Protein AF-A0A2D9TG85-F1 (afdb_monomer_lite)

Secondary structure (DSSP, 8-state):
---------PPPPPPP-------------------PPPP----------GGGSTTS--HHHHHHHHHHHH-TTHHHHHHHHHHHHHHHHHHHHTSS-----------PPPP--------------PPP------PPPP-PPPP--PPPPPP---------------PPPPP--------TT---EEEEEE---SS-BTTB-SSEEEEEETTEEEEE---TTHHHHHHHTT--GGG--EEE-S---HHHHTTHHHHHHHHHHH---SPEEEEESTTHHHHHHHHHHHTHHHHHHHHHSTT-PPP--EEEEE--TTSPPEEETTEEEEEEE-B-TT-S--EEEEEEETTEEEEE--S-BS-HHHHHHHSS-SEEEEEEE-HHHHTTS-HHHHHHHHHHS-BHHHHHHHHHHTT-S-EEEEEEE-TT--HHHHHHHHHTT--S-EEE--TT-EEESSSPPP---------PPP--

Sequence (472 aa):
MLEEGAAPPAPPEPTDRQRHEGHQDQEQPVADGLVEPTEQREPHVGVLRVAELDDLAGDGDRGLLLQAIHGERLGALIAADQRDGEEKRERDAVREGPHARPNRAGRGPIPCETRPVRALCLLVVLAGCSEPASDPVEVAPRAGEAPSDPDPGGPELEPRTAARTRGAPPATGPEAGPSAARSPRVVLLGTGTPIPDPDRSGPALALTHGDTVVLVDAGPGVVRRAIGAGLAPEALRHVFLTHLHSDHTVGLPDLMFTPWVVGRVEPLHVYGPPGTAAMVEHLRAAWVHDQRVRTAGLEGSAPLTVVAHEVRPGEAATVVGPFRIEPFAAAHGSWEHAYGYRIDTDAGIVVVSGDTGPTDAVASACDGCALLIHEAYATARFETLPAAMRRYHGAFHTSAREVGRVATRGRAQQVVLTHHLLWGATPADVVAEVRESFGGPVAFGEDLAVYPVGPAASPQAQGERGSQPSTR

Foldseek 3Di:
DDDDDDDDDDDDDDDDDDDDDDDDDDDDDDDDDDDDDDDDDDDDDDDDDPVVPPPPDDPVVVVVVV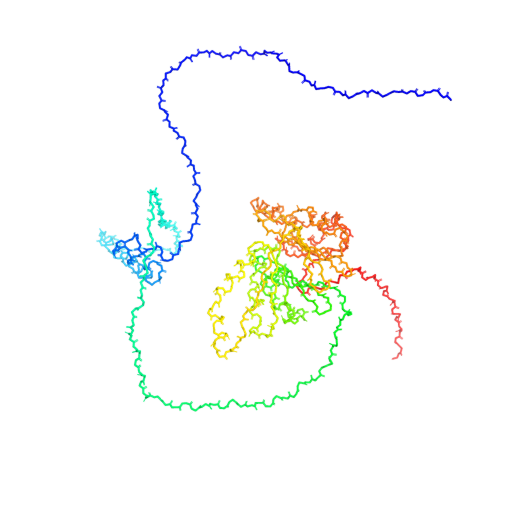CVVPVPCPVVVVVVVVVVVVVVVVVVVVPDDDDDDDDDDDDDDDDDPDDDDPDDDDDDDDDDDDDDDDDDDDDDDDDDDDDDDDDDDDDDDDPDDDPPDPDDPPDDDDPPPQCQPFFKKKWFQFFAAVDDDPFTFFGKMWIDGGLAIEMEFFFHCSLVSCVVLVHDLLNQAHYEYQADDHRRPVRVLVNQCCCLVPNNPHEREYEYAPCQVVVVVVSCVVCVVVQCCCCVNPVVGDHGHYHYHHDDAPDAFDDTPQKTKGWDAAQQAPGPGGTKIWIQGPQFIETARTWHAQDLRLLVSLQQTAEYEFEEEAPVLLVVDPPVVVVNCNRGHYHLLSLLVSCVSSNYQEYEYGHYNYNPNDLVNSQVSSVVRHPHHYHDDGNRDMGGGHDDDDPDPPPPPDDDDDDD

Radius of gyration: 35.35 Å; chains: 1; bounding box: 126×124×82 Å

Structure (mmCIF, N/CA/C/O backbone):
data_AF-A0A2D9TG85-F1
#
_entry.id   AF-A0A2D9TG85-F1
#
loop_
_atom_site.group_PDB
_atom_site.id
_atom_site.type_symbol
_atom_site.label_atom_id
_atom_site.label_alt_id
_atom_site.label_comp_id
_atom_site.label_asym_id
_atom_site.label_entity_id
_atom_site.label_seq_id
_atom_site.pdbx_PDB_ins_code
_atom_site.Cartn_x
_atom_site.Cartn_y
_atom_site.Cartn_z
_atom_site.occupancy
_atom_site.B_iso_or_equiv
_atom_site.auth_seq_id
_atom_site.auth_comp_id
_atom_site.auth_asym_id
_atom_site.auth_atom_id
_atom_site.pdbx_PDB_model_num
ATOM 1 N N . MET A 1 1 ? -68.364 15.734 3.421 1.00 35.06 1 MET A N 1
ATOM 2 C CA . MET A 1 1 ? -68.488 16.247 2.045 1.00 35.06 1 MET A CA 1
ATOM 3 C C . MET A 1 1 ? -68.196 17.730 2.096 1.00 35.06 1 MET A C 1
ATOM 5 O O . MET A 1 1 ? -68.952 18.395 2.786 1.00 35.06 1 MET A O 1
ATOM 9 N N . LEU A 1 2 ? -67.139 18.148 1.384 1.00 38.50 2 LEU A N 1
ATOM 10 C CA . LEU A 1 2 ? -66.907 19.477 0.786 1.00 38.50 2 LEU A CA 1
ATOM 11 C C . LEU A 1 2 ? -66.786 20.678 1.766 1.00 38.50 2 LEU A C 1
ATOM 13 O O . LEU A 1 2 ? -67.566 20.795 2.701 1.00 38.50 2 LEU A O 1
ATOM 17 N N . GLU A 1 3 ? -65.818 21.592 1.639 1.00 36.97 3 GLU A N 1
ATOM 18 C CA . GLU A 1 3 ? -64.895 21.864 0.518 1.00 36.97 3 GLU A CA 1
ATOM 19 C C . GLU A 1 3 ? -63.541 22.452 0.994 1.00 36.97 3 GLU A C 1
ATOM 21 O O . GLU A 1 3 ? -63.395 22.855 2.149 1.00 36.97 3 GLU A O 1
ATOM 26 N N . GLU A 1 4 ? -62.543 22.449 0.105 1.00 44.22 4 GLU A N 1
ATOM 27 C CA . GLU A 1 4 ? -61.193 23.036 0.260 1.00 44.22 4 GLU A CA 1
ATOM 28 C C . GLU A 1 4 ? -61.246 24.572 0.027 1.00 44.22 4 GLU A C 1
ATOM 30 O O . GLU A 1 4 ? -62.259 25.079 -0.440 1.00 44.22 4 GLU A O 1
ATOM 35 N N . GLY A 1 5 ? -60.246 25.428 0.274 1.00 39.28 5 GLY A N 1
ATOM 36 C CA . GLY A 1 5 ? -58.874 25.320 0.792 1.00 39.28 5 GLY A CA 1
ATOM 37 C C . GLY A 1 5 ? -58.103 26.624 0.459 1.00 39.28 5 GLY A C 1
ATOM 38 O O . GLY A 1 5 ? -58.515 27.348 -0.443 1.00 39.28 5 GLY A O 1
ATOM 39 N N . ALA A 1 6 ? -57.009 26.956 1.164 1.00 38.41 6 ALA A N 1
ATOM 40 C CA . ALA A 1 6 ? -56.042 28.004 0.767 1.00 38.41 6 ALA A CA 1
ATOM 41 C C . ALA A 1 6 ? -54.759 27.950 1.626 1.00 38.41 6 ALA A C 1
ATOM 43 O O . ALA A 1 6 ? -54.838 27.724 2.833 1.00 38.41 6 ALA A O 1
ATOM 44 N N . ALA A 1 7 ? -53.588 28.197 1.027 1.00 42.75 7 ALA A N 1
ATOM 45 C CA . ALA A 1 7 ? -52.291 28.233 1.717 1.00 42.75 7 ALA A CA 1
ATOM 46 C C . ALA A 1 7 ? -51.801 29.681 1.980 1.00 42.75 7 ALA A C 1
ATOM 48 O O . ALA A 1 7 ? -52.037 30.548 1.136 1.00 42.75 7 ALA A O 1
ATOM 49 N N . PRO A 1 8 ? -51.099 29.960 3.100 1.00 51.78 8 PRO A N 1
ATOM 50 C CA . PRO A 1 8 ? -50.475 31.261 3.370 1.00 51.78 8 PRO A CA 1
ATOM 51 C C . PRO A 1 8 ? -49.002 31.360 2.882 1.00 51.78 8 PRO A C 1
ATOM 53 O O . PRO A 1 8 ? -48.344 30.331 2.718 1.00 51.78 8 PRO A O 1
ATOM 56 N N . PRO A 1 9 ? -48.471 32.583 2.651 1.00 47.16 9 PRO A N 1
ATOM 57 C CA . PRO A 1 9 ? -47.167 32.825 2.012 1.00 47.16 9 PRO A CA 1
ATOM 58 C C . PRO A 1 9 ? -45.961 32.951 2.974 1.00 47.16 9 PRO A C 1
ATOM 60 O O . PRO A 1 9 ? -46.101 32.941 4.196 1.00 47.16 9 PRO A O 1
ATOM 63 N N . ALA A 1 10 ? -44.766 33.086 2.384 1.00 39.50 10 ALA A N 1
ATOM 64 C CA . ALA A 1 10 ? -43.451 33.153 3.039 1.00 39.50 10 ALA A CA 1
ATOM 65 C C . ALA A 1 10 ? -43.162 34.471 3.817 1.00 39.50 10 ALA A C 1
ATOM 67 O O . ALA A 1 10 ? -43.779 35.498 3.524 1.00 39.50 10 ALA A O 1
ATOM 68 N N . PRO A 1 11 ? -42.217 34.465 4.788 1.00 50.00 11 PRO A N 1
ATOM 69 C CA . PRO A 1 11 ? -41.903 35.621 5.640 1.00 50.00 11 PRO A CA 1
ATOM 70 C C . PRO A 1 11 ? -40.897 36.627 5.019 1.00 50.00 11 PRO A C 1
ATOM 72 O O . PRO A 1 11 ? -40.112 36.241 4.153 1.00 50.00 11 PRO A O 1
ATOM 75 N N . PRO A 1 12 ? -40.887 37.902 5.474 1.00 44.09 12 PRO A N 1
ATOM 76 C CA . PRO A 1 12 ? -40.042 38.977 4.934 1.00 44.09 12 PRO A CA 1
ATOM 77 C C . PRO A 1 12 ? -38.696 39.186 5.665 1.00 44.09 12 PRO A C 1
ATOM 79 O O . PRO A 1 12 ? -38.514 38.766 6.807 1.00 44.09 12 PRO A O 1
ATOM 82 N N . GLU A 1 13 ? -37.781 39.911 5.012 1.00 37.66 13 GLU A N 1
ATOM 83 C CA . GLU A 1 13 ? -36.479 40.349 5.549 1.00 37.66 13 GLU A CA 1
ATOM 84 C C . GLU A 1 13 ? -36.587 41.500 6.582 1.00 37.66 13 GLU A C 1
ATOM 86 O O . GLU A 1 13 ? -37.517 42.310 6.506 1.00 37.66 13 GLU A O 1
ATOM 91 N N . PRO A 1 14 ? -35.628 41.635 7.525 1.00 47.38 14 PRO A N 1
ATOM 92 C CA . PRO A 1 14 ? -35.597 42.728 8.498 1.00 47.38 14 PRO A CA 1
ATOM 93 C C . PRO A 1 14 ? -34.809 43.966 8.022 1.00 47.38 14 PRO A C 1
ATOM 95 O O . PRO A 1 14 ? -33.673 43.874 7.562 1.00 47.38 14 PRO A O 1
ATOM 98 N N . THR A 1 15 ? -35.389 45.151 8.225 1.00 34.28 15 THR A N 1
ATOM 99 C CA . THR A 1 15 ? -34.770 46.465 7.958 1.00 34.28 15 THR A CA 1
ATOM 100 C C . THR A 1 15 ? -34.066 47.070 9.180 1.00 34.28 15 THR A C 1
ATOM 102 O O . THR A 1 15 ? -34.562 46.961 10.299 1.00 34.28 15 THR A O 1
ATOM 105 N N . ASP A 1 16 ? -32.975 47.802 8.941 1.00 36.91 16 ASP A N 1
ATOM 106 C CA . ASP A 1 16 ? -32.167 48.541 9.931 1.00 36.91 16 ASP A CA 1
ATOM 107 C C . ASP A 1 16 ? -32.859 49.798 10.521 1.00 36.91 16 ASP A C 1
ATOM 109 O O . ASP A 1 16 ? -33.568 50.513 9.805 1.00 36.91 16 ASP A O 1
ATOM 113 N N . ARG A 1 17 ? -32.596 50.092 11.813 1.00 32.72 17 ARG A N 1
ATOM 114 C CA . ARG A 1 17 ? -32.568 51.446 12.422 1.00 32.72 17 ARG A CA 1
ATOM 115 C C . ARG A 1 17 ? -32.050 51.447 13.881 1.00 32.72 17 ARG A C 1
ATOM 117 O O . ARG A 1 17 ? -32.743 50.980 14.773 1.00 32.72 17 ARG A O 1
ATOM 124 N N . GLN A 1 18 ? -30.876 52.063 14.098 1.00 32.25 18 GLN A N 1
ATOM 125 C CA . GLN A 1 18 ? -30.587 53.239 14.975 1.00 32.25 18 GLN A CA 1
ATOM 126 C C . GLN A 1 18 ? -31.315 53.362 16.355 1.00 32.25 18 GLN A C 1
ATOM 128 O O . GLN A 1 18 ? -32.525 53.205 16.419 1.00 32.25 18 GLN A O 1
ATOM 133 N N . ARG A 1 19 ? -30.714 53.813 17.483 1.00 32.12 19 ARG A N 1
ATOM 134 C CA . ARG A 1 19 ? -29.505 54.652 17.732 1.00 32.12 19 ARG A CA 1
ATOM 135 C C . ARG A 1 19 ? -29.164 54.768 19.252 1.00 32.12 19 ARG A C 1
ATOM 137 O O . ARG A 1 19 ? -30.028 54.464 20.065 1.00 32.12 19 ARG A O 1
ATOM 144 N N . HIS A 1 20 ? -28.008 55.408 19.544 1.00 30.12 20 HIS A N 1
ATOM 145 C CA . HIS A 1 20 ? -27.531 56.089 20.790 1.00 30.12 20 HIS A CA 1
ATOM 146 C C . HIS A 1 20 ? -26.734 55.220 21.805 1.00 30.12 20 HIS A C 1
ATOM 148 O O . HIS A 1 20 ? -27.143 54.097 22.056 1.00 30.12 20 HIS A O 1
ATOM 154 N N . GLU A 1 21 ? -25.577 55.600 22.396 1.00 31.72 21 GLU A N 1
ATOM 155 C CA . GLU A 1 21 ? -24.770 56.858 22.526 1.00 31.72 21 GLU A CA 1
ATOM 156 C C . GLU A 1 21 ? -23.227 56.580 22.450 1.00 31.72 21 GLU A C 1
ATOM 158 O O . GLU A 1 21 ? -22.835 55.419 22.449 1.00 31.72 21 GLU A O 1
ATOM 163 N N . GLY A 1 22 ? -22.273 57.540 22.399 1.00 26.53 22 GLY A N 1
ATOM 164 C CA . GLY A 1 22 ? -22.408 58.999 22.195 1.00 26.53 22 GLY A CA 1
ATOM 165 C C . GLY A 1 22 ? -21.280 59.980 22.643 1.00 26.53 22 GLY A C 1
ATOM 166 O O . GLY A 1 22 ? -21.629 61.142 22.834 1.00 26.53 22 GLY A O 1
ATOM 167 N N . HIS A 1 23 ? -19.987 59.622 22.819 1.00 28.97 23 HIS A N 1
ATOM 168 C CA . HIS A 1 23 ? -18.914 60.605 23.168 1.00 28.97 23 HIS A CA 1
ATOM 169 C C . HIS A 1 23 ? -17.502 60.274 22.628 1.00 28.97 23 HIS A C 1
ATOM 171 O O . HIS A 1 23 ? -16.931 59.267 23.039 1.00 28.97 23 HIS A O 1
ATOM 177 N N . GLN A 1 24 ? -16.920 61.162 21.805 1.00 29.45 24 GLN A N 1
ATOM 178 C CA . GLN A 1 24 ? -15.470 61.412 21.658 1.00 29.45 24 GLN A CA 1
ATOM 179 C C . GLN A 1 24 ? -15.249 62.852 21.151 1.00 29.45 24 GLN A C 1
ATOM 181 O O . GLN A 1 24 ? -15.959 63.297 20.246 1.00 29.45 24 GLN A O 1
ATOM 186 N N . ASP A 1 25 ? -14.282 63.561 21.738 1.00 30.03 25 ASP A N 1
ATOM 187 C CA . ASP A 1 25 ? -13.906 64.937 21.380 1.00 30.03 25 ASP A CA 1
ATOM 188 C C . ASP A 1 25 ? -12.985 65.011 20.148 1.00 30.03 25 ASP A C 1
ATOM 190 O O . ASP A 1 25 ? -12.340 64.036 19.760 1.00 30.03 25 ASP A O 1
ATOM 194 N N . GLN A 1 26 ? -12.925 66.196 19.535 1.00 29.33 26 GLN A N 1
ATOM 195 C CA . GLN A 1 26 ? -12.080 66.507 18.378 1.00 29.33 26 GLN A CA 1
ATOM 196 C C . GLN A 1 26 ? -10.785 67.210 18.799 1.00 29.33 26 GLN A C 1
ATOM 198 O O . GLN A 1 26 ? -10.842 68.141 19.593 1.00 29.33 26 GLN A O 1
ATOM 203 N N . GLU A 1 27 ? -9.673 66.905 18.127 1.00 27.08 27 GLU A N 1
ATOM 204 C CA . GLU A 1 27 ? -8.634 67.900 17.820 1.00 27.08 27 GLU A CA 1
ATOM 205 C C . GLU A 1 27 ? -7.924 67.554 16.494 1.00 27.08 27 GLU A C 1
ATOM 207 O O . GLU A 1 27 ? -7.931 66.403 16.051 1.00 27.08 27 GLU A O 1
ATOM 212 N N . GLN A 1 28 ? -7.403 68.573 15.799 1.00 27.89 28 GLN A N 1
ATOM 213 C CA . GLN A 1 28 ? -6.892 68.492 14.418 1.00 27.89 28 GLN A CA 1
ATOM 214 C C . GLN A 1 28 ? -5.349 68.373 14.339 1.00 27.89 28 GLN A C 1
ATOM 216 O O . GLN A 1 28 ? -4.666 68.603 15.335 1.00 27.89 28 GLN A O 1
ATOM 221 N N . PRO A 1 29 ? -4.778 67.979 13.178 1.00 35.50 29 PRO A N 1
ATOM 222 C CA . PRO A 1 29 ? -3.436 67.394 13.120 1.00 35.50 29 PRO A CA 1
ATOM 223 C C . PRO A 1 29 ? -2.295 68.389 12.857 1.00 35.50 29 PRO A C 1
ATOM 225 O O . PRO A 1 29 ? -2.468 69.412 12.195 1.00 35.50 29 PRO A O 1
ATOM 228 N N . VAL A 1 30 ? -1.083 67.984 13.249 1.00 27.25 30 VAL A N 1
ATOM 229 C CA . VAL A 1 30 ? 0.196 68.472 12.704 1.00 27.25 30 VAL A CA 1
ATOM 230 C C . VAL A 1 30 ? 1.037 67.249 12.314 1.00 27.25 30 VAL A C 1
ATOM 232 O O . VAL A 1 30 ? 0.969 66.215 12.976 1.00 27.25 30 VAL A O 1
ATOM 235 N N . ALA A 1 31 ? 1.749 67.337 11.192 1.00 34.25 31 ALA A N 1
ATOM 236 C CA . ALA A 1 31 ? 2.382 66.199 10.523 1.00 34.25 31 ALA A CA 1
ATOM 237 C C . ALA A 1 31 ? 3.760 65.823 11.090 1.00 34.25 31 ALA A C 1
ATOM 239 O O . ALA A 1 31 ? 4.511 66.712 11.481 1.00 34.25 31 ALA A O 1
ATOM 240 N N . ASP A 1 32 ? 4.124 64.538 10.984 1.00 27.69 32 ASP A N 1
ATOM 241 C CA . ASP A 1 32 ? 5.501 64.133 10.667 1.00 27.69 32 ASP A CA 1
ATOM 242 C C . ASP A 1 32 ? 5.593 62.682 10.137 1.00 27.69 32 ASP A C 1
ATOM 244 O O . ASP A 1 32 ? 4.835 61.811 10.557 1.00 27.69 32 ASP A O 1
ATOM 248 N N . GLY A 1 33 ? 6.544 62.436 9.225 1.00 26.72 33 GLY A N 1
ATOM 249 C CA . GLY A 1 33 ? 7.140 61.120 8.917 1.00 26.72 33 GLY A CA 1
ATOM 250 C C . GLY A 1 33 ? 6.259 59.956 8.416 1.00 26.72 33 GLY A C 1
ATOM 251 O O . GLY A 1 33 ? 5.909 59.067 9.188 1.00 26.72 33 GLY A O 1
ATOM 252 N N . LEU A 1 34 ? 6.056 59.843 7.095 1.00 26.98 34 LEU A N 1
ATOM 253 C CA . LEU A 1 34 ? 5.668 58.569 6.463 1.00 26.98 34 LEU A CA 1
ATOM 254 C C . LEU A 1 34 ? 6.869 57.610 6.376 1.00 26.98 34 LEU A C 1
ATOM 256 O O . LEU A 1 34 ? 7.909 57.969 5.824 1.00 26.98 34 LEU A O 1
ATOM 260 N N . VAL A 1 35 ? 6.691 56.369 6.838 1.00 27.64 35 VAL A N 1
ATOM 261 C CA . VAL A 1 35 ? 7.537 55.218 6.483 1.00 27.64 35 VAL A CA 1
ATOM 262 C C . VAL A 1 35 ? 6.615 54.103 5.991 1.00 27.64 35 VAL A C 1
ATOM 264 O O . VAL A 1 35 ? 5.815 53.572 6.759 1.00 27.64 35 VAL A O 1
ATOM 267 N N . GLU A 1 36 ? 6.713 53.785 4.701 1.00 29.83 36 GLU A N 1
ATOM 268 C CA . GLU A 1 36 ? 5.973 52.697 4.049 1.00 29.83 36 GLU A CA 1
ATOM 269 C C . GLU A 1 36 ? 6.386 51.319 4.614 1.00 29.83 36 GLU A C 1
ATOM 271 O O . GLU A 1 36 ? 7.573 51.103 4.888 1.00 29.83 36 GLU A O 1
ATOM 276 N N . PRO A 1 37 ? 5.455 50.357 4.762 1.00 27.80 37 PRO A N 1
ATOM 277 C CA . PRO A 1 37 ? 5.790 48.992 5.151 1.00 27.80 37 PRO A CA 1
ATOM 278 C C . PRO A 1 37 ? 6.431 48.238 3.977 1.00 27.80 37 PRO A C 1
ATOM 280 O O . PRO A 1 37 ? 5.845 48.108 2.904 1.00 27.80 37 PRO A O 1
ATOM 283 N N . THR A 1 38 ? 7.631 47.695 4.176 1.00 28.12 38 THR A N 1
ATOM 284 C CA . THR A 1 38 ? 8.312 46.881 3.161 1.00 28.12 38 THR A CA 1
ATOM 285 C C . THR A 1 38 ? 7.646 45.514 2.975 1.00 28.12 38 THR A C 1
ATOM 287 O O . THR A 1 38 ? 7.459 44.766 3.936 1.00 28.12 38 THR A O 1
ATOM 290 N N . GLU A 1 39 ? 7.341 45.156 1.720 1.00 31.56 39 GLU A N 1
ATOM 291 C CA . GLU A 1 39 ? 6.914 43.801 1.342 1.00 31.56 39 GLU A CA 1
ATOM 292 C C . GLU A 1 39 ? 7.941 42.756 1.812 1.00 31.56 39 GLU A C 1
ATOM 294 O O . GLU A 1 39 ? 9.116 42.815 1.442 1.00 31.56 39 GLU A O 1
ATOM 299 N N . GLN A 1 40 ? 7.495 41.746 2.562 1.00 28.03 40 GLN A N 1
ATOM 300 C CA . GLN A 1 40 ? 8.281 40.530 2.760 1.00 28.03 40 GLN A CA 1
ATOM 301 C C . GLN A 1 40 ? 8.061 39.603 1.560 1.00 28.03 40 GLN A C 1
ATOM 303 O O . GLN A 1 40 ? 6.980 39.042 1.399 1.00 28.03 40 GLN A O 1
ATOM 308 N N . ARG A 1 41 ? 9.087 39.442 0.717 1.00 28.86 41 ARG A N 1
ATOM 309 C CA . ARG A 1 41 ? 9.111 38.420 -0.341 1.00 28.86 41 ARG A CA 1
ATOM 310 C C . ARG A 1 41 ? 9.803 37.162 0.166 1.00 28.86 41 ARG A C 1
ATOM 312 O O . ARG A 1 41 ? 10.897 37.243 0.724 1.00 28.86 41 ARG A O 1
ATOM 319 N N . GLU A 1 42 ? 9.182 36.010 -0.058 1.00 26.73 42 GLU A N 1
ATOM 320 C CA . GLU A 1 42 ? 9.802 34.711 0.208 1.00 26.73 42 GLU A CA 1
ATOM 321 C C . GLU A 1 42 ? 10.932 34.416 -0.802 1.00 26.73 42 GLU A C 1
ATOM 323 O O . GLU A 1 42 ? 10.860 34.849 -1.957 1.00 26.73 42 GLU A O 1
ATOM 328 N N . PRO A 1 43 ? 11.995 33.693 -0.402 1.00 27.17 43 PRO A N 1
ATOM 329 C CA . PRO A 1 43 ? 13.097 33.367 -1.298 1.00 27.17 43 PRO A CA 1
ATOM 330 C C . PRO A 1 43 ? 12.743 32.192 -2.223 1.00 27.17 43 PRO A C 1
ATOM 332 O O . PRO A 1 43 ? 12.596 31.054 -1.778 1.00 27.17 43 PRO A O 1
ATOM 335 N N . HIS A 1 44 ? 12.686 32.441 -3.532 1.00 28.72 44 HIS A N 1
ATOM 336 C CA . HIS A 1 44 ? 12.622 31.372 -4.530 1.00 28.72 44 HIS A CA 1
ATOM 337 C C . HIS A 1 44 ? 13.980 30.666 -4.669 1.00 28.72 44 HIS A C 1
ATOM 339 O O . HIS A 1 44 ? 15.006 31.312 -4.883 1.00 28.72 44 HIS A O 1
ATOM 345 N N . VAL A 1 45 ? 13.982 29.331 -4.615 1.00 26.50 45 VAL A N 1
ATOM 346 C CA . VAL A 1 45 ? 15.160 28.504 -4.920 1.00 26.50 45 VAL A CA 1
ATOM 347 C C . VAL A 1 45 ? 15.150 28.152 -6.409 1.00 26.50 45 VAL A C 1
ATOM 349 O O . VAL A 1 45 ? 14.295 27.396 -6.862 1.00 26.50 45 VAL A O 1
ATOM 352 N N . GLY A 1 46 ? 16.100 28.701 -7.169 1.00 29.91 46 GLY A N 1
ATOM 353 C CA . GLY A 1 46 ? 16.322 28.373 -8.580 1.00 29.91 46 GLY A CA 1
ATOM 354 C C . GLY A 1 46 ? 17.553 27.485 -8.777 1.00 29.91 46 GLY A C 1
ATOM 355 O O . GLY A 1 46 ? 18.567 27.671 -8.108 1.00 29.91 46 GLY A O 1
ATOM 356 N N . VAL A 1 47 ? 17.480 26.537 -9.715 1.00 29.34 47 VAL A N 1
ATOM 357 C CA . VAL A 1 47 ? 18.624 25.707 -10.131 1.00 29.34 47 VAL A CA 1
ATOM 358 C C . VAL A 1 47 ? 19.260 26.327 -11.376 1.00 29.34 47 VAL A C 1
ATOM 360 O O . VAL A 1 47 ? 18.680 26.260 -12.458 1.00 29.34 47 VAL A O 1
ATOM 363 N N . LEU A 1 48 ? 20.451 26.910 -11.227 1.00 31.20 48 LEU A N 1
ATOM 364 C CA . LEU A 1 48 ? 21.263 27.405 -12.347 1.00 31.20 48 LEU A CA 1
ATOM 365 C C . LEU A 1 48 ? 21.928 26.246 -13.099 1.00 31.20 48 LEU A C 1
ATOM 367 O O . LEU A 1 48 ? 22.378 25.273 -12.485 1.00 31.20 48 LEU A O 1
ATOM 371 N N . ARG A 1 49 ? 22.034 26.356 -14.429 1.00 33.31 49 ARG A N 1
ATOM 372 C CA . ARG A 1 49 ? 22.828 25.419 -15.238 1.00 33.31 49 ARG A CA 1
ATOM 373 C C . ARG A 1 49 ? 24.243 25.966 -15.414 1.00 33.31 49 ARG A C 1
ATOM 375 O O . ARG A 1 49 ? 24.445 27.161 -15.574 1.00 33.31 49 ARG A O 1
ATOM 382 N N . VAL A 1 50 ? 25.233 25.070 -15.438 1.00 37.34 50 VAL A N 1
ATOM 383 C CA . VAL A 1 50 ? 26.675 25.413 -15.439 1.00 37.34 50 VAL A CA 1
ATOM 384 C C . VAL A 1 50 ? 27.092 26.357 -16.584 1.00 37.34 50 VAL A C 1
ATOM 386 O O . VAL A 1 50 ? 28.065 27.084 -16.437 1.00 37.34 50 VAL A O 1
ATOM 389 N N . ALA A 1 51 ? 26.344 26.394 -17.691 1.00 36.81 51 ALA A N 1
ATOM 390 C CA . ALA A 1 51 ? 26.619 27.259 -18.842 1.00 36.81 51 ALA A CA 1
ATOM 391 C C . ALA A 1 51 ? 26.366 28.767 -18.605 1.00 36.81 51 ALA A C 1
ATOM 393 O O . ALA A 1 51 ? 26.776 29.574 -19.428 1.00 36.81 51 ALA A O 1
ATOM 394 N N . GLU A 1 52 ? 25.705 29.162 -17.511 1.00 41.41 52 GLU A N 1
ATOM 395 C CA . GLU A 1 52 ? 25.342 30.566 -17.223 1.00 41.41 52 GLU A CA 1
ATOM 396 C C . GLU A 1 52 ? 26.366 31.277 -16.307 1.00 41.41 52 GLU A C 1
ATOM 398 O O . GLU A 1 52 ? 26.130 32.382 -15.823 1.00 41.41 52 GLU A O 1
ATOM 403 N N . LEU A 1 53 ? 27.513 30.638 -16.045 1.00 41.22 53 LEU A N 1
ATOM 404 C CA . LEU A 1 53 ? 28.569 31.123 -15.144 1.00 41.22 53 LEU A CA 1
ATOM 405 C C . LEU A 1 53 ? 29.706 31.888 -15.841 1.00 41.22 53 LEU A C 1
ATOM 407 O O . LEU A 1 53 ? 30.520 32.508 -15.155 1.00 41.22 53 LEU A O 1
ATOM 411 N N . ASP A 1 54 ? 29.787 31.851 -17.172 1.00 42.03 54 ASP A N 1
ATOM 412 C CA . ASP A 1 54 ? 30.938 32.394 -17.906 1.00 42.03 54 ASP A CA 1
ATOM 413 C C . ASP A 1 54 ? 30.946 33.925 -18.057 1.00 42.03 54 ASP A C 1
ATOM 415 O O . ASP A 1 54 ? 32.023 34.503 -18.218 1.00 42.03 54 ASP A O 1
ATOM 419 N N . ASP A 1 55 ? 29.790 34.583 -17.921 1.00 45.66 55 ASP A N 1
ATOM 420 C CA . ASP A 1 55 ? 29.629 36.032 -18.132 1.00 45.66 55 ASP A CA 1
ATOM 421 C C . ASP A 1 55 ? 29.723 36.883 -16.844 1.00 45.66 55 ASP A C 1
ATOM 423 O O . ASP A 1 55 ? 29.588 38.107 -16.899 1.00 45.66 55 ASP A O 1
ATOM 427 N N . LEU A 1 56 ? 29.941 36.271 -15.669 1.00 44.06 56 LEU A N 1
ATOM 428 C CA . LEU A 1 56 ? 29.734 36.933 -14.363 1.00 44.06 56 LEU A CA 1
ATOM 429 C C . LEU A 1 56 ? 30.946 37.002 -13.412 1.00 44.06 56 LEU A C 1
ATOM 431 O O . LEU A 1 56 ? 30.799 37.520 -12.304 1.00 44.06 56 LEU A O 1
ATOM 435 N N . ALA A 1 57 ? 32.141 36.542 -13.801 1.00 42.41 57 ALA A N 1
ATOM 436 C CA . ALA A 1 57 ? 33.325 36.607 -12.930 1.00 42.41 57 ALA A CA 1
ATOM 437 C C . ALA A 1 57 ? 34.636 36.903 -13.677 1.00 42.41 57 ALA A C 1
ATOM 439 O O . ALA A 1 57 ? 34.987 36.232 -14.647 1.00 42.41 57 ALA A O 1
ATOM 440 N N . GLY A 1 58 ? 35.410 37.866 -13.163 1.00 43.50 58 GLY A N 1
ATOM 441 C CA . GLY A 1 58 ? 36.802 38.069 -13.570 1.00 43.50 58 GLY A CA 1
ATOM 442 C C . GLY A 1 58 ? 37.709 36.929 -13.087 1.00 43.50 58 GLY A C 1
ATOM 443 O O . GLY A 1 58 ? 37.415 36.272 -12.087 1.00 43.50 58 GLY A O 1
ATOM 444 N N . ASP A 1 59 ? 38.836 36.713 -13.773 1.00 48.72 59 ASP A N 1
ATOM 445 C CA . ASP A 1 59 ? 39.673 35.501 -13.644 1.00 48.72 59 ASP A CA 1
ATOM 446 C C . ASP A 1 59 ? 40.171 35.155 -12.224 1.00 48.72 59 ASP A C 1
ATOM 448 O O . ASP A 1 59 ? 40.528 34.005 -11.971 1.00 48.72 59 ASP A O 1
ATOM 452 N N . GLY A 1 60 ? 40.171 36.103 -11.280 1.00 43.75 60 GLY A N 1
ATOM 453 C CA . GLY A 1 60 ? 40.509 35.838 -9.877 1.00 43.75 60 GLY A CA 1
ATOM 454 C C . GLY A 1 60 ? 39.470 34.989 -9.130 1.00 43.75 60 GLY A C 1
ATOM 455 O O . GLY A 1 60 ? 39.843 34.067 -8.404 1.00 43.75 60 GLY A O 1
ATOM 456 N N . ASP A 1 61 ? 38.176 35.250 -9.336 1.00 47.41 61 ASP A N 1
ATOM 457 C CA . ASP A 1 61 ? 37.095 34.601 -8.574 1.00 47.41 61 ASP A CA 1
ATOM 458 C C . ASP A 1 61 ? 36.652 33.261 -9.188 1.00 47.41 61 ASP A C 1
ATOM 460 O O . ASP A 1 61 ? 36.189 32.367 -8.471 1.00 47.41 61 ASP A O 1
ATOM 464 N N . ARG A 1 62 ? 36.896 33.057 -10.494 1.00 48.34 62 ARG A N 1
ATOM 465 C CA . ARG A 1 62 ? 36.684 31.770 -11.189 1.00 48.34 62 ARG A CA 1
ATOM 466 C C . ARG A 1 62 ? 37.385 30.600 -10.486 1.00 48.34 62 ARG A C 1
ATOM 468 O O . ARG A 1 62 ? 36.802 29.525 -10.344 1.00 48.34 62 ARG A O 1
ATOM 475 N N . GLY A 1 63 ? 38.622 30.806 -10.023 1.00 41.69 63 GLY A N 1
ATOM 476 C CA . GLY A 1 63 ? 39.425 29.756 -9.385 1.00 41.69 63 GLY A CA 1
ATOM 477 C C . GLY A 1 63 ? 38.865 29.276 -8.042 1.00 41.69 63 GLY A C 1
ATOM 478 O O . GLY A 1 63 ? 38.884 28.078 -7.761 1.00 41.69 63 GLY A O 1
ATOM 479 N N . LEU A 1 64 ? 38.327 30.192 -7.230 1.00 42.69 64 LEU A N 1
ATOM 480 C CA . LEU A 1 64 ? 37.738 29.873 -5.925 1.00 42.69 64 LEU A CA 1
ATOM 481 C C . LEU A 1 64 ? 36.372 29.192 -6.065 1.00 42.69 64 LEU A C 1
ATOM 483 O O . LEU A 1 64 ? 36.093 28.223 -5.356 1.00 42.69 64 LEU A O 1
ATOM 487 N N . LEU A 1 65 ? 35.543 29.652 -7.006 1.00 43.00 65 LEU A N 1
ATOM 488 C CA . LEU A 1 65 ? 34.200 29.108 -7.202 1.00 43.00 65 LEU A CA 1
ATOM 489 C C . LEU A 1 65 ? 34.232 27.676 -7.767 1.00 43.00 65 LEU A C 1
ATOM 491 O O . LEU A 1 65 ? 33.507 26.805 -7.288 1.00 43.00 65 LEU A O 1
ATOM 495 N N . LEU A 1 66 ? 35.129 27.391 -8.719 1.00 43.28 66 LEU A N 1
ATOM 496 C CA . LEU A 1 66 ? 35.300 26.039 -9.265 1.00 43.28 66 LEU A CA 1
ATOM 497 C C . LEU A 1 66 ? 35.891 25.058 -8.236 1.00 43.28 66 LEU A C 1
ATOM 499 O O . LEU A 1 66 ? 35.447 23.910 -8.173 1.00 43.28 66 LEU A O 1
ATOM 503 N N . GLN A 1 67 ? 36.822 25.498 -7.378 1.00 40.16 67 GLN A N 1
ATOM 504 C CA . GLN A 1 67 ? 37.353 24.660 -6.290 1.00 40.16 67 GLN A CA 1
ATOM 505 C C . GLN A 1 67 ? 36.292 24.307 -5.237 1.00 40.16 67 GLN A C 1
ATOM 507 O O . GLN A 1 67 ? 36.298 23.187 -4.726 1.00 40.16 67 GLN A O 1
ATOM 512 N N . ALA A 1 68 ? 35.349 25.211 -4.950 1.00 42.09 68 ALA A N 1
ATOM 513 C CA . ALA A 1 68 ? 34.231 24.923 -4.051 1.00 42.09 68 ALA A CA 1
ATOM 514 C C . ALA A 1 68 ? 33.263 23.863 -4.620 1.00 42.09 68 ALA A C 1
ATOM 516 O O . ALA A 1 68 ? 32.706 23.074 -3.860 1.00 42.09 68 ALA A O 1
ATOM 517 N N . ILE A 1 69 ? 33.088 23.817 -5.947 1.00 44.91 69 ILE A N 1
ATOM 518 C CA . ILE A 1 69 ? 32.162 22.894 -6.625 1.00 44.91 69 ILE A CA 1
ATOM 519 C C . ILE A 1 69 ? 32.792 21.508 -6.862 1.00 44.91 69 ILE A C 1
ATOM 521 O O . ILE A 1 69 ? 32.084 20.506 -6.810 1.00 44.91 69 ILE A O 1
ATOM 525 N N . HIS A 1 70 ? 34.104 21.420 -7.116 1.00 40.31 70 HIS A N 1
ATOM 526 C CA . HIS A 1 70 ? 34.772 20.157 -7.487 1.00 40.31 70 HIS A CA 1
ATOM 527 C C . HIS A 1 70 ? 35.392 19.360 -6.321 1.00 40.31 70 HIS A C 1
ATOM 529 O O . HIS A 1 70 ? 35.969 18.300 -6.546 1.00 40.31 70 HIS A O 1
ATOM 535 N N . GLY A 1 71 ? 35.254 19.811 -5.070 1.00 42.47 71 GLY A N 1
ATOM 536 C CA . GLY A 1 71 ? 35.462 18.967 -3.881 1.00 42.47 71 GLY A CA 1
ATOM 537 C C . GLY A 1 71 ? 36.904 18.541 -3.557 1.00 42.47 71 GLY A C 1
ATOM 538 O O . GLY A 1 71 ? 37.132 17.912 -2.521 1.00 42.47 71 GLY A O 1
ATO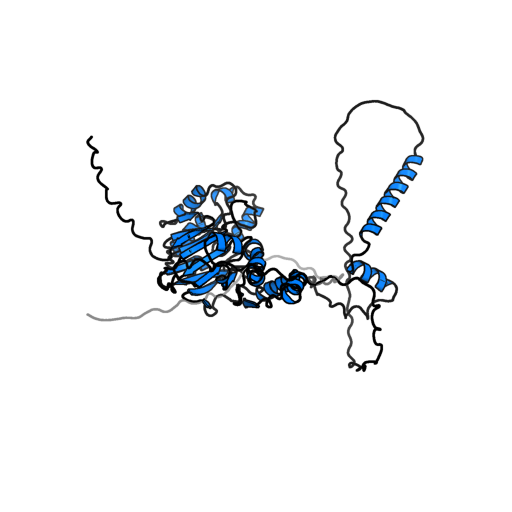M 539 N N . GLU A 1 72 ? 37.901 18.904 -4.364 1.00 44.81 72 GLU A N 1
ATOM 540 C CA . GLU A 1 72 ? 39.304 18.630 -4.054 1.00 44.81 72 GLU A CA 1
ATOM 541 C C . GLU A 1 72 ? 39.906 19.717 -3.145 1.00 44.81 72 GLU A C 1
ATOM 543 O O . GLU A 1 72 ? 39.992 20.883 -3.519 1.00 44.81 72 GLU A O 1
ATOM 548 N N . ARG A 1 73 ? 40.416 19.292 -1.973 1.00 45.62 73 ARG A N 1
ATOM 549 C CA . ARG A 1 73 ? 41.165 20.067 -0.944 1.00 45.62 73 ARG A CA 1
ATOM 550 C C . ARG A 1 73 ? 40.406 20.708 0.228 1.00 45.62 73 ARG A C 1
ATOM 552 O O . ARG A 1 73 ? 41.050 21.403 1.016 1.00 45.62 73 ARG A O 1
ATOM 559 N N . LEU A 1 74 ? 39.144 20.359 0.504 1.00 42.38 74 LEU A N 1
ATOM 560 C CA . LEU A 1 74 ? 38.511 20.745 1.785 1.00 42.38 74 LEU A CA 1
ATOM 561 C C . LEU A 1 74 ? 39.337 20.277 3.012 1.00 42.38 74 LEU A C 1
ATOM 563 O O . LEU A 1 74 ? 39.505 21.014 3.982 1.00 42.38 74 LEU A O 1
ATOM 567 N N . GLY A 1 75 ? 39.955 19.091 2.930 1.00 37.22 75 GLY A N 1
ATOM 568 C CA . GLY A 1 75 ? 40.852 18.572 3.972 1.00 37.22 75 GLY A CA 1
ATOM 569 C C . GLY A 1 75 ? 42.161 19.356 4.164 1.00 37.22 75 GLY A C 1
ATOM 570 O O . GLY A 1 75 ? 42.751 19.287 5.239 1.00 37.22 75 GLY A O 1
ATOM 571 N N . ALA A 1 76 ? 42.615 20.128 3.168 1.00 41.94 76 ALA A N 1
ATOM 572 C CA . ALA A 1 76 ? 43.844 20.918 3.278 1.00 41.94 76 ALA A CA 1
ATOM 573 C C . ALA A 1 76 ? 43.628 22.221 4.065 1.00 41.94 76 ALA A C 1
ATOM 575 O O . ALA A 1 76 ? 44.502 22.602 4.841 1.00 41.94 76 ALA A O 1
ATOM 576 N N . LEU A 1 77 ? 42.459 22.862 3.920 1.00 39.59 77 LEU A N 1
ATOM 577 C CA . LEU A 1 77 ? 42.081 24.029 4.729 1.00 39.59 77 LEU A CA 1
ATOM 578 C C . LEU A 1 77 ? 41.894 23.660 6.207 1.00 39.59 77 LEU A C 1
ATOM 580 O O . LEU A 1 77 ? 42.429 24.342 7.077 1.00 39.59 77 LEU A O 1
ATOM 584 N N . ILE A 1 78 ? 41.223 22.539 6.496 1.00 42.53 78 ILE A N 1
ATOM 585 C CA . ILE A 1 78 ? 41.043 22.046 7.875 1.00 42.53 78 ILE A CA 1
ATOM 586 C C . ILE A 1 78 ? 42.405 21.748 8.533 1.00 42.53 78 ILE A C 1
ATOM 588 O O . ILE A 1 78 ? 42.631 22.085 9.694 1.00 42.53 78 ILE A O 1
ATOM 592 N N . ALA A 1 79 ? 43.349 21.176 7.779 1.00 41.09 79 ALA A N 1
ATOM 593 C CA . ALA A 1 79 ? 44.704 20.894 8.255 1.00 41.09 79 ALA A CA 1
ATOM 594 C C . ALA A 1 79 ? 45.635 22.127 8.311 1.00 41.09 79 ALA A C 1
ATOM 596 O O . ALA A 1 79 ? 46.779 21.991 8.756 1.00 41.09 79 ALA A O 1
ATOM 597 N N . ALA A 1 80 ? 45.205 23.298 7.835 1.00 43.47 80 ALA A N 1
ATOM 598 C CA . ALA A 1 80 ? 45.906 24.568 8.027 1.00 43.47 80 ALA A CA 1
ATOM 599 C C . ALA A 1 80 ? 45.409 25.260 9.308 1.00 43.47 80 ALA A C 1
ATOM 601 O O . ALA A 1 80 ? 46.211 25.547 10.193 1.00 43.47 80 ALA A O 1
ATOM 602 N N . ASP A 1 81 ? 44.086 25.385 9.463 1.00 41.69 81 ASP A N 1
ATOM 603 C CA . ASP A 1 81 ? 43.430 25.992 10.633 1.00 41.69 81 ASP A CA 1
ATOM 604 C C . ASP A 1 81 ? 43.821 25.303 11.959 1.00 41.69 81 ASP A C 1
ATOM 606 O O . ASP A 1 81 ? 44.108 25.961 12.961 1.00 41.69 81 ASP A O 1
ATOM 610 N N . GLN A 1 82 ? 43.955 23.969 11.958 1.00 44.91 82 GLN A N 1
ATOM 611 C CA . GLN A 1 82 ? 44.428 23.239 13.143 1.00 44.91 82 GLN A CA 1
ATOM 612 C C . GLN A 1 82 ? 45.898 23.517 13.503 1.00 44.91 82 GLN A C 1
ATOM 614 O O . GLN A 1 82 ? 46.224 23.523 14.689 1.00 44.91 82 GLN A O 1
ATOM 619 N N . ARG A 1 83 ? 46.777 23.792 12.526 1.00 43.31 83 ARG A N 1
ATOM 620 C CA . ARG A 1 83 ? 48.200 24.090 12.786 1.00 43.31 83 ARG A CA 1
ATOM 621 C C . ARG A 1 83 ? 48.406 25.506 13.319 1.00 43.31 83 ARG A C 1
ATOM 623 O O . ARG A 1 83 ? 49.126 25.676 14.303 1.00 43.31 83 ARG A O 1
ATOM 630 N N . ASP A 1 84 ? 47.693 26.489 12.772 1.00 45.59 84 ASP A N 1
ATOM 631 C CA . ASP A 1 84 ? 47.669 27.853 13.324 1.00 45.59 84 ASP A CA 1
ATOM 632 C C . ASP A 1 84 ? 47.086 27.868 14.755 1.00 45.59 84 ASP A C 1
ATOM 634 O O . ASP A 1 84 ? 47.517 28.638 15.621 1.00 45.59 84 ASP A O 1
ATOM 638 N N . GLY A 1 85 ? 46.141 26.962 15.037 1.00 43.38 85 GLY A N 1
ATOM 639 C CA . GLY A 1 85 ? 45.581 26.731 16.369 1.00 43.38 85 GLY A CA 1
ATOM 640 C C . GLY A 1 85 ? 46.551 26.124 17.394 1.00 43.38 85 GLY A C 1
ATOM 641 O O . GLY A 1 85 ? 46.383 26.381 18.591 1.00 43.38 85 GLY A O 1
ATOM 642 N N . GLU A 1 86 ? 47.554 25.350 16.969 1.00 43.06 86 GLU A N 1
ATOM 643 C CA . GLU A 1 86 ? 48.605 24.805 17.845 1.00 43.06 86 GLU A CA 1
ATOM 644 C C . GLU A 1 86 ? 49.743 25.811 18.065 1.00 43.06 86 GLU A C 1
ATOM 646 O O . GLU A 1 86 ? 50.071 26.094 19.221 1.00 43.06 86 GLU A O 1
ATOM 651 N N . GLU A 1 87 ? 50.257 26.459 17.009 1.00 42.78 87 GLU A N 1
ATOM 652 C CA . GLU A 1 87 ? 51.301 27.494 17.139 1.00 42.78 87 GLU A CA 1
ATOM 653 C C . GLU A 1 87 ? 50.880 28.637 18.075 1.00 42.78 87 GLU A C 1
ATOM 655 O O . GLU A 1 87 ? 51.694 29.178 18.830 1.00 42.78 87 GLU A O 1
ATOM 660 N N . LYS A 1 88 ? 49.597 29.016 18.061 1.00 42.09 88 LYS A N 1
ATOM 661 C CA . LYS A 1 88 ? 49.080 30.062 18.948 1.00 42.09 88 LYS A CA 1
ATOM 662 C C . LYS A 1 88 ? 49.081 29.636 20.420 1.00 42.09 88 LYS A C 1
ATOM 664 O O . LYS A 1 88 ? 49.438 30.438 21.280 1.00 42.09 88 LYS A O 1
ATOM 669 N N . ARG A 1 89 ? 48.747 28.374 20.716 1.00 45.84 89 ARG A N 1
ATOM 670 C CA . ARG A 1 89 ? 48.771 27.826 22.087 1.00 45.84 89 ARG A CA 1
ATOM 671 C C . ARG A 1 89 ? 50.192 27.734 22.631 1.00 45.84 89 ARG A C 1
ATOM 673 O O . ARG A 1 89 ? 50.404 28.016 23.807 1.00 45.84 89 ARG A O 1
ATOM 680 N N . GLU A 1 90 ? 51.156 27.380 21.786 1.00 43.72 90 GLU A N 1
ATOM 681 C CA . GLU A 1 90 ? 52.564 27.301 22.181 1.00 43.72 90 GLU A CA 1
ATOM 682 C C . GLU A 1 90 ? 53.165 28.696 22.442 1.00 43.72 90 GLU A C 1
ATOM 684 O O . GLU A 1 90 ? 53.896 28.883 23.414 1.00 43.72 90 GLU A O 1
ATOM 689 N N . ARG A 1 91 ? 52.768 29.720 21.668 1.00 42.97 91 ARG A N 1
ATOM 690 C CA . ARG A 1 91 ? 53.142 31.127 21.924 1.00 42.97 91 ARG A CA 1
ATOM 691 C C . ARG A 1 91 ? 52.536 31.687 23.216 1.00 42.97 91 ARG A C 1
ATOM 693 O O . ARG A 1 91 ? 53.231 32.397 23.942 1.00 42.97 91 ARG A O 1
ATOM 700 N N . ASP A 1 92 ? 51.280 31.362 23.523 1.00 45.31 92 ASP A N 1
ATOM 701 C CA . ASP A 1 92 ? 50.622 31.824 24.754 1.00 45.31 92 ASP A CA 1
ATOM 702 C C . ASP A 1 92 ? 51.187 31.120 26.009 1.00 45.31 92 ASP A C 1
ATOM 704 O O . ASP A 1 92 ? 51.367 31.763 27.045 1.00 45.31 92 ASP A O 1
ATOM 708 N N . ALA A 1 93 ? 51.588 29.845 25.909 1.00 45.69 93 ALA A N 1
ATOM 709 C CA . ALA A 1 93 ? 52.228 29.096 27.000 1.00 45.69 93 ALA A CA 1
ATOM 710 C C . ALA A 1 93 ? 53.633 29.607 27.390 1.00 45.69 93 ALA A C 1
ATOM 712 O O . ALA A 1 93 ? 54.099 29.344 28.497 1.00 45.69 93 ALA A O 1
ATOM 713 N N . VAL A 1 94 ? 54.307 30.357 26.511 1.00 44.75 94 VAL A N 1
ATOM 714 C CA . VAL A 1 94 ? 55.629 30.967 26.773 1.00 44.75 94 VAL A CA 1
ATOM 715 C C . VAL A 1 94 ? 55.512 32.332 27.477 1.00 44.75 94 VAL A C 1
ATOM 717 O O . VAL A 1 94 ? 56.516 32.891 27.923 1.00 44.75 94 VAL A O 1
ATOM 720 N N . ARG A 1 95 ? 54.296 32.882 27.625 1.00 41.50 95 ARG A N 1
ATOM 721 C CA . ARG A 1 95 ? 54.078 34.228 28.183 1.00 41.50 95 ARG A CA 1
ATOM 722 C C . ARG A 1 95 ? 53.810 34.269 29.693 1.00 41.50 95 ARG A C 1
ATOM 724 O O . ARG A 1 95 ? 53.885 35.352 30.271 1.00 41.50 95 ARG A O 1
ATOM 731 N N . GLU A 1 96 ? 53.572 33.129 30.345 1.00 39.31 96 GLU A N 1
ATOM 732 C CA . GLU A 1 96 ? 53.459 33.039 31.809 1.00 39.31 96 GLU A CA 1
ATOM 733 C C . GLU A 1 96 ? 54.679 32.338 32.431 1.00 39.31 96 GLU A C 1
ATOM 735 O O . GLU A 1 96 ? 54.969 31.170 32.176 1.00 39.31 96 GLU A O 1
ATOM 740 N N . GLY A 1 97 ? 55.432 33.093 33.239 1.00 32.25 97 GLY A N 1
ATOM 741 C CA . GLY A 1 97 ? 56.682 32.648 33.860 1.00 32.25 97 GLY A CA 1
ATOM 742 C C . GLY A 1 97 ? 56.501 31.683 35.048 1.00 32.25 97 GLY A C 1
ATOM 743 O O . GLY A 1 97 ? 55.416 31.576 35.620 1.00 32.25 97 GLY A O 1
ATOM 744 N N . PRO A 1 98 ? 57.567 30.970 35.462 1.00 36.12 98 PRO A N 1
ATOM 745 C CA . PRO A 1 98 ? 57.414 29.701 36.170 1.00 36.12 98 PRO A CA 1
ATOM 746 C C . PRO A 1 98 ? 57.452 29.818 37.702 1.00 36.12 98 PRO A C 1
ATOM 748 O O . PRO A 1 98 ? 58.529 29.896 38.295 1.00 36.12 98 PRO A O 1
ATOM 751 N N . HIS A 1 99 ? 56.305 29.665 38.371 1.00 33.81 99 HIS A N 1
ATOM 752 C CA . HIS A 1 99 ? 56.272 29.360 39.807 1.00 33.81 99 HIS A CA 1
ATOM 753 C C . HIS A 1 99 ? 55.254 28.265 40.176 1.00 33.81 99 HIS A C 1
ATOM 755 O O . HIS A 1 99 ? 54.089 28.333 39.808 1.00 33.81 99 HIS A O 1
ATOM 761 N N . ALA A 1 100 ? 55.736 27.313 40.992 1.00 30.45 100 ALA A N 1
ATOM 762 C CA . ALA A 1 100 ? 55.069 26.156 41.618 1.00 30.45 100 ALA A CA 1
ATOM 763 C C . ALA A 1 100 ? 55.097 24.804 40.859 1.00 30.45 100 ALA A C 1
ATOM 765 O O . ALA A 1 100 ? 54.299 24.513 39.975 1.00 30.45 100 ALA A O 1
ATOM 766 N N . ARG A 1 101 ? 55.974 23.900 41.333 1.00 31.12 101 ARG A N 1
ATOM 767 C CA . ARG A 1 101 ? 55.737 22.441 41.310 1.00 31.12 101 ARG A CA 1
ATOM 768 C C . ARG A 1 101 ? 55.004 22.029 42.612 1.00 31.12 101 ARG A C 1
ATOM 770 O O . ARG A 1 101 ? 54.893 22.846 43.521 1.00 31.12 101 ARG A O 1
ATOM 777 N N . PRO A 1 102 ? 54.617 20.756 42.785 1.00 42.69 102 PRO A N 1
ATOM 778 C CA . PRO A 1 102 ? 53.392 20.179 42.245 1.00 42.69 102 PRO A CA 1
ATOM 779 C C . PRO A 1 102 ? 52.473 19.709 43.390 1.00 42.69 102 PRO A C 1
ATOM 781 O O . PRO A 1 102 ? 52.931 19.534 44.520 1.00 42.69 102 PRO A O 1
ATOM 784 N N . ASN A 1 103 ? 51.211 19.366 43.118 1.00 29.06 103 ASN A N 1
ATOM 785 C CA . ASN A 1 103 ? 50.517 18.468 44.043 1.00 29.06 103 ASN A CA 1
ATOM 786 C C . ASN A 1 103 ? 49.554 17.490 43.366 1.00 29.06 103 ASN A C 1
ATOM 788 O O . ASN A 1 103 ? 48.919 17.794 42.361 1.00 29.06 103 ASN A O 1
ATOM 792 N N . ARG A 1 104 ? 49.498 16.278 43.925 1.00 34.75 104 ARG A N 1
ATOM 793 C CA . ARG A 1 104 ? 48.645 15.175 43.470 1.00 34.75 104 ARG A CA 1
ATOM 794 C C . ARG A 1 104 ? 47.218 15.375 43.982 1.00 34.75 104 ARG A C 1
ATOM 796 O O . ARG A 1 104 ? 47.061 15.476 45.192 1.00 34.75 104 ARG A O 1
ATOM 803 N N . ALA A 1 105 ? 46.212 15.256 43.114 1.00 32.59 105 ALA A N 1
ATOM 804 C CA . ALA A 1 105 ? 44.966 14.508 43.365 1.00 32.59 105 ALA A CA 1
ATOM 805 C C . ALA A 1 105 ? 43.990 14.626 42.178 1.00 32.59 105 ALA A C 1
ATOM 807 O O . ALA A 1 105 ? 43.968 15.643 41.499 1.00 32.59 105 ALA A O 1
ATOM 808 N N . GLY A 1 106 ? 43.139 13.610 41.995 1.00 30.91 106 GLY A N 1
ATOM 809 C CA . GLY A 1 106 ? 41.862 13.743 41.281 1.00 30.91 106 GLY A CA 1
ATOM 810 C C . GLY A 1 106 ? 41.905 13.690 39.750 1.00 30.91 106 GLY A C 1
ATOM 811 O O . GLY A 1 106 ? 41.994 14.715 39.085 1.00 30.91 106 GLY A O 1
ATOM 812 N N . ARG A 1 107 ? 41.674 12.501 39.174 1.00 35.81 107 ARG A N 1
ATOM 813 C CA . ARG A 1 107 ? 41.040 12.415 37.848 1.00 35.81 107 ARG A CA 1
ATOM 814 C C . ARG A 1 107 ? 39.537 12.651 38.027 1.00 35.81 107 ARG A C 1
ATOM 816 O O . ARG A 1 107 ? 38.828 11.730 38.423 1.00 35.81 107 ARG A O 1
ATOM 823 N N . GLY A 1 108 ? 39.076 13.871 37.767 1.00 34.12 108 GLY A N 1
ATOM 824 C CA . GLY A 1 108 ? 37.663 14.168 37.506 1.00 34.12 108 GLY A CA 1
ATOM 825 C C . GLY A 1 108 ? 37.371 14.145 35.997 1.00 34.12 108 GLY A C 1
ATOM 826 O O . GLY A 1 108 ? 38.312 14.272 35.208 1.00 34.12 108 GLY A O 1
ATOM 827 N N . PRO A 1 109 ? 36.109 13.968 35.569 1.00 32.66 109 PRO A N 1
ATOM 828 C CA . PRO A 1 109 ? 35.747 14.041 34.156 1.00 32.66 109 PRO A CA 1
ATOM 829 C C . PRO A 1 109 ? 35.893 15.476 33.629 1.00 32.66 109 PRO A C 1
ATOM 831 O O . PRO A 1 109 ? 35.526 16.437 34.304 1.00 32.66 109 PRO A O 1
ATOM 834 N N . ILE A 1 110 ? 36.415 15.615 32.410 1.00 31.55 110 ILE A N 1
ATOM 835 C CA . ILE A 1 110 ? 36.519 16.904 31.714 1.00 31.55 110 ILE A CA 1
ATOM 836 C C . ILE A 1 110 ? 35.125 17.269 31.173 1.00 31.55 110 ILE A C 1
ATOM 838 O O . ILE A 1 110 ? 34.530 16.440 30.480 1.00 31.55 110 ILE A O 1
ATOM 842 N N . PRO A 1 111 ? 34.585 18.472 31.445 1.00 29.56 111 PRO A N 1
ATOM 843 C CA . PRO A 1 111 ? 33.329 18.907 30.849 1.00 29.56 111 PRO A CA 1
ATOM 844 C C . PRO A 1 111 ? 33.529 19.276 29.371 1.00 29.56 111 PRO A C 1
ATOM 846 O O . PRO A 1 111 ? 34.402 20.074 29.030 1.00 29.56 111 PRO A O 1
ATOM 849 N N . CYS A 1 112 ? 32.689 18.736 28.486 1.00 25.97 112 CYS A N 1
ATOM 850 C CA . CYS A 1 112 ? 32.591 19.214 27.107 1.00 25.97 112 CYS A CA 1
ATOM 851 C C . CYS A 1 112 ? 31.792 20.525 27.058 1.00 25.97 112 CYS A C 1
ATOM 853 O O . CYS A 1 112 ? 30.568 20.505 26.944 1.00 25.97 112 CYS A O 1
ATOM 855 N N . GLU A 1 113 ? 32.479 21.668 27.089 1.00 30.27 113 GLU A N 1
ATOM 856 C CA . GLU A 1 113 ? 31.888 22.934 26.643 1.00 30.27 113 GLU A CA 1
ATOM 857 C C . GLU A 1 113 ? 31.762 22.942 25.111 1.00 30.27 113 GLU A C 1
ATOM 859 O O . GLU A 1 113 ? 32.720 23.223 24.387 1.00 30.27 113 GLU A O 1
ATOM 864 N N . THR A 1 114 ? 30.566 22.669 24.592 1.00 30.98 114 THR A N 1
ATOM 865 C CA . THR A 1 114 ? 30.256 22.894 23.175 1.00 30.98 114 THR A CA 1
ATOM 866 C C . THR A 1 114 ? 30.113 24.392 22.904 1.00 30.98 114 THR A C 1
ATOM 868 O O . THR A 1 114 ? 29.067 24.982 23.178 1.00 30.98 114 THR A O 1
ATOM 871 N N . ARG A 1 115 ? 31.146 25.023 22.334 1.00 27.56 115 ARG A N 1
ATOM 872 C CA . ARG A 1 115 ? 31.012 26.362 21.734 1.00 27.56 115 ARG A CA 1
ATOM 873 C C . ARG A 1 115 ? 30.405 26.242 20.329 1.00 27.56 115 ARG A C 1
ATOM 875 O O . ARG A 1 115 ? 30.795 25.336 19.593 1.00 27.56 115 ARG A O 1
ATOM 882 N N . PRO A 1 116 ? 29.480 27.133 19.931 1.00 29.20 116 PRO A N 1
ATOM 883 C CA . PRO A 1 116 ? 28.845 27.055 18.622 1.00 29.20 116 PRO A CA 1
ATOM 884 C C . PRO A 1 116 ? 29.839 27.426 17.517 1.00 29.20 116 PRO A C 1
ATOM 886 O O . PRO A 1 116 ? 30.369 28.540 17.492 1.00 29.20 116 PRO A O 1
ATOM 889 N N . VAL A 1 117 ? 30.053 26.512 16.570 1.00 26.94 117 VAL A N 1
ATOM 890 C CA . VAL A 1 117 ? 30.715 26.835 15.303 1.00 26.94 117 VAL A CA 1
ATOM 891 C C . VAL A 1 117 ? 29.745 27.686 14.488 1.00 26.94 117 VAL A C 1
ATOM 893 O O . VAL A 1 117 ? 28.663 27.229 14.123 1.00 26.94 117 VAL A O 1
ATOM 896 N N . ARG A 1 118 ? 30.108 28.944 14.217 1.00 26.47 118 ARG A N 1
ATOM 897 C CA . ARG A 1 118 ? 29.336 29.805 13.314 1.00 26.47 118 ARG A CA 1
ATOM 898 C C . ARG A 1 118 ? 29.518 29.304 11.883 1.00 26.47 118 ARG A C 1
ATOM 900 O O . ARG A 1 118 ? 30.544 29.577 11.268 1.00 26.47 118 ARG A O 1
ATOM 907 N N . ALA A 1 119 ? 28.522 28.59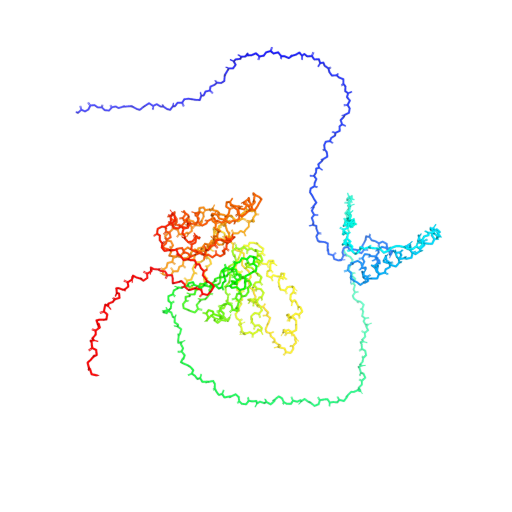2 11.361 1.00 28.28 119 ALA A N 1
ATOM 908 C CA . ALA A 1 119 ? 28.447 28.288 9.938 1.00 28.28 119 ALA A CA 1
ATOM 909 C C . ALA A 1 119 ? 28.327 29.599 9.142 1.00 28.28 119 ALA A C 1
ATOM 911 O O . ALA A 1 119 ? 27.400 30.384 9.357 1.00 28.28 119 ALA A O 1
ATOM 912 N N . LEU A 1 120 ? 29.277 29.843 8.240 1.00 25.72 120 LEU A N 1
ATOM 913 C CA . LEU A 1 120 ? 29.286 31.017 7.376 1.00 25.72 120 LEU A CA 1
ATOM 914 C C . LEU A 1 120 ? 28.310 30.790 6.211 1.00 25.72 120 LEU A C 1
ATOM 916 O O . LEU A 1 120 ? 28.684 30.244 5.177 1.00 25.72 120 LEU A O 1
ATOM 920 N N . CYS A 1 121 ? 27.048 31.183 6.387 1.00 23.64 121 CYS A N 1
ATOM 921 C CA . CYS A 1 121 ? 26.075 31.179 5.295 1.00 23.64 121 CYS A CA 1
ATOM 922 C C . CYS A 1 121 ? 26.394 32.323 4.323 1.00 23.64 121 CYS A C 1
ATOM 924 O O . CYS A 1 121 ? 26.173 33.490 4.647 1.00 23.64 121 CYS A O 1
ATOM 926 N N . LEU A 1 122 ? 26.909 31.992 3.138 1.00 26.48 122 LEU A N 1
ATOM 927 C CA . LEU A 1 122 ? 27.112 32.957 2.061 1.00 26.48 122 LEU A CA 1
ATOM 928 C C . LEU A 1 122 ? 25.776 33.199 1.342 1.00 26.48 122 LEU A C 1
ATOM 930 O O . LEU A 1 122 ? 25.360 32.403 0.505 1.00 26.48 122 LEU A O 1
ATOM 934 N N . LEU A 1 123 ? 25.096 34.293 1.688 1.00 23.48 123 LEU A N 1
ATOM 935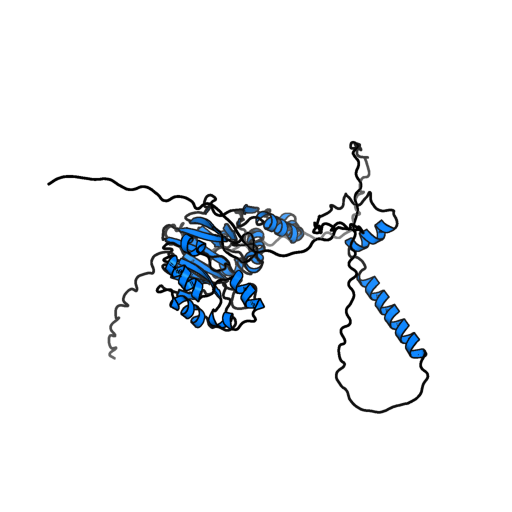 C CA . LEU A 1 123 ? 23.870 34.728 1.022 1.00 23.48 123 LEU A CA 1
ATOM 936 C C . LEU A 1 123 ? 24.225 35.721 -0.095 1.00 23.48 123 LEU A C 1
ATOM 938 O O . LEU A 1 123 ? 24.564 36.870 0.188 1.00 23.48 123 LEU A O 1
ATOM 942 N N . VAL A 1 124 ? 24.149 35.293 -1.356 1.00 30.64 124 VAL A N 1
ATOM 943 C CA . VAL A 1 124 ? 24.324 36.186 -2.512 1.00 30.64 124 VAL A CA 1
ATOM 944 C C . VAL A 1 124 ? 22.955 36.713 -2.936 1.00 30.64 124 VAL A C 1
ATOM 946 O O . VAL A 1 124 ? 22.127 35.966 -3.450 1.00 30.64 124 VAL A O 1
ATOM 949 N N . VAL A 1 125 ? 22.716 38.005 -2.713 1.00 24.28 125 VAL A N 1
ATOM 950 C CA . VAL A 1 125 ? 21.522 38.717 -3.187 1.00 24.28 125 VAL A CA 1
ATOM 951 C C . VAL A 1 125 ? 21.927 39.578 -4.378 1.00 24.28 125 VAL A C 1
ATOM 953 O O . VAL A 1 125 ? 22.719 40.505 -4.220 1.00 24.28 125 VAL A O 1
ATOM 956 N N . LEU A 1 126 ? 21.379 39.292 -5.560 1.00 27.97 126 LEU A N 1
ATOM 957 C CA . LEU A 1 126 ? 21.546 40.137 -6.743 1.00 27.97 126 LEU A CA 1
ATOM 958 C C . LEU A 1 126 ? 20.284 40.973 -6.966 1.00 27.97 126 LEU A C 1
ATOM 960 O O . LEU A 1 126 ? 19.199 40.438 -7.187 1.00 27.97 126 LEU A O 1
ATOM 964 N N . ALA A 1 127 ? 20.439 42.296 -6.920 1.00 26.84 127 ALA A N 1
ATOM 965 C CA . ALA A 1 127 ? 19.427 43.231 -7.391 1.00 26.84 127 ALA A CA 1
ATOM 966 C C . ALA A 1 127 ? 19.557 43.368 -8.915 1.00 26.84 127 ALA A C 1
ATOM 968 O O . ALA A 1 127 ? 20.614 43.751 -9.414 1.00 26.84 127 ALA A O 1
ATOM 969 N N . GLY A 1 128 ? 18.498 43.035 -9.652 1.00 25.73 128 GLY A N 1
ATOM 970 C CA . GLY A 1 128 ? 18.485 43.134 -11.110 1.00 25.73 128 GLY A CA 1
ATOM 971 C C . GLY A 1 128 ? 18.123 44.535 -11.609 1.00 25.73 128 GLY A C 1
ATOM 972 O O . GLY A 1 128 ? 17.190 45.151 -11.099 1.00 25.73 128 GLY A O 1
ATOM 973 N N . CYS A 1 129 ? 18.802 44.975 -12.669 1.00 23.19 129 CYS A N 1
ATOM 974 C CA . CYS A 1 129 ? 18.337 46.022 -13.580 1.00 23.19 129 CYS A CA 1
ATOM 975 C C . CYS A 1 129 ? 18.325 45.456 -15.009 1.00 23.19 129 CYS A C 1
ATOM 977 O O . CYS A 1 129 ? 19.219 44.705 -15.391 1.00 23.19 129 CYS A O 1
ATOM 979 N N . SER A 1 130 ? 17.279 45.779 -15.765 1.00 29.56 130 SER A N 1
ATOM 980 C CA . SER A 1 130 ? 16.967 45.225 -17.091 1.00 29.56 130 SER A CA 1
ATOM 981 C C . SER A 1 130 ? 17.676 45.968 -18.231 1.00 29.56 130 SER A C 1
ATOM 983 O O . SER A 1 130 ? 17.931 47.156 -18.075 1.00 29.56 130 SER A O 1
ATOM 985 N N . GLU A 1 131 ? 17.910 45.305 -19.378 1.00 27.20 131 GLU A N 1
ATOM 986 C CA . GLU A 1 131 ? 17.468 45.686 -20.750 1.00 27.20 131 GLU A CA 1
ATOM 987 C C . GLU A 1 131 ? 18.131 44.797 -21.855 1.00 27.20 131 GLU A C 1
ATOM 989 O O . GLU A 1 131 ? 18.964 43.958 -21.505 1.00 27.20 131 GLU A O 1
ATOM 994 N N . PRO A 1 132 ? 17.664 44.792 -23.133 1.00 31.53 132 PRO A N 1
ATOM 995 C CA . PRO A 1 132 ? 17.503 43.525 -23.871 1.00 31.53 132 PRO A CA 1
ATOM 996 C C . PRO A 1 132 ? 18.478 43.201 -25.031 1.00 31.53 132 PRO A C 1
ATOM 998 O O . PRO A 1 132 ? 18.951 44.079 -25.740 1.00 31.53 132 PRO A O 1
ATOM 1001 N N . ALA A 1 133 ? 18.595 41.885 -25.275 1.00 35.44 133 ALA A N 1
ATOM 1002 C CA . ALA A 1 133 ? 18.729 41.144 -26.548 1.00 35.44 133 ALA A CA 1
ATOM 1003 C C . ALA A 1 133 ? 19.764 41.540 -27.636 1.00 35.44 133 ALA A C 1
ATOM 1005 O O . ALA A 1 133 ? 19.793 42.651 -28.160 1.00 35.44 133 ALA A O 1
ATOM 1006 N N . SER A 1 134 ? 20.496 40.533 -28.135 1.00 29.25 134 SER A N 1
ATOM 1007 C CA . SER A 1 134 ? 20.984 40.463 -29.529 1.00 29.25 134 SER A CA 1
ATOM 1008 C C . SER A 1 134 ? 21.185 38.996 -29.966 1.00 29.25 134 SER A C 1
ATOM 1010 O O . SER A 1 134 ? 21.333 38.115 -29.120 1.00 29.25 134 SER A O 1
ATOM 1012 N N . ASP A 1 135 ? 21.134 38.739 -31.276 1.00 29.48 135 ASP A N 1
ATOM 1013 C CA . ASP A 1 135 ? 21.033 37.402 -31.895 1.00 29.48 135 ASP A CA 1
ATOM 1014 C C . ASP A 1 135 ? 22.297 36.509 -31.787 1.00 29.48 135 ASP A C 1
ATOM 1016 O O . ASP A 1 135 ? 23.413 37.020 -31.656 1.00 29.48 135 ASP A O 1
ATOM 1020 N N . PRO A 1 136 ? 22.163 35.166 -31.892 1.00 31.50 136 PRO A N 1
ATOM 1021 C CA . PRO A 1 136 ? 23.292 34.239 -31.793 1.00 31.50 136 PRO A CA 1
ATOM 1022 C C . PRO A 1 136 ? 24.203 34.255 -33.031 1.00 31.50 136 PRO A C 1
ATOM 1024 O O . PRO A 1 136 ? 23.747 34.152 -34.170 1.00 31.50 136 PRO A O 1
ATOM 1027 N N . VAL A 1 137 ? 25.519 34.287 -32.797 1.00 29.94 137 VAL A N 1
ATOM 1028 C CA . VAL A 1 137 ? 26.543 34.131 -33.842 1.00 29.94 137 VAL A CA 1
ATOM 1029 C C . VAL A 1 137 ? 26.862 32.650 -34.059 1.00 29.94 137 VAL A C 1
ATOM 1031 O O . VAL A 1 137 ? 27.282 31.942 -33.145 1.00 29.94 137 VAL A O 1
ATOM 1034 N N . GLU A 1 138 ? 26.705 32.196 -35.299 1.00 28.92 138 GLU A N 1
ATOM 1035 C CA . GLU A 1 138 ? 27.079 30.859 -35.759 1.00 28.92 138 GLU A CA 1
ATOM 1036 C C . GLU A 1 138 ? 28.613 30.727 -35.872 1.00 28.92 138 GLU A C 1
ATOM 1038 O O . GLU A 1 138 ? 29.266 31.531 -36.542 1.00 28.92 138 GLU A O 1
ATOM 1043 N N . VAL A 1 139 ? 29.209 29.708 -35.237 1.00 31.25 139 VAL A N 1
ATOM 1044 C CA . VAL A 1 139 ? 30.658 29.434 -35.313 1.00 31.25 139 VAL A CA 1
ATOM 1045 C C . VAL A 1 139 ? 30.902 28.026 -35.854 1.00 31.25 139 VAL A C 1
ATOM 1047 O O . VAL A 1 139 ? 30.566 27.025 -35.225 1.00 31.25 139 VAL A O 1
ATOM 1050 N N . ALA A 1 140 ? 31.514 27.958 -37.037 1.00 30.56 140 ALA A N 1
ATOM 1051 C CA . ALA A 1 140 ? 31.820 26.715 -37.740 1.00 30.56 140 ALA A CA 1
ATOM 1052 C C . ALA A 1 140 ? 32.924 25.880 -37.045 1.00 30.56 140 ALA A C 1
ATOM 1054 O O . ALA A 1 140 ? 33.845 26.447 -36.445 1.00 30.56 140 ALA A O 1
ATOM 1055 N N . PRO A 1 141 ? 32.901 24.538 -37.169 1.00 31.23 141 PRO A N 1
ATOM 1056 C CA . PRO A 1 141 ? 33.908 23.673 -36.562 1.00 31.23 141 PRO A CA 1
ATOM 1057 C C . PRO A 1 141 ? 35.272 23.815 -37.253 1.00 31.23 141 PRO A C 1
ATOM 1059 O O . PRO A 1 141 ? 35.380 23.746 -38.479 1.00 31.23 141 PRO A O 1
ATOM 1062 N N . ARG A 1 142 ? 36.342 23.946 -36.459 1.00 30.59 142 ARG A N 1
ATOM 1063 C CA . ARG A 1 142 ? 37.720 23.796 -36.950 1.00 30.59 142 ARG A CA 1
ATOM 1064 C C . ARG A 1 142 ? 38.087 22.318 -37.048 1.00 30.59 142 ARG A C 1
ATOM 1066 O O . ARG A 1 142 ? 37.783 21.535 -36.154 1.00 30.59 142 ARG A O 1
ATOM 1073 N N . ALA A 1 143 ? 38.753 21.957 -38.139 1.00 31.88 143 ALA A N 1
ATOM 1074 C CA . ALA A 1 143 ? 39.188 20.595 -38.404 1.00 31.88 143 ALA A CA 1
ATOM 1075 C C . ALA A 1 143 ? 40.576 20.300 -37.815 1.00 31.88 143 ALA A C 1
ATOM 1077 O O . ALA A 1 143 ? 41.466 21.143 -37.891 1.00 31.88 143 ALA A O 1
ATOM 1078 N N . GLY A 1 144 ? 40.758 19.050 -37.379 1.00 29.73 144 GLY A N 1
ATOM 1079 C CA . GLY A 1 144 ? 42.050 18.366 -37.367 1.00 29.73 144 GLY A CA 1
ATOM 1080 C C . GLY A 1 144 ? 42.864 18.443 -36.077 1.00 29.73 144 GLY A C 1
ATOM 1081 O O . GLY A 1 144 ? 43.570 19.414 -35.853 1.00 29.73 144 GLY A O 1
ATOM 1082 N N . GLU A 1 145 ? 42.885 17.334 -35.337 1.00 31.75 145 GLU A N 1
ATOM 1083 C CA . GLU A 1 145 ? 44.121 16.576 -35.091 1.00 31.75 145 GLU A CA 1
ATOM 1084 C C . GLU A 1 145 ? 43.757 15.115 -34.770 1.00 31.75 145 GLU A C 1
ATOM 1086 O O . GLU A 1 145 ? 42.744 14.845 -34.124 1.00 31.75 145 GLU A O 1
ATOM 1091 N N . ALA A 1 146 ? 44.524 14.163 -35.307 1.00 37.47 146 ALA A N 1
ATOM 1092 C CA . ALA A 1 146 ? 44.257 12.730 -35.168 1.00 37.47 146 ALA A CA 1
ATOM 1093 C C . ALA A 1 146 ? 45.153 12.122 -34.073 1.00 37.47 146 ALA A C 1
ATOM 1095 O O . ALA A 1 146 ? 46.343 12.443 -34.040 1.00 37.47 146 ALA A O 1
ATOM 1096 N N . PRO A 1 147 ? 44.638 11.232 -33.204 1.00 38.28 147 PRO A N 1
ATOM 1097 C CA . PRO A 1 147 ? 45.472 10.522 -32.244 1.00 38.28 147 PRO A CA 1
ATOM 1098 C C . PRO A 1 147 ? 46.320 9.451 -32.947 1.00 38.28 147 PRO A C 1
ATOM 1100 O O . PRO A 1 147 ? 45.830 8.708 -33.796 1.00 38.28 147 PRO A O 1
ATOM 1103 N N . SER A 1 148 ? 47.596 9.385 -32.577 1.00 37.69 148 SER A N 1
ATOM 1104 C CA . SER A 1 148 ? 48.586 8.424 -33.073 1.00 37.69 148 SER A CA 1
ATOM 1105 C C . SER A 1 148 ? 48.409 7.014 -32.491 1.00 37.69 148 SER A C 1
ATOM 1107 O O . SER A 1 148 ? 47.987 6.870 -31.343 1.00 37.69 148 SER A O 1
ATOM 1109 N N . ASP A 1 149 ? 48.803 5.996 -33.263 1.00 40.62 149 ASP A N 1
ATOM 1110 C CA . ASP A 1 149 ? 48.746 4.572 -32.896 1.00 40.62 149 ASP A CA 1
ATOM 1111 C C . ASP A 1 149 ? 49.513 4.207 -31.600 1.00 40.62 149 ASP A C 1
ATOM 1113 O O . ASP A 1 149 ? 50.517 4.849 -31.271 1.00 40.62 149 ASP A O 1
ATOM 1117 N N . PRO A 1 150 ? 49.088 3.148 -30.878 1.00 44.62 150 PRO A N 1
ATOM 1118 C CA . PRO A 1 150 ? 49.765 2.646 -29.683 1.00 44.62 150 PRO A CA 1
ATOM 1119 C C . PRO A 1 150 ? 50.930 1.675 -29.974 1.00 44.62 150 PRO A C 1
ATOM 1121 O O . PRO A 1 150 ? 50.943 0.936 -30.956 1.00 44.62 150 PRO A O 1
ATOM 1124 N N . ASP A 1 151 ? 51.881 1.648 -29.039 1.00 39.91 151 ASP A N 1
ATOM 1125 C CA . ASP A 1 151 ? 53.102 0.827 -29.015 1.00 39.91 151 ASP A CA 1
ATOM 1126 C C . ASP A 1 151 ? 52.822 -0.691 -28.822 1.00 39.91 151 ASP A C 1
ATOM 1128 O O . ASP A 1 151 ? 52.072 -1.060 -27.909 1.00 39.91 151 ASP A O 1
ATOM 1132 N N . PRO A 1 152 ? 53.401 -1.605 -29.634 1.00 44.38 152 PRO A N 1
ATOM 1133 C CA . PRO A 1 152 ? 53.167 -3.045 -29.516 1.00 44.38 152 PRO A CA 1
ATOM 1134 C C . PRO A 1 152 ? 54.150 -3.729 -28.544 1.00 44.38 152 PRO A C 1
ATOM 1136 O O . PRO A 1 152 ? 55.225 -4.183 -28.942 1.00 44.38 152 PRO A O 1
ATOM 1139 N N . GLY A 1 153 ? 53.763 -3.887 -27.272 1.00 36.44 153 GLY A N 1
ATOM 1140 C CA . GLY A 1 153 ? 54.639 -4.508 -26.266 1.00 36.44 153 GLY A CA 1
ATOM 1141 C C . GLY A 1 153 ? 53.957 -5.042 -25.001 1.00 36.44 153 GLY A C 1
ATOM 1142 O O . GLY A 1 153 ? 54.123 -4.479 -23.924 1.00 36.44 153 GLY A O 1
ATOM 1143 N N . GLY A 1 154 ? 53.249 -6.173 -25.090 1.00 35.62 154 GLY A N 1
ATOM 1144 C CA . GLY A 1 154 ? 52.717 -6.891 -23.921 1.00 35.62 154 GLY A CA 1
ATOM 1145 C C . GLY A 1 154 ? 52.408 -8.361 -24.239 1.00 35.62 154 GLY A C 1
ATOM 1146 O O . GLY A 1 154 ? 51.992 -8.645 -25.361 1.00 35.62 154 GLY A O 1
ATOM 1147 N N . PRO A 1 155 ? 52.638 -9.314 -23.312 1.00 40.25 155 PRO A N 1
ATOM 1148 C CA . PRO A 1 155 ? 52.514 -10.738 -23.611 1.00 40.25 155 PRO A CA 1
ATOM 1149 C C . PRO A 1 155 ? 51.055 -11.173 -23.793 1.00 40.25 155 PRO A C 1
ATOM 1151 O O . PRO A 1 155 ? 50.176 -10.857 -22.992 1.00 40.25 155 PRO A O 1
ATOM 1154 N N . GLU A 1 156 ? 50.842 -11.953 -24.846 1.00 35.31 156 GLU A N 1
ATOM 1155 C CA . GLU A 1 156 ? 49.563 -12.507 -25.277 1.00 35.31 156 GLU A CA 1
ATOM 1156 C C . GLU A 1 156 ? 49.007 -13.496 -24.234 1.00 35.31 156 GLU A C 1
ATOM 1158 O O . GLU A 1 156 ? 49.562 -14.570 -23.996 1.00 35.31 156 GLU A O 1
ATOM 1163 N N . LEU A 1 157 ? 47.909 -13.118 -23.570 1.00 40.22 157 LEU A N 1
ATOM 1164 C CA . LEU A 1 157 ? 47.175 -13.993 -22.656 1.00 40.22 157 LEU A CA 1
ATOM 1165 C C . LEU A 1 157 ? 46.097 -14.754 -23.432 1.00 40.22 157 LEU A C 1
ATOM 1167 O O . LEU A 1 157 ? 45.005 -14.241 -23.668 1.00 40.22 157 LEU A O 1
ATOM 1171 N N . GLU A 1 158 ? 46.434 -15.994 -23.790 1.00 38.34 158 GLU A N 1
ATOM 1172 C CA . GLU A 1 158 ? 45.556 -17.000 -24.402 1.00 38.34 158 GLU A CA 1
ATOM 1173 C C . GLU A 1 158 ? 44.110 -16.959 -23.861 1.00 38.34 158 GLU A C 1
ATOM 1175 O O . GLU A 1 158 ? 43.902 -17.033 -22.638 1.00 38.34 158 GLU A O 1
ATOM 1180 N N . PRO A 1 159 ? 43.082 -16.906 -24.733 1.00 36.19 159 PRO A N 1
ATOM 1181 C CA . PRO A 1 159 ? 41.695 -16.912 -24.299 1.00 36.19 159 PRO A CA 1
ATOM 1182 C C . PRO A 1 159 ? 41.353 -18.272 -23.686 1.00 36.19 159 PRO A C 1
ATOM 1184 O O . PRO A 1 159 ? 41.149 -19.268 -24.382 1.00 36.19 159 PRO A O 1
ATOM 1187 N N . ARG A 1 160 ? 41.235 -18.314 -22.354 1.00 38.19 160 ARG A N 1
ATOM 1188 C CA . ARG A 1 160 ? 40.746 -19.497 -21.635 1.00 38.19 160 ARG A CA 1
ATOM 1189 C C . ARG A 1 160 ? 39.349 -19.860 -22.130 1.00 38.19 160 ARG A C 1
ATOM 1191 O O . ARG A 1 160 ? 38.360 -19.250 -21.731 1.00 38.19 160 ARG A O 1
ATOM 1198 N N . THR A 1 161 ? 39.275 -20.901 -22.956 1.00 33.47 161 THR A N 1
ATOM 1199 C CA . THR A 1 161 ? 38.025 -21.522 -23.393 1.00 33.47 161 THR A CA 1
ATOM 1200 C C . THR A 1 161 ? 37.154 -21.828 -22.181 1.00 33.47 161 THR A C 1
ATOM 1202 O O . THR A 1 161 ? 37.506 -22.687 -21.366 1.00 33.47 161 THR A O 1
ATOM 1205 N N . ALA A 1 162 ? 36.013 -21.147 -22.066 1.00 37.28 162 ALA A N 1
ATOM 1206 C CA . ALA A 1 162 ? 35.027 -21.449 -21.041 1.00 37.28 162 ALA A CA 1
ATOM 1207 C C . ALA A 1 162 ? 34.584 -22.909 -21.203 1.00 37.28 162 ALA A C 1
ATOM 1209 O O . ALA A 1 162 ? 33.992 -23.290 -22.218 1.00 37.28 162 ALA A O 1
ATOM 1210 N N . ALA A 1 163 ? 34.913 -23.744 -20.216 1.00 35.88 163 ALA A N 1
ATOM 1211 C CA . ALA A 1 163 ? 34.543 -25.146 -20.234 1.00 35.88 163 ALA A CA 1
ATOM 1212 C C . ALA A 1 163 ? 33.013 -25.251 -20.232 1.00 35.88 163 ALA A C 1
ATOM 1214 O O . ALA A 1 163 ? 32.367 -24.941 -19.233 1.00 35.88 163 ALA A O 1
ATOM 1215 N N . ARG A 1 164 ? 32.435 -25.704 -21.353 1.00 38.97 164 ARG A N 1
ATOM 1216 C CA . ARG A 1 164 ? 31.016 -26.065 -21.437 1.00 38.97 164 ARG A CA 1
ATOM 1217 C C . ARG A 1 164 ? 30.743 -27.229 -20.488 1.00 38.97 164 ARG A C 1
ATOM 1219 O O . ARG A 1 164 ? 30.832 -28.395 -20.881 1.00 38.97 164 ARG A O 1
ATOM 1226 N N . THR A 1 165 ? 30.374 -26.920 -19.250 1.00 36.28 165 THR A N 1
ATOM 1227 C CA . THR A 1 165 ? 29.678 -27.862 -18.383 1.00 36.28 165 THR A CA 1
ATOM 1228 C C . THR A 1 165 ? 28.388 -28.254 -19.094 1.00 36.28 165 THR A C 1
ATOM 1230 O O . THR A 1 165 ? 27.525 -27.425 -19.381 1.00 36.28 165 THR A O 1
ATOM 1233 N N . ARG A 1 166 ? 28.269 -29.536 -19.454 1.00 40.38 166 ARG A N 1
ATOM 1234 C CA . ARG A 1 166 ? 27.009 -30.075 -19.966 1.00 40.38 166 ARG A CA 1
ATOM 1235 C C . ARG A 1 166 ? 26.038 -30.095 -18.792 1.00 40.38 166 ARG A C 1
ATOM 1237 O O . ARG A 1 166 ? 26.113 -30.998 -17.963 1.00 40.38 166 ARG A O 1
ATOM 1244 N N . GLY A 1 167 ? 25.184 -29.078 -18.703 1.00 33.91 167 GLY A N 1
ATOM 1245 C CA . GLY A 1 167 ? 24.085 -29.070 -17.747 1.00 33.91 167 GLY A CA 1
ATOM 1246 C C . GLY A 1 167 ? 23.251 -30.336 -17.925 1.00 33.91 167 GLY A C 1
ATOM 1247 O O . GLY A 1 167 ? 22.919 -30.709 -19.053 1.00 33.91 167 GLY A O 1
ATOM 1248 N N . ALA A 1 168 ? 22.946 -31.013 -16.819 1.00 39.78 168 ALA A N 1
ATOM 1249 C CA . ALA A 1 168 ? 21.918 -32.042 -16.828 1.00 39.78 168 ALA A CA 1
ATOM 1250 C C . ALA A 1 168 ? 20.587 -31.404 -17.275 1.00 39.78 168 ALA A C 1
ATOM 1252 O O . ALA A 1 168 ? 20.355 -30.233 -16.957 1.00 39.78 168 ALA A O 1
ATOM 1253 N N . PRO A 1 169 ? 19.718 -32.125 -18.008 1.00 40.88 169 PRO A N 1
ATOM 1254 C CA . PRO A 1 169 ? 18.399 -31.597 -18.329 1.00 40.88 169 PRO A CA 1
ATOM 1255 C C . PRO A 1 169 ? 17.661 -31.267 -17.021 1.00 40.88 169 PRO A C 1
ATOM 1257 O O . PRO A 1 169 ? 17.762 -32.048 -16.067 1.00 40.88 169 PRO A O 1
ATOM 1260 N N . PRO A 1 170 ? 16.941 -30.133 -16.942 1.00 42.78 170 PRO A N 1
ATOM 1261 C CA . PRO A 1 170 ? 16.158 -29.819 -15.758 1.00 42.78 170 PRO A CA 1
ATOM 1262 C C . PRO A 1 170 ? 15.146 -30.940 -15.527 1.00 42.78 170 PRO A C 1
ATOM 1264 O O . PRO A 1 170 ? 14.488 -31.400 -16.463 1.00 42.78 170 PRO A O 1
ATOM 1267 N N . ALA A 1 171 ? 15.026 -31.389 -14.278 1.00 38.44 171 ALA A N 1
ATOM 1268 C CA . ALA A 1 171 ? 13.966 -32.309 -13.908 1.00 38.44 171 ALA A CA 1
ATOM 1269 C C . ALA A 1 171 ? 12.627 -31.615 -14.180 1.00 38.44 171 ALA A C 1
ATOM 1271 O O . ALA A 1 171 ? 12.331 -30.580 -13.582 1.00 38.44 171 ALA A O 1
ATOM 1272 N N . THR A 1 172 ? 11.838 -32.173 -15.096 1.00 38.56 172 THR A N 1
ATOM 1273 C CA . THR A 1 172 ? 10.498 -31.687 -15.423 1.00 38.56 172 THR A CA 1
ATOM 1274 C C . THR A 1 172 ? 9.587 -31.897 -14.218 1.00 38.56 172 THR A C 1
ATOM 1276 O O . THR A 1 172 ? 8.952 -32.946 -14.075 1.00 38.56 172 THR A O 1
ATOM 1279 N N . GLY A 1 173 ? 9.537 -30.898 -13.336 1.00 44.78 173 GLY A N 1
ATOM 1280 C CA . GLY A 1 173 ? 8.398 -30.714 -12.445 1.00 44.78 173 GLY A CA 1
ATOM 1281 C C . GLY A 1 173 ? 7.121 -30.571 -13.282 1.00 44.78 173 GLY A C 1
ATOM 1282 O O . GLY A 1 173 ? 7.203 -30.168 -14.445 1.00 44.78 173 GLY A O 1
ATOM 1283 N N . PRO A 1 174 ? 5.947 -30.934 -12.742 1.00 40.06 174 PRO A N 1
ATOM 1284 C CA . PRO A 1 174 ? 4.708 -30.868 -13.501 1.00 40.06 174 PRO A CA 1
ATOM 1285 C C . PRO A 1 174 ? 4.435 -29.422 -13.929 1.00 40.06 174 PRO A C 1
ATOM 1287 O O . PRO A 1 174 ? 4.353 -28.534 -13.079 1.00 40.06 174 PRO A O 1
ATOM 1290 N N . GLU A 1 175 ? 4.277 -29.197 -15.236 1.00 36.34 175 GLU A N 1
ATOM 1291 C CA . GLU A 1 175 ? 3.815 -27.916 -15.767 1.00 36.34 175 GLU A CA 1
ATOM 1292 C C . GLU A 1 175 ? 2.442 -27.596 -15.168 1.00 36.34 175 GLU A C 1
ATOM 1294 O O . GLU A 1 175 ? 1.430 -28.227 -15.486 1.00 36.34 175 GLU A O 1
ATOM 1299 N N . ALA A 1 176 ? 2.401 -26.605 -14.280 1.00 41.88 176 ALA A N 1
ATOM 1300 C CA . ALA A 1 176 ? 1.151 -26.006 -13.861 1.00 41.88 176 ALA A CA 1
ATOM 1301 C C . ALA A 1 176 ? 0.638 -25.146 -15.023 1.00 41.88 176 ALA A C 1
ATOM 1303 O O . ALA A 1 176 ? 1.130 -24.043 -15.247 1.00 41.88 176 ALA A O 1
ATOM 1304 N N . GLY A 1 177 ? -0.333 -25.671 -15.776 1.00 35.25 177 GLY A N 1
ATOM 1305 C CA . GLY A 1 177 ? -1.043 -24.897 -16.794 1.00 35.25 177 GLY A CA 1
ATOM 1306 C C . GLY A 1 177 ? -1.695 -23.633 -16.203 1.00 35.25 177 GLY A C 1
ATOM 1307 O O . GLY A 1 177 ? -1.925 -23.576 -14.990 1.00 35.25 177 GLY A O 1
ATOM 1308 N N . PRO A 1 178 ? -2.011 -22.628 -17.043 1.00 39.34 178 PRO A N 1
ATOM 1309 C CA . PRO A 1 178 ? -2.440 -21.302 -16.597 1.00 39.34 178 PRO A CA 1
ATOM 1310 C C . PRO A 1 178 ? -3.687 -21.397 -15.715 1.00 39.34 178 PRO A C 1
ATOM 1312 O O . PRO A 1 178 ? -4.774 -21.767 -16.170 1.00 39.34 178 PRO A O 1
ATOM 1315 N N . SER A 1 179 ? -3.527 -21.087 -14.428 1.00 45.66 179 SER A N 1
ATOM 1316 C CA . SER A 1 179 ? -4.574 -21.314 -13.436 1.00 45.66 179 SER A CA 1
ATOM 1317 C C . SER A 1 179 ? -5.439 -20.073 -13.265 1.00 45.66 179 SER A C 1
ATOM 1319 O O . SER A 1 179 ? -5.336 -19.332 -12.287 1.00 45.66 179 SER A O 1
ATOM 1321 N N . ALA A 1 180 ? -6.410 -19.933 -14.168 1.00 47.22 180 ALA A N 1
ATOM 1322 C CA . ALA A 1 180 ? -7.579 -19.071 -13.977 1.00 47.22 180 ALA A CA 1
ATOM 1323 C C . ALA A 1 180 ? -8.467 -19.494 -12.774 1.00 47.22 180 ALA A C 1
ATOM 1325 O O . ALA A 1 180 ? -9.532 -18.926 -12.566 1.00 47.22 180 ALA A O 1
ATOM 1326 N N . ALA A 1 181 ? -8.047 -20.494 -11.984 1.00 53.59 181 ALA A N 1
ATOM 1327 C CA . ALA A 1 181 ? -8.784 -21.091 -10.871 1.00 53.59 181 ALA A CA 1
ATOM 1328 C C . ALA A 1 181 ? -8.220 -20.736 -9.476 1.00 53.59 181 ALA A C 1
ATOM 1330 O O . ALA A 1 181 ? -8.606 -21.352 -8.483 1.00 53.59 181 ALA A O 1
ATOM 1331 N N . ARG A 1 182 ? -7.296 -19.767 -9.369 1.00 75.56 182 ARG A N 1
ATOM 1332 C CA . ARG A 1 182 ? -6.829 -19.234 -8.075 1.00 75.56 182 ARG A CA 1
ATOM 1333 C C . ARG A 1 182 ? -7.576 -17.955 -7.709 1.00 75.56 182 ARG A C 1
ATOM 1335 O O . ARG A 1 182 ? -7.321 -16.914 -8.312 1.00 75.56 182 ARG A O 1
ATOM 1342 N N . SER A 1 183 ? -8.433 -18.059 -6.692 1.00 88.25 183 SER A N 1
ATOM 1343 C CA . SER A 1 183 ? -9.181 -16.947 -6.097 1.00 88.25 183 SER A CA 1
ATOM 1344 C C . SER A 1 183 ? -8.275 -15.778 -5.685 1.00 88.25 183 SER A C 1
ATOM 1346 O O . SER A 1 183 ? -7.138 -16.019 -5.257 1.00 88.25 183 SER A O 1
ATOM 1348 N N . PRO A 1 184 ? -8.773 -14.531 -5.754 1.00 95.50 184 PRO A N 1
ATOM 1349 C CA . PRO A 1 184 ? -8.029 -13.360 -5.315 1.00 95.50 184 PRO A CA 1
ATOM 1350 C C . PRO A 1 184 ? -7.660 -13.431 -3.826 1.00 95.50 184 PRO A C 1
ATOM 1352 O O . PRO A 1 184 ? -8.433 -13.873 -2.974 1.00 95.50 184 PRO A O 1
ATOM 1355 N N . ARG A 1 185 ? -6.450 -12.972 -3.507 1.00 97.12 185 ARG A N 1
ATOM 1356 C CA . ARG A 1 185 ? -5.913 -12.888 -2.142 1.00 97.12 185 ARG A CA 1
ATOM 1357 C C . ARG A 1 185 ? -4.921 -11.738 -2.025 1.00 97.12 185 ARG A C 1
ATOM 1359 O O . ARG A 1 185 ? -4.231 -11.409 -2.991 1.00 97.12 185 ARG A O 1
ATOM 1366 N N . VAL A 1 186 ? -4.802 -11.205 -0.821 1.00 98.56 186 VAL A N 1
ATOM 1367 C CA . VAL A 1 186 ? -3.770 -10.255 -0.406 1.00 98.56 186 VAL A CA 1
ATOM 1368 C C . VAL A 1 186 ? -2.674 -11.005 0.343 1.00 98.56 186 VAL A C 1
ATOM 1370 O O . VAL A 1 186 ? -2.968 -11.885 1.151 1.00 98.56 186 VAL A O 1
ATOM 1373 N N . VAL A 1 187 ? -1.419 -10.627 0.119 1.00 98.56 187 VAL A N 1
ATOM 1374 C CA . VAL A 1 187 ? -0.282 -10.972 0.976 1.00 98.56 187 VAL A CA 1
ATOM 1375 C C . VAL A 1 187 ? 0.347 -9.682 1.483 1.00 98.56 187 VAL A C 1
ATOM 1377 O O . VAL A 1 187 ? 0.735 -8.842 0.673 1.00 98.56 187 VAL A O 1
ATOM 1380 N N . LEU A 1 188 ? 0.472 -9.512 2.798 1.00 98.75 188 LEU A N 1
ATOM 1381 C CA . LEU A 1 188 ? 1.243 -8.401 3.360 1.00 98.75 188 LEU A CA 1
ATOM 1382 C C . LEU A 1 188 ? 2.730 -8.742 3.226 1.00 98.75 188 LEU A C 1
ATOM 1384 O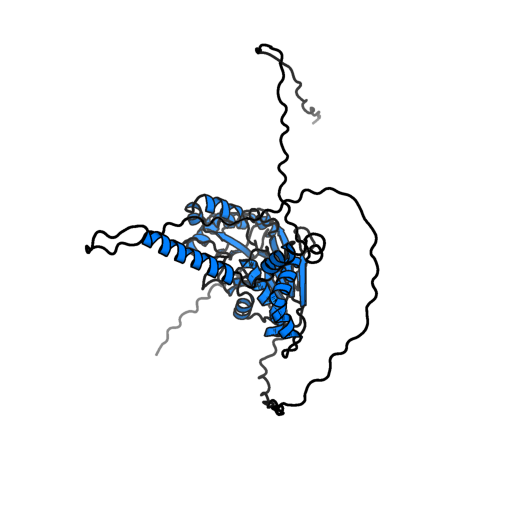 O . LEU A 1 188 ? 3.198 -9.699 3.833 1.00 98.75 188 LEU A O 1
ATOM 1388 N N . LEU A 1 189 ? 3.475 -8.009 2.403 1.00 98.56 189 LEU A N 1
ATOM 1389 C CA . LEU A 1 189 ? 4.905 -8.261 2.194 1.00 98.56 189 LEU A CA 1
ATOM 1390 C C . LEU A 1 189 ? 5.749 -7.620 3.304 1.00 98.56 189 LEU A C 1
ATOM 1392 O O . LEU A 1 189 ? 6.736 -8.214 3.745 1.00 98.56 189 LEU A O 1
ATOM 1396 N N . GLY A 1 190 ? 5.327 -6.444 3.770 1.00 98.25 190 GLY A N 1
ATOM 1397 C CA . GLY A 1 190 ? 5.898 -5.731 4.905 1.00 98.25 190 GLY A CA 1
ATOM 1398 C C . GLY A 1 190 ? 4.851 -4.869 5.613 1.00 98.25 190 GLY A C 1
ATOM 1399 O O . GLY A 1 190 ? 3.983 -4.270 4.976 1.00 98.25 190 GLY A O 1
ATOM 1400 N N . THR A 1 191 ? 4.921 -4.858 6.942 1.00 98.12 191 THR A N 1
ATOM 1401 C CA . THR A 1 191 ? 3.969 -4.223 7.875 1.00 98.12 191 THR A CA 1
ATOM 1402 C C . THR A 1 191 ? 4.635 -3.213 8.819 1.00 98.12 191 THR A C 1
ATOM 1404 O O . THR A 1 191 ? 4.029 -2.776 9.801 1.00 98.12 191 THR A O 1
ATOM 1407 N N . GLY A 1 192 ? 5.904 -2.891 8.555 1.00 95.44 192 GLY A N 1
ATOM 1408 C CA . GLY A 1 192 ? 6.713 -1.932 9.299 1.00 95.44 192 GLY A CA 1
ATOM 1409 C C . GLY A 1 192 ? 6.334 -0.478 9.019 1.00 95.44 192 GLY A C 1
ATOM 1410 O O . GLY A 1 192 ? 5.254 -0.187 8.520 1.00 95.44 192 GLY A O 1
ATOM 1411 N N . THR A 1 193 ? 7.241 0.429 9.375 1.00 95.50 193 THR A N 1
ATOM 1412 C CA . THR A 1 193 ? 7.089 1.897 9.311 1.00 95.50 193 THR A CA 1
ATOM 1413 C C . THR A 1 193 ? 8.475 2.507 8.982 1.00 95.50 193 THR A C 1
ATOM 1415 O O . THR A 1 193 ? 9.411 1.732 8.743 1.00 95.50 193 THR A O 1
ATOM 1418 N N . PRO A 1 194 ? 8.715 3.836 9.059 1.00 94.12 194 PRO A N 1
ATOM 1419 C CA . PRO A 1 194 ? 10.075 4.386 8.979 1.00 94.12 194 PRO A CA 1
ATOM 1420 C C . PRO A 1 194 ? 10.993 3.942 10.133 1.00 94.12 194 PRO A C 1
ATOM 1422 O O . PRO A 1 194 ? 12.214 4.081 10.043 1.00 94.12 194 PRO A O 1
ATOM 1425 N N . ILE A 1 195 ? 10.425 3.446 11.240 1.00 92.19 195 ILE A N 1
ATOM 1426 C CA . ILE A 1 195 ? 11.184 2.940 12.387 1.00 92.19 195 ILE A CA 1
ATOM 1427 C C . ILE A 1 195 ? 11.742 1.550 12.032 1.00 92.19 195 ILE A C 1
ATOM 1429 O O . ILE A 1 195 ? 10.952 0.653 11.733 1.00 92.19 195 ILE A O 1
ATOM 1433 N N . PRO A 1 196 ? 13.072 1.334 12.088 1.00 88.12 196 PRO A N 1
ATOM 1434 C CA . PRO A 1 196 ? 13.666 0.049 11.743 1.00 88.12 196 PRO A CA 1
ATOM 1435 C C . PRO A 1 196 ? 13.317 -1.024 12.781 1.00 88.12 196 PRO A C 1
ATOM 1437 O O . PRO A 1 196 ? 13.634 -0.888 13.964 1.00 88.12 196 PRO A O 1
ATOM 1440 N N . ASP A 1 197 ? 12.722 -2.114 12.307 1.00 91.69 197 ASP A N 1
ATOM 1441 C CA . ASP A 1 197 ? 12.334 -3.297 13.077 1.00 91.69 197 ASP A CA 1
ATOM 1442 C C . ASP A 1 197 ? 12.896 -4.540 12.351 1.00 91.69 197 ASP A C 1
ATOM 1444 O O . ASP A 1 197 ? 12.655 -4.693 11.151 1.00 91.69 197 ASP A O 1
ATOM 1448 N N . PRO A 1 198 ? 13.690 -5.414 13.004 1.00 91.19 198 PRO A N 1
ATOM 1449 C CA . PRO A 1 198 ? 14.232 -6.612 12.357 1.00 91.19 198 PRO A CA 1
ATOM 1450 C C . PRO A 1 198 ? 13.153 -7.626 11.943 1.00 91.19 198 PRO A C 1
ATOM 1452 O O . PRO A 1 198 ? 13.403 -8.428 11.042 1.00 91.19 198 PRO A O 1
ATOM 1455 N N . ASP A 1 199 ? 11.974 -7.584 12.570 1.00 92.12 199 ASP A N 1
ATOM 1456 C CA . ASP A 1 199 ? 10.882 -8.535 12.361 1.00 92.12 199 ASP A CA 1
ATOM 1457 C C . ASP A 1 199 ? 9.800 -7.999 11.397 1.00 92.12 199 ASP A C 1
ATOM 1459 O O . ASP A 1 199 ? 8.865 -8.730 11.052 1.00 92.12 199 ASP A O 1
ATOM 1463 N N . ARG A 1 200 ? 9.916 -6.745 10.918 1.00 94.38 200 ARG A N 1
ATOM 1464 C CA . ARG A 1 200 ? 8.958 -6.115 9.985 1.00 94.38 200 ARG A CA 1
ATOM 1465 C C . ARG A 1 200 ? 9.642 -5.398 8.830 1.00 94.38 200 ARG A C 1
ATOM 1467 O O . ARG A 1 200 ? 10.359 -4.420 9.019 1.00 94.38 200 ARG A O 1
ATOM 1474 N N . SER A 1 201 ? 9.364 -5.845 7.608 1.00 96.69 201 SER A N 1
ATOM 1475 C CA . SER A 1 201 ? 9.797 -5.130 6.399 1.00 96.69 201 SER A CA 1
ATOM 1476 C C . SER A 1 201 ? 8.950 -3.881 6.156 1.00 96.69 201 SER A C 1
ATOM 1478 O O . SER A 1 201 ? 7.841 -3.772 6.680 1.00 96.69 201 SER A O 1
ATOM 1480 N N . GLY A 1 202 ? 9.457 -2.937 5.359 1.00 96.94 202 GLY A N 1
ATOM 1481 C CA . GLY A 1 202 ? 8.748 -1.680 5.102 1.00 96.94 202 GLY A CA 1
ATOM 1482 C C . GLY A 1 202 ? 7.405 -1.877 4.377 1.00 96.94 202 GLY A C 1
ATOM 1483 O O . GLY A 1 202 ? 7.248 -2.898 3.699 1.00 96.94 202 GLY A O 1
ATOM 1484 N N . PRO A 1 203 ? 6.458 -0.925 4.500 1.00 98.31 203 PRO A N 1
ATOM 1485 C CA . PRO A 1 203 ? 5.126 -0.991 3.901 1.00 98.31 203 PRO A CA 1
ATOM 1486 C C . PRO A 1 203 ? 5.108 -1.505 2.455 1.00 98.31 203 PRO A C 1
ATOM 1488 O O . PRO A 1 203 ? 5.620 -0.869 1.532 1.00 98.31 203 PRO A O 1
ATOM 1491 N N . ALA A 1 204 ? 4.525 -2.689 2.265 1.00 98.62 204 ALA A N 1
ATOM 1492 C CA . ALA A 1 204 ? 4.248 -3.261 0.951 1.00 98.62 204 ALA A CA 1
ATOM 1493 C C . ALA A 1 204 ? 3.234 -4.405 1.065 1.00 98.62 204 ALA A C 1
ATOM 1495 O O . ALA A 1 204 ? 3.295 -5.224 1.987 1.00 98.62 204 ALA A O 1
ATOM 1496 N N . LEU A 1 205 ? 2.352 -4.542 0.079 1.00 98.75 205 LEU A N 1
ATOM 1497 C CA . LEU A 1 205 ? 1.484 -5.712 -0.074 1.00 98.75 205 LEU A CA 1
ATOM 1498 C C . LEU A 1 205 ? 1.371 -6.144 -1.535 1.00 98.75 205 LEU A C 1
ATOM 1500 O O . LEU A 1 205 ? 1.605 -5.359 -2.448 1.00 98.75 205 LEU A O 1
ATOM 1504 N N . ALA A 1 206 ? 0.991 -7.401 -1.747 1.00 98.75 206 ALA A N 1
ATOM 1505 C CA . ALA A 1 206 ? 0.703 -7.971 -3.055 1.00 98.75 206 ALA A CA 1
ATOM 1506 C C . ALA A 1 206 ? -0.749 -8.452 -3.117 1.00 98.75 206 ALA A C 1
ATOM 1508 O O . ALA A 1 206 ? -1.145 -9.340 -2.361 1.00 98.75 206 ALA A O 1
ATOM 1509 N N . LEU A 1 207 ? -1.527 -7.923 -4.057 1.00 98.38 207 LEU A N 1
ATOM 1510 C CA . LEU A 1 207 ? -2.794 -8.509 -4.475 1.00 98.38 207 LEU A CA 1
ATOM 1511 C C . LEU A 1 207 ? -2.519 -9.497 -5.617 1.00 98.38 207 LEU A C 1
ATOM 1513 O O . LEU A 1 207 ? -1.864 -9.155 -6.602 1.00 98.38 207 LEU A O 1
ATOM 1517 N N . THR A 1 208 ? -2.998 -10.734 -5.482 1.00 97.81 208 THR A N 1
ATOM 1518 C CA . THR A 1 208 ? -2.741 -11.810 -6.454 1.00 97.81 208 THR A CA 1
ATOM 1519 C C . THR A 1 208 ? -4.029 -12.512 -6.855 1.00 97.81 208 THR A C 1
ATOM 1521 O O . THR A 1 208 ? -4.829 -12.845 -5.982 1.00 97.81 208 THR A O 1
ATOM 1524 N N . HIS A 1 209 ? -4.215 -12.753 -8.153 1.00 95.56 209 HIS A N 1
ATOM 1525 C CA . HIS A 1 209 ? -5.333 -13.514 -8.718 1.00 95.56 209 HIS A CA 1
ATOM 1526 C C . HIS A 1 209 ? -4.840 -14.241 -9.972 1.00 95.56 209 HIS A C 1
ATOM 1528 O O . HIS A 1 209 ? -4.350 -13.613 -10.912 1.00 95.56 209 HIS A O 1
ATOM 1534 N N . GLY A 1 210 ? -4.977 -15.572 -10.005 1.00 91.00 210 GLY A N 1
ATOM 1535 C CA . GLY A 1 210 ? -4.304 -16.385 -11.023 1.00 91.00 210 GLY A CA 1
ATOM 1536 C C . GLY A 1 210 ? -2.798 -16.104 -11.031 1.00 91.00 210 GLY A C 1
ATOM 1537 O O . GLY A 1 210 ? -2.150 -16.193 -9.987 1.00 91.00 210 GLY A O 1
ATOM 1538 N N . ASP A 1 211 ? -2.287 -15.709 -12.196 1.00 91.19 211 ASP A N 1
ATOM 1539 C CA . ASP A 1 211 ? -0.891 -15.307 -12.411 1.00 91.19 211 ASP A CA 1
ATOM 1540 C C . ASP A 1 211 ? -0.692 -13.772 -12.388 1.00 91.19 211 ASP A C 1
ATOM 1542 O O . ASP A 1 211 ? 0.424 -13.284 -12.555 1.00 91.19 211 ASP A O 1
ATOM 1546 N N . THR A 1 212 ? -1.758 -12.986 -12.166 1.00 96.00 212 THR A N 1
ATOM 1547 C CA . THR A 1 212 ? -1.658 -11.520 -12.045 1.00 96.00 212 THR A CA 1
ATOM 1548 C C . THR A 1 212 ? -1.229 -11.137 -10.633 1.00 96.00 212 THR A C 1
ATOM 1550 O O . THR A 1 212 ? -1.866 -11.542 -9.657 1.00 96.00 212 THR A O 1
ATOM 1553 N N . VAL A 1 213 ? -0.185 -10.310 -10.533 1.00 97.69 213 VAL A N 1
ATOM 1554 C CA . VAL A 1 213 ? 0.303 -9.714 -9.284 1.00 97.69 213 VAL A CA 1
ATOM 1555 C C . VAL A 1 213 ? 0.307 -8.194 -9.419 1.00 97.69 213 VAL A C 1
ATOM 1557 O O . VAL A 1 213 ? 0.869 -7.650 -10.370 1.00 97.69 213 VAL A O 1
ATOM 1560 N N . VAL A 1 214 ? -0.296 -7.516 -8.446 1.00 98.62 214 VAL A N 1
ATOM 1561 C CA . VAL A 1 214 ? -0.225 -6.063 -8.270 1.00 98.62 214 VAL A CA 1
ATOM 1562 C C . VAL A 1 214 ? 0.347 -5.776 -6.892 1.00 98.62 214 VAL A C 1
ATOM 1564 O O . VAL A 1 214 ? -0.152 -6.299 -5.897 1.00 98.62 214 VAL A O 1
ATOM 1567 N N . LEU A 1 215 ? 1.381 -4.944 -6.831 1.00 98.88 215 LEU A N 1
ATOM 1568 C CA . LEU A 1 215 ? 1.909 -4.424 -5.576 1.00 98.88 215 LEU A CA 1
ATOM 1569 C C . LEU A 1 215 ? 1.205 -3.116 -5.202 1.00 98.88 215 LEU A C 1
ATOM 1571 O O . LEU A 1 215 ? 0.934 -2.291 -6.076 1.00 98.88 215 LEU A O 1
ATOM 1575 N N . VAL A 1 216 ? 0.961 -2.912 -3.910 1.00 98.88 216 VAL A N 1
ATOM 1576 C CA . VAL A 1 216 ? 0.694 -1.584 -3.343 1.00 98.88 216 VAL A CA 1
ATOM 1577 C C . VAL A 1 216 ? 1.833 -1.265 -2.383 1.00 98.88 216 VAL A C 1
ATOM 1579 O O . VAL A 1 216 ? 2.147 -2.072 -1.506 1.00 98.88 216 VAL A O 1
ATOM 1582 N N . ASP A 1 217 ? 2.452 -0.112 -2.617 1.00 98.88 217 ASP A N 1
ATOM 1583 C CA . ASP A 1 217 ? 3.730 0.350 -2.076 1.00 98.88 217 ASP A CA 1
ATOM 1584 C C . ASP A 1 217 ? 4.944 -0.556 -2.354 1.00 98.88 217 ASP A C 1
ATOM 1586 O O . ASP A 1 217 ? 4.858 -1.696 -2.821 1.00 98.88 217 ASP A O 1
ATOM 1590 N N . ALA A 1 218 ? 6.124 0.023 -2.141 1.00 98.50 218 ALA A N 1
ATOM 1591 C CA . ALA A 1 218 ? 7.429 -0.548 -2.438 1.00 98.50 218 ALA A CA 1
ATOM 1592 C C . ALA A 1 218 ? 8.417 -0.246 -1.303 1.00 98.50 218 ALA A C 1
ATOM 1594 O O . ALA A 1 218 ? 9.493 0.310 -1.533 1.00 98.50 218 ALA A O 1
ATOM 1595 N N . GLY A 1 219 ? 8.059 -0.590 -0.067 1.00 98.00 219 GLY A N 1
ATOM 1596 C CA . GLY A 1 219 ? 8.932 -0.382 1.080 1.00 98.00 219 GLY A CA 1
ATOM 1597 C C . GLY A 1 219 ? 10.209 -1.238 1.085 1.00 98.00 219 GLY A C 1
ATOM 1598 O O . GLY A 1 219 ? 10.340 -2.204 0.320 1.00 98.00 219 GLY A O 1
ATOM 1599 N N . PRO A 1 220 ? 11.195 -0.889 1.939 1.00 96.00 220 PRO A N 1
ATOM 1600 C CA . PRO A 1 220 ? 12.441 -1.634 2.096 1.00 96.00 220 PRO A CA 1
ATOM 1601 C C . PRO A 1 220 ? 12.256 -3.157 2.169 1.00 96.00 220 PRO A C 1
ATOM 1603 O O . PRO A 1 220 ? 11.595 -3.686 3.062 1.00 96.00 220 PRO A O 1
ATOM 1606 N N . GLY A 1 221 ? 12.889 -3.866 1.228 1.00 93.69 221 GLY A N 1
ATOM 1607 C CA . GLY A 1 221 ? 12.892 -5.329 1.155 1.00 93.69 221 GLY A CA 1
ATOM 1608 C C . GLY A 1 221 ? 11.812 -5.961 0.268 1.00 93.69 221 GLY A C 1
ATOM 1609 O O . GLY A 1 221 ? 11.853 -7.181 0.098 1.00 93.69 221 GLY A O 1
ATOM 1610 N N . VAL A 1 222 ? 10.902 -5.183 -0.335 1.00 96.75 222 VAL A N 1
ATOM 1611 C CA . VAL A 1 222 ? 9.729 -5.668 -1.098 1.00 96.75 222 VAL A CA 1
ATOM 1612 C C . VAL A 1 222 ? 9.997 -6.864 -2.030 1.00 96.75 222 VAL A C 1
ATOM 1614 O O . VAL A 1 222 ? 9.254 -7.843 -1.969 1.00 96.75 222 VAL A O 1
ATOM 1617 N N . VAL A 1 223 ? 11.081 -6.876 -2.821 1.00 95.56 223 VAL A N 1
ATOM 1618 C CA . VAL A 1 223 ? 11.401 -8.000 -3.731 1.00 95.56 223 VAL A CA 1
ATOM 1619 C C . VAL A 1 223 ? 11.725 -9.282 -2.957 1.00 95.56 223 VAL A C 1
ATOM 1621 O O . VAL A 1 223 ? 11.212 -10.355 -3.272 1.00 95.56 223 VAL A O 1
ATOM 1624 N N . ARG A 1 224 ? 12.530 -9.182 -1.892 1.00 94.62 224 ARG A N 1
ATOM 1625 C CA . ARG A 1 224 ? 12.892 -10.321 -1.026 1.00 94.62 224 ARG A CA 1
ATOM 1626 C C . ARG A 1 224 ? 11.662 -10.888 -0.319 1.00 94.62 224 ARG A C 1
ATOM 1628 O O . ARG A 1 224 ? 11.552 -12.101 -0.153 1.00 94.62 224 ARG A O 1
ATOM 1635 N N . ARG A 1 225 ? 10.726 -10.020 0.071 1.00 96.69 225 ARG A N 1
ATOM 1636 C CA . ARG A 1 225 ? 9.464 -10.405 0.717 1.00 96.69 225 ARG A CA 1
ATOM 1637 C C . ARG A 1 225 ? 8.483 -11.038 -0.261 1.00 96.69 225 ARG A C 1
ATOM 1639 O O . ARG A 1 225 ? 7.896 -12.060 0.075 1.00 96.69 225 ARG A O 1
ATOM 1646 N N . ALA A 1 226 ? 8.386 -10.526 -1.486 1.00 96.44 226 ALA A N 1
ATOM 1647 C CA . ALA A 1 226 ? 7.620 -11.155 -2.558 1.00 96.44 226 ALA A CA 1
ATOM 1648 C C . ALA A 1 226 ? 8.123 -12.581 -2.860 1.00 96.44 226 ALA A C 1
ATOM 1650 O O . ALA A 1 226 ? 7.322 -13.514 -2.895 1.00 96.44 226 ALA A O 1
ATOM 1651 N N . ILE A 1 227 ? 9.445 -12.780 -2.961 1.00 94.69 227 ILE A N 1
ATOM 1652 C CA . ILE A 1 227 ? 10.051 -14.119 -3.096 1.00 94.69 227 ILE A CA 1
ATOM 1653 C C . ILE A 1 227 ? 9.721 -14.997 -1.878 1.00 94.69 227 ILE A C 1
ATOM 1655 O O . ILE A 1 227 ? 9.338 -16.153 -2.040 1.00 94.69 227 ILE A O 1
ATOM 1659 N N . GLY A 1 228 ? 9.809 -14.449 -0.659 1.00 95.19 228 GLY A N 1
ATOM 1660 C CA . GLY A 1 228 ? 9.425 -15.142 0.578 1.00 95.19 228 GLY A CA 1
ATOM 1661 C C . GLY A 1 228 ? 7.950 -15.569 0.625 1.00 95.19 228 GLY A C 1
ATOM 1662 O O . GLY A 1 228 ? 7.635 -16.613 1.188 1.00 95.19 228 GLY A O 1
ATOM 1663 N N . ALA A 1 229 ? 7.062 -14.815 -0.027 1.00 96.00 229 ALA A N 1
ATOM 1664 C CA . ALA A 1 229 ? 5.654 -15.155 -0.241 1.00 96.00 229 ALA A CA 1
ATOM 1665 C C . ALA A 1 229 ? 5.416 -16.167 -1.389 1.00 96.00 229 ALA A C 1
ATOM 1667 O O . ALA A 1 229 ? 4.269 -16.512 -1.683 1.00 96.00 229 ALA A O 1
ATOM 1668 N N . GLY A 1 230 ? 6.475 -16.637 -2.058 1.00 94.69 230 GLY A N 1
ATOM 1669 C CA . GLY A 1 230 ? 6.390 -17.536 -3.211 1.00 94.69 230 GLY A CA 1
ATOM 1670 C C . GLY A 1 230 ? 5.955 -16.853 -4.512 1.00 94.69 230 GLY A C 1
ATOM 1671 O O . GLY A 1 230 ? 5.435 -17.525 -5.403 1.00 94.69 230 GLY A O 1
ATOM 1672 N N . LEU A 1 231 ? 6.130 -15.532 -4.626 1.00 94.69 231 LEU A N 1
ATOM 1673 C CA . LEU A 1 231 ? 5.876 -14.774 -5.852 1.00 94.69 231 LEU A CA 1
ATOM 1674 C C . LEU A 1 231 ? 7.146 -14.729 -6.708 1.00 94.69 231 LEU A C 1
ATOM 1676 O O . LEU A 1 231 ? 8.224 -14.387 -6.221 1.00 94.69 231 LEU A O 1
ATOM 1680 N N . ALA A 1 232 ? 7.007 -15.042 -7.995 1.00 92.06 232 ALA A N 1
ATOM 1681 C CA . ALA A 1 232 ? 8.086 -14.915 -8.969 1.00 92.06 232 ALA A CA 1
ATOM 1682 C C . ALA A 1 232 ? 8.436 -13.422 -9.183 1.00 92.06 232 ALA A C 1
ATOM 1684 O O . ALA A 1 232 ? 7.528 -12.646 -9.504 1.00 92.06 232 ALA A O 1
ATOM 1685 N N . PRO A 1 233 ? 9.703 -12.981 -9.035 1.00 90.25 233 PRO A N 1
ATOM 1686 C CA . PRO A 1 233 ? 10.115 -11.592 -9.294 1.00 90.25 233 PRO A CA 1
ATOM 1687 C C . PRO A 1 233 ? 9.741 -11.074 -10.687 1.00 90.25 233 PRO A C 1
ATOM 1689 O O . PRO A 1 233 ? 9.452 -9.893 -10.875 1.00 90.25 233 PRO A O 1
ATOM 1692 N N . GLU A 1 234 ? 9.705 -11.970 -11.666 1.00 91.19 234 GLU A N 1
ATOM 1693 C CA . GLU A 1 234 ? 9.352 -11.713 -13.057 1.00 91.19 234 GLU A CA 1
ATOM 1694 C C . GLU A 1 234 ? 7.860 -11.391 -13.231 1.00 91.19 234 GLU A C 1
ATOM 1696 O O . GLU A 1 234 ? 7.483 -10.764 -14.220 1.00 91.19 234 GLU A O 1
ATOM 1701 N N . ALA A 1 235 ? 7.007 -11.760 -12.268 1.00 92.31 235 ALA A N 1
ATOM 1702 C CA . ALA A 1 235 ? 5.597 -11.370 -12.211 1.00 92.31 235 ALA A CA 1
ATOM 1703 C C . ALA A 1 235 ? 5.378 -9.991 -11.555 1.00 92.31 235 ALA A C 1
ATOM 1705 O O . ALA A 1 235 ? 4.294 -9.420 -11.678 1.00 92.31 235 ALA A O 1
ATOM 1706 N N . LEU A 1 236 ? 6.394 -9.415 -10.897 1.00 95.25 236 LEU A N 1
ATOM 1707 C CA . LEU A 1 236 ? 6.318 -8.098 -10.253 1.00 95.25 236 LEU A CA 1
ATOM 1708 C C . LEU A 1 236 ? 6.455 -6.988 -11.307 1.00 95.25 236 LEU A C 1
ATOM 1710 O O . LEU A 1 236 ? 7.537 -6.435 -11.526 1.00 95.25 236 LEU A O 1
ATOM 1714 N N . ARG A 1 237 ? 5.343 -6.723 -12.002 1.00 96.38 237 ARG A N 1
ATOM 1715 C CA . ARG A 1 237 ? 5.248 -5.834 -13.178 1.00 96.38 237 ARG A CA 1
ATOM 1716 C C . ARG A 1 237 ? 4.442 -4.562 -12.930 1.00 96.38 237 ARG A C 1
ATOM 1718 O O . ARG A 1 237 ? 4.567 -3.619 -13.700 1.00 96.38 237 ARG A O 1
ATOM 1725 N N . HIS A 1 238 ? 3.636 -4.523 -11.871 1.00 98.56 238 HIS A N 1
ATOM 1726 C CA . HIS A 1 238 ? 2.757 -3.399 -11.551 1.00 98.56 238 HIS A CA 1
ATOM 1727 C C . HIS A 1 238 ? 2.870 -3.058 -10.065 1.00 98.56 238 HIS A C 1
ATOM 1729 O O . HIS A 1 238 ? 2.699 -3.937 -9.218 1.00 98.56 238 HIS A O 1
ATOM 1735 N N . VAL A 1 239 ? 3.142 -1.791 -9.757 1.00 98.81 239 VAL A N 1
ATOM 1736 C CA . VAL A 1 239 ? 3.180 -1.257 -8.391 1.00 98.81 239 VAL A CA 1
ATOM 1737 C C . VAL A 1 239 ? 2.422 0.064 -8.318 1.00 98.81 239 VAL A C 1
ATOM 1739 O O . VAL A 1 239 ? 2.573 0.905 -9.200 1.00 98.81 239 VAL A O 1
ATOM 1742 N N . PHE A 1 240 ? 1.602 0.226 -7.283 1.00 98.88 240 PHE A N 1
ATOM 1743 C CA . PHE A 1 240 ? 0.811 1.422 -7.002 1.00 98.88 240 PHE A CA 1
ATOM 1744 C C . PHE A 1 240 ? 1.317 2.057 -5.706 1.00 98.88 240 PHE A C 1
ATOM 1746 O O . PHE A 1 240 ? 1.233 1.437 -4.650 1.00 98.88 240 PHE A O 1
ATOM 1753 N N . LEU A 1 241 ? 1.869 3.264 -5.785 1.00 98.94 241 LEU A N 1
ATOM 1754 C CA . LEU A 1 241 ? 2.402 4.009 -4.648 1.00 98.94 241 LEU A CA 1
ATOM 1755 C C . LEU A 1 241 ? 1.293 4.863 -4.031 1.00 98.94 241 LEU A C 1
ATOM 1757 O O . LEU A 1 241 ? 0.719 5.713 -4.708 1.00 98.94 241 LEU A O 1
ATOM 1761 N N . THR A 1 242 ? 1.013 4.664 -2.747 1.00 98.81 242 THR A N 1
ATOM 1762 C CA . THR A 1 242 ? 0.037 5.457 -1.983 1.00 98.81 242 THR A CA 1
ATOM 1763 C C . THR A 1 242 ? 0.502 6.903 -1.851 1.00 98.81 242 THR A C 1
ATOM 1765 O O . THR A 1 242 ? -0.265 7.839 -2.072 1.00 98.81 242 THR A O 1
ATOM 1768 N N . HIS A 1 243 ? 1.783 7.092 -1.539 1.00 98.75 243 HIS A N 1
ATOM 1769 C CA . HIS A 1 243 ? 2.449 8.383 -1.439 1.00 98.75 243 HIS A CA 1
ATOM 1770 C C . HIS A 1 243 ? 3.972 8.224 -1.575 1.00 98.75 243 HIS A C 1
ATOM 1772 O O . HIS A 1 243 ? 4.484 7.111 -1.680 1.00 98.75 243 HIS A O 1
ATOM 1778 N N . LEU A 1 244 ? 4.710 9.340 -1.616 1.00 98.50 244 LEU A N 1
ATOM 1779 C CA . LEU A 1 244 ? 6.150 9.348 -1.919 1.00 98.50 244 LEU A CA 1
ATOM 1780 C C . LEU A 1 244 ? 7.049 9.465 -0.670 1.00 98.50 244 LEU A C 1
ATOM 1782 O O . LEU A 1 244 ? 8.161 9.988 -0.759 1.00 98.50 244 LEU A O 1
ATOM 1786 N N . HIS A 1 245 ? 6.592 8.978 0.491 1.00 98.25 245 HIS A N 1
ATOM 1787 C CA . HIS A 1 245 ? 7.464 8.795 1.657 1.00 98.25 245 HIS A CA 1
ATOM 1788 C C . HIS A 1 245 ? 8.479 7.664 1.434 1.00 98.25 245 HIS A C 1
ATOM 1790 O O . HIS A 1 245 ? 8.282 6.748 0.631 1.00 98.25 245 HIS A O 1
ATOM 1796 N N . SER A 1 246 ? 9.610 7.743 2.135 1.00 97.81 246 SER A N 1
ATOM 1797 C CA . SER A 1 246 ? 10.765 6.868 1.914 1.00 97.81 246 SER A CA 1
ATOM 1798 C C . SER A 1 246 ? 10.510 5.416 2.318 1.00 97.81 246 SER A C 1
ATOM 1800 O O . SER A 1 246 ? 10.915 4.502 1.606 1.00 97.81 246 SER A O 1
ATOM 1802 N N . ASP A 1 247 ? 9.802 5.163 3.410 1.00 97.69 247 ASP A N 1
ATOM 1803 C CA . ASP A 1 247 ? 9.456 3.814 3.860 1.00 97.69 247 ASP A CA 1
ATOM 1804 C C . ASP A 1 247 ? 8.447 3.104 2.945 1.00 97.69 247 ASP A C 1
ATOM 1806 O O . ASP A 1 247 ? 8.452 1.878 2.914 1.00 97.69 247 ASP A O 1
ATOM 1810 N N . HIS A 1 248 ? 7.698 3.839 2.114 1.00 98.62 248 HIS A N 1
ATOM 1811 C CA . HIS A 1 248 ? 6.829 3.293 1.060 1.00 98.62 248 HIS A CA 1
ATOM 1812 C C . HIS A 1 248 ? 7.523 3.177 -0.313 1.00 98.62 248 HIS A C 1
ATOM 1814 O O . HIS A 1 248 ? 6.971 2.554 -1.221 1.00 98.62 248 HIS A O 1
ATOM 1820 N N . THR A 1 249 ? 8.720 3.756 -0.505 1.00 98.56 249 THR A N 1
ATOM 1821 C CA . THR A 1 249 ? 9.354 3.889 -1.841 1.00 98.56 249 THR A CA 1
ATOM 1822 C C . THR A 1 249 ? 10.823 3.459 -1.942 1.00 98.56 249 THR A C 1
ATOM 1824 O O . THR A 1 249 ? 11.311 3.240 -3.049 1.00 98.56 249 THR A O 1
ATOM 1827 N N . VAL A 1 250 ? 11.557 3.266 -0.841 1.00 97.12 250 VAL A N 1
ATOM 1828 C CA . VAL A 1 250 ? 12.992 2.893 -0.864 1.00 97.12 250 VAL A CA 1
ATOM 1829 C C . VAL A 1 250 ? 13.253 1.489 -1.438 1.00 97.12 250 VAL A C 1
ATOM 1831 O O . VAL A 1 250 ? 14.368 1.195 -1.865 1.00 97.12 250 VAL A O 1
ATOM 1834 N N . GLY A 1 251 ? 12.242 0.623 -1.517 1.00 97.06 251 GLY A N 1
ATOM 1835 C CA . GLY A 1 251 ? 12.288 -0.648 -2.249 1.00 97.06 251 GLY A CA 1
ATOM 1836 C C . GLY A 1 251 ? 11.987 -0.533 -3.752 1.00 97.06 251 GLY A C 1
ATOM 1837 O O . GLY A 1 251 ? 12.198 -1.502 -4.483 1.00 97.06 251 GLY A O 1
ATOM 1838 N N . LEU A 1 252 ? 11.546 0.627 -4.254 1.00 97.81 252 LEU A N 1
ATOM 1839 C CA . LEU A 1 252 ? 11.266 0.836 -5.680 1.00 97.81 252 LEU A CA 1
ATOM 1840 C C . LEU A 1 252 ? 12.502 0.618 -6.581 1.00 97.81 252 LEU A C 1
ATOM 1842 O O . LEU A 1 252 ? 12.347 -0.051 -7.602 1.00 97.81 252 LEU A O 1
ATOM 1846 N N . PRO A 1 253 ? 13.733 1.051 -6.227 1.00 95.69 253 PRO A N 1
ATOM 1847 C CA . PRO A 1 253 ? 14.940 0.710 -6.987 1.00 95.69 253 PRO A CA 1
ATOM 1848 C C . PRO A 1 253 ? 15.204 -0.801 -7.089 1.00 95.69 253 PRO A C 1
ATOM 1850 O O . PRO A 1 253 ? 15.621 -1.280 -8.140 1.00 95.69 253 PRO A O 1
ATOM 1853 N N . ASP A 1 254 ? 14.910 -1.572 -6.034 1.00 92.69 254 ASP A N 1
ATOM 1854 C CA . ASP A 1 254 ? 15.046 -3.041 -6.012 1.00 92.69 254 ASP A CA 1
ATOM 1855 C C . ASP A 1 254 ? 14.097 -3.665 -7.062 1.00 92.69 254 ASP A C 1
ATOM 1857 O O . ASP A 1 254 ? 14.512 -4.476 -7.895 1.00 92.69 254 ASP A O 1
ATOM 1861 N N . LEU A 1 255 ? 12.841 -3.191 -7.118 1.00 94.25 255 LEU A N 1
ATOM 1862 C CA . LEU A 1 255 ? 11.868 -3.558 -8.160 1.00 94.25 255 LEU A CA 1
ATOM 1863 C C . LEU A 1 255 ? 12.293 -3.103 -9.562 1.00 94.25 255 LEU A C 1
ATOM 1865 O O . LEU A 1 255 ? 12.096 -3.848 -10.528 1.00 94.25 255 LEU A O 1
ATOM 1869 N N . MET A 1 256 ? 12.860 -1.901 -9.696 1.00 94.69 256 MET A N 1
ATOM 1870 C CA . MET A 1 256 ? 13.339 -1.365 -10.971 1.00 94.69 256 MET A CA 1
ATOM 1871 C C . MET A 1 256 ? 14.462 -2.241 -11.531 1.00 94.69 256 MET A C 1
ATOM 1873 O O . MET A 1 256 ? 14.324 -2.722 -12.649 1.00 94.69 256 MET A O 1
ATOM 1877 N N . PHE A 1 257 ? 15.520 -2.513 -10.762 1.00 90.75 257 PHE A N 1
ATOM 1878 C CA . PHE A 1 257 ? 16.727 -3.210 -11.239 1.00 90.75 257 PHE A CA 1
ATOM 1879 C C . PHE A 1 257 ? 16.622 -4.746 -11.254 1.00 90.75 257 PHE A C 1
ATOM 1881 O O . PHE A 1 257 ? 17.498 -5.416 -11.804 1.00 90.75 257 PHE A O 1
ATOM 1888 N N . THR A 1 258 ? 15.514 -5.308 -10.754 1.00 84.81 258 THR A N 1
ATOM 1889 C CA . THR A 1 258 ? 15.146 -6.737 -10.858 1.00 84.81 258 THR A CA 1
ATOM 1890 C C . THR A 1 258 ? 15.467 -7.395 -12.229 1.00 84.81 258 THR A C 1
ATOM 1892 O O . THR A 1 258 ? 16.035 -8.489 -12.215 1.00 84.81 258 THR A O 1
ATOM 1895 N N . PRO A 1 259 ? 15.209 -6.784 -13.412 1.00 83.44 259 PRO A N 1
ATOM 1896 C CA . PRO A 1 259 ? 15.536 -7.353 -14.727 1.00 83.44 259 PRO A CA 1
ATOM 1897 C C . PRO A 1 259 ? 16.985 -7.816 -14.884 1.00 83.44 259 PRO A C 1
ATOM 1899 O O . PRO A 1 259 ? 17.231 -8.848 -15.500 1.00 83.44 259 PRO A O 1
ATOM 1902 N N . TRP A 1 260 ? 17.942 -7.091 -14.303 1.00 83.38 260 TRP A N 1
ATOM 1903 C CA . TRP A 1 260 ? 19.371 -7.392 -14.428 1.00 83.38 260 TRP A CA 1
ATOM 1904 C C . TRP A 1 260 ? 19.843 -8.525 -13.516 1.00 83.38 260 TRP A C 1
ATOM 1906 O O . TRP A 1 260 ? 20.895 -9.109 -13.753 1.00 83.38 260 TRP A O 1
ATOM 1916 N N . VAL A 1 261 ? 19.073 -8.841 -12.473 1.00 78.62 261 VAL A N 1
ATOM 1917 C CA . VAL A 1 261 ? 19.432 -9.859 -11.474 1.00 78.62 261 VAL A CA 1
ATOM 1918 C C . VAL A 1 261 ? 18.709 -11.181 -11.740 1.00 78.62 261 VAL A C 1
ATOM 1920 O O . VAL A 1 261 ? 19.292 -12.246 -11.559 1.00 78.62 261 VAL A O 1
ATOM 1923 N N . VAL A 1 262 ? 17.441 -11.117 -12.163 1.00 80.94 262 VAL A N 1
ATOM 1924 C CA . VAL A 1 262 ? 16.550 -12.287 -12.315 1.00 80.94 262 VAL A CA 1
ATOM 1925 C C . VAL A 1 262 ? 15.749 -12.295 -13.625 1.00 80.94 262 VAL A C 1
ATOM 1927 O O . VAL A 1 262 ? 14.854 -13.109 -13.794 1.00 80.94 262 VAL A O 1
ATOM 1930 N N . GLY A 1 263 ? 16.073 -11.431 -14.592 1.00 78.00 263 GLY A N 1
ATOM 1931 C CA . GLY A 1 263 ? 15.644 -11.618 -15.984 1.00 78.00 263 GLY A CA 1
ATOM 1932 C C . GLY A 1 263 ? 14.196 -11.251 -16.328 1.00 78.00 263 GLY A C 1
ATOM 1933 O O . GLY A 1 263 ? 13.714 -11.685 -17.373 1.00 78.00 263 GLY A O 1
ATOM 1934 N N . ARG A 1 264 ? 13.496 -10.438 -15.519 1.00 88.25 264 ARG A N 1
ATOM 1935 C CA . ARG A 1 264 ? 12.189 -9.864 -15.908 1.00 88.25 264 ARG A CA 1
ATOM 1936 C C . ARG A 1 264 ? 12.337 -9.057 -17.207 1.00 88.25 264 ARG A C 1
ATOM 1938 O O . ARG A 1 264 ? 13.007 -8.029 -17.201 1.00 88.25 264 ARG A O 1
ATOM 1945 N N . VAL A 1 265 ? 11.701 -9.494 -18.295 1.00 85.50 265 VAL A N 1
ATOM 1946 C CA . VAL A 1 265 ? 11.796 -8.827 -19.612 1.00 85.50 265 VAL A CA 1
ATOM 1947 C C . VAL A 1 265 ? 10.708 -7.777 -19.833 1.00 85.50 265 VAL A C 1
ATOM 1949 O O . VAL A 1 265 ? 10.872 -6.870 -20.648 1.00 85.50 265 VAL A O 1
ATOM 1952 N N . GLU A 1 266 ? 9.595 -7.881 -19.112 1.00 91.50 266 GLU A N 1
ATOM 1953 C CA . GLU A 1 266 ? 8.476 -6.953 -19.210 1.00 91.50 266 GLU A CA 1
ATOM 1954 C C . GLU A 1 266 ? 8.722 -5.652 -18.422 1.00 91.50 266 GLU A C 1
ATOM 1956 O O . GLU A 1 266 ? 9.379 -5.675 -17.370 1.00 91.50 266 GLU A O 1
ATOM 1961 N N . PRO A 1 267 ? 8.181 -4.508 -18.892 1.00 94.50 267 PRO A N 1
ATOM 1962 C CA . PRO A 1 267 ? 8.313 -3.239 -18.190 1.00 94.50 267 PRO A CA 1
ATOM 1963 C C . PRO A 1 267 ? 7.729 -3.282 -16.777 1.00 94.50 267 PRO A C 1
ATOM 1965 O O . PRO A 1 267 ? 6.693 -3.903 -16.536 1.00 94.50 267 PRO A O 1
ATOM 1968 N N . LEU A 1 268 ? 8.356 -2.550 -15.855 1.00 97.38 268 LEU A N 1
ATOM 1969 C CA . LEU A 1 268 ? 7.730 -2.208 -14.580 1.00 97.38 268 LEU A CA 1
ATOM 1970 C C . LEU A 1 268 ? 6.834 -0.982 -14.774 1.00 97.38 268 LEU A C 1
ATOM 1972 O O . LEU A 1 268 ? 7.319 0.093 -15.121 1.00 97.38 268 LEU A O 1
ATOM 1976 N N . HIS A 1 269 ? 5.543 -1.131 -14.518 1.00 98.50 269 HIS A N 1
ATOM 1977 C CA . HIS A 1 269 ? 4.592 -0.030 -14.459 1.00 98.50 269 HIS A CA 1
ATOM 1978 C C . HIS A 1 269 ? 4.496 0.479 -13.018 1.00 98.50 269 HIS A C 1
ATOM 1980 O O . HIS A 1 269 ? 4.125 -0.273 -12.115 1.00 98.50 269 HIS A O 1
ATOM 1986 N N . VAL A 1 270 ? 4.832 1.753 -12.818 1.00 98.81 270 VAL A N 1
ATOM 1987 C CA . VAL A 1 270 ? 4.781 2.442 -11.524 1.00 98.81 270 VAL A CA 1
ATOM 1988 C C . VAL A 1 270 ? 3.645 3.454 -11.578 1.00 98.81 270 VAL A C 1
ATOM 1990 O O . VAL A 1 270 ? 3.746 4.455 -12.281 1.00 98.81 270 VAL A O 1
ATOM 1993 N N . TYR A 1 271 ? 2.562 3.182 -10.866 1.00 98.88 271 TYR A N 1
ATOM 1994 C CA . TYR A 1 271 ? 1.427 4.085 -10.707 1.00 98.88 271 TYR A CA 1
ATOM 1995 C C . TYR A 1 271 ? 1.574 4.831 -9.381 1.00 98.88 271 TYR A C 1
ATOM 1997 O O . TYR A 1 271 ? 2.019 4.240 -8.401 1.00 98.88 271 TYR A O 1
ATOM 2005 N N . GLY A 1 272 ? 1.197 6.103 -9.317 1.00 98.62 272 GLY A N 1
ATOM 2006 C CA . GLY A 1 272 ? 1.266 6.860 -8.066 1.00 98.62 272 GLY A CA 1
ATOM 2007 C C . GLY A 1 272 ? 0.828 8.316 -8.213 1.00 98.62 272 GLY A C 1
ATOM 2008 O O . GLY A 1 272 ? 0.366 8.708 -9.287 1.00 98.62 272 GLY A O 1
ATOM 2009 N N . PRO A 1 273 ? 0.955 9.128 -7.154 1.00 98.56 273 PRO A N 1
ATOM 2010 C CA . PRO A 1 273 ? 0.649 10.556 -7.193 1.00 98.56 273 PRO A CA 1
ATOM 2011 C C . PRO A 1 273 ? 1.589 11.361 -8.102 1.00 98.56 273 PRO A C 1
ATOM 2013 O O . PRO A 1 273 ? 2.657 10.871 -8.492 1.00 98.56 273 PRO A O 1
ATOM 2016 N N . PRO A 1 274 ? 1.239 12.625 -8.403 1.00 98.62 274 PRO A N 1
ATOM 2017 C CA . PRO A 1 274 ? 2.156 13.564 -9.036 1.00 98.62 274 PRO A CA 1
ATOM 2018 C C . PRO A 1 274 ? 3.510 13.622 -8.316 1.00 98.62 274 PRO A C 1
ATOM 2020 O O . PRO A 1 274 ? 3.575 13.617 -7.087 1.00 98.62 274 PRO A O 1
ATOM 2023 N N . GLY A 1 275 ? 4.595 13.622 -9.091 1.00 98.44 275 GLY A N 1
ATOM 2024 C CA . GLY A 1 275 ? 5.966 13.429 -8.610 1.00 98.44 275 GLY A CA 1
ATOM 2025 C C . GLY A 1 275 ? 6.498 12.003 -8.807 1.00 98.44 275 GLY A C 1
ATOM 2026 O O . GLY A 1 275 ? 7.715 11.812 -8.794 1.00 98.44 275 GLY A O 1
ATOM 2027 N N . THR A 1 276 ? 5.637 11.010 -9.073 1.00 98.69 276 THR A N 1
ATOM 2028 C CA . THR A 1 276 ? 6.056 9.617 -9.341 1.00 98.69 276 THR A CA 1
ATOM 2029 C C . THR A 1 276 ? 6.983 9.525 -10.555 1.00 98.69 276 THR A C 1
ATOM 2031 O O . THR A 1 276 ? 7.999 8.830 -10.502 1.00 98.69 276 THR A O 1
ATOM 2034 N N . ALA A 1 277 ? 6.694 10.262 -11.635 1.00 98.56 277 ALA A N 1
ATOM 2035 C CA . ALA A 1 277 ? 7.548 10.264 -12.824 1.00 98.56 277 ALA A CA 1
ATOM 2036 C C . ALA A 1 277 ? 8.933 10.868 -12.535 1.00 98.56 277 ALA A C 1
ATOM 2038 O O . ALA A 1 277 ? 9.957 10.289 -12.900 1.00 98.56 277 ALA A O 1
ATOM 2039 N N . ALA A 1 278 ? 8.973 11.985 -11.801 1.00 98.56 278 ALA A N 1
ATOM 2040 C CA . ALA A 1 278 ? 10.221 12.613 -11.375 1.00 98.56 278 ALA A CA 1
ATOM 2041 C C . ALA A 1 278 ? 11.033 11.703 -10.436 1.00 98.56 278 ALA A C 1
ATOM 2043 O O . ALA A 1 278 ? 12.250 11.612 -10.578 1.00 98.56 278 ALA A O 1
ATOM 2044 N N . MET A 1 279 ? 10.384 10.989 -9.509 1.00 98.50 279 MET A N 1
ATOM 2045 C CA . MET A 1 279 ? 11.052 10.005 -8.653 1.00 98.50 279 MET A CA 1
ATOM 2046 C C . MET A 1 279 ? 11.704 8.892 -9.484 1.00 98.50 279 MET A C 1
ATOM 2048 O O . MET A 1 279 ? 12.882 8.608 -9.283 1.00 98.50 279 MET A O 1
ATOM 2052 N N . VAL A 1 280 ? 10.983 8.295 -10.440 1.00 98.19 280 VAL A N 1
ATOM 2053 C CA . VAL A 1 280 ? 11.526 7.232 -11.305 1.00 98.19 280 VAL A CA 1
ATOM 2054 C C . VAL A 1 280 ? 12.749 7.714 -12.095 1.00 98.19 280 VAL A C 1
ATOM 2056 O O . VAL A 1 280 ? 13.757 7.007 -12.124 1.00 98.19 280 VAL A O 1
ATOM 2059 N N . GLU A 1 281 ? 12.713 8.918 -12.673 1.00 97.69 281 GLU A N 1
ATOM 2060 C CA . GLU A 1 281 ? 13.864 9.486 -13.392 1.00 97.69 281 GLU A CA 1
ATOM 2061 C C . GLU A 1 281 ? 15.056 9.782 -12.467 1.00 97.69 281 GLU A C 1
ATOM 2063 O O . GLU A 1 281 ? 16.192 9.430 -12.789 1.00 97.69 281 GLU A O 1
ATOM 2068 N N . HIS A 1 282 ? 14.831 10.345 -11.275 1.00 98.06 282 HIS A N 1
ATOM 2069 C CA . HIS A 1 282 ? 15.914 10.591 -10.317 1.00 98.06 282 HIS A CA 1
ATOM 2070 C C . HIS A 1 282 ? 16.539 9.292 -9.783 1.00 98.06 282 HIS A C 1
ATOM 2072 O O . HIS A 1 282 ? 17.762 9.207 -9.666 1.00 98.06 282 HIS A O 1
ATOM 2078 N N . LEU A 1 283 ? 15.738 8.250 -9.530 1.00 96.81 283 LEU A N 1
ATOM 2079 C CA . LEU A 1 283 ? 16.238 6.915 -9.180 1.00 96.81 283 LEU A CA 1
ATOM 2080 C C . LEU A 1 283 ? 17.012 6.275 -10.345 1.00 96.81 283 LEU A C 1
ATOM 2082 O O . LEU A 1 283 ? 18.002 5.579 -10.128 1.00 96.81 283 LEU A O 1
ATOM 2086 N N . ARG A 1 284 ? 16.624 6.544 -11.595 1.00 94.31 284 ARG A N 1
ATOM 2087 C CA . ARG A 1 284 ? 17.378 6.112 -12.780 1.00 94.31 284 ARG A CA 1
ATOM 2088 C C . ARG A 1 284 ? 18.742 6.805 -12.854 1.00 94.31 284 ARG A C 1
ATOM 2090 O O . ARG A 1 284 ? 19.760 6.135 -13.031 1.00 94.31 284 ARG A O 1
ATOM 2097 N N . ALA A 1 285 ? 18.766 8.124 -12.661 1.00 96.25 285 ALA A N 1
ATOM 2098 C CA . ALA A 1 285 ? 19.975 8.943 -12.690 1.00 96.25 285 ALA A CA 1
ATOM 2099 C C . ALA A 1 285 ? 20.957 8.596 -11.556 1.00 96.25 285 ALA A C 1
ATOM 2101 O O . ALA A 1 285 ? 22.153 8.449 -11.806 1.00 96.25 285 ALA A O 1
ATOM 2102 N N . ALA A 1 286 ? 20.463 8.389 -10.331 1.00 96.81 286 ALA A N 1
ATOM 2103 C CA . ALA A 1 286 ? 21.291 8.062 -9.167 1.00 96.81 286 ALA A CA 1
ATOM 2104 C C . ALA A 1 286 ? 22.088 6.748 -9.323 1.00 96.81 286 ALA A C 1
ATOM 2106 O O . ALA A 1 286 ? 23.164 6.611 -8.744 1.00 96.81 286 ALA A O 1
ATOM 2107 N N . TRP A 1 287 ? 21.619 5.813 -10.158 1.00 94.62 287 TRP A N 1
ATOM 2108 C CA . TRP A 1 287 ? 22.301 4.544 -10.449 1.00 94.62 287 TRP A CA 1
ATOM 2109 C C . TRP A 1 287 ? 23.003 4.492 -11.817 1.00 94.62 287 TRP A C 1
ATOM 2111 O O . TRP A 1 287 ? 23.451 3.418 -12.219 1.00 94.62 287 TRP A O 1
ATOM 2121 N N . VAL A 1 288 ? 23.165 5.617 -12.532 1.00 93.56 288 VAL A N 1
ATOM 2122 C CA . VAL A 1 288 ? 23.696 5.669 -13.919 1.00 93.56 288 VAL A CA 1
ATOM 2123 C C . VAL A 1 288 ? 24.997 4.873 -14.140 1.00 93.56 288 VAL A C 1
ATOM 2125 O O . VAL A 1 288 ? 25.195 4.276 -15.200 1.00 93.56 288 VAL A O 1
ATOM 2128 N N . HIS A 1 289 ? 25.879 4.807 -13.137 1.00 94.62 289 HIS A N 1
ATOM 2129 C CA . HIS A 1 289 ? 27.113 4.020 -13.205 1.00 94.62 289 HIS A CA 1
ATOM 2130 C C . HIS A 1 289 ? 26.878 2.504 -13.214 1.00 94.62 289 HIS A C 1
ATOM 2132 O O . HIS A 1 289 ? 27.531 1.818 -14.000 1.00 94.62 289 HIS A O 1
ATOM 2138 N N . ASP A 1 290 ? 25.947 1.997 -12.399 1.00 92.94 290 ASP A N 1
ATOM 2139 C CA . ASP A 1 290 ? 25.543 0.585 -12.410 1.00 92.94 290 ASP A CA 1
ATOM 2140 C C . ASP A 1 290 ? 24.878 0.259 -13.753 1.00 92.94 290 ASP A C 1
ATOM 2142 O O . ASP A 1 290 ? 25.332 -0.641 -14.457 1.00 92.94 290 ASP A O 1
ATOM 2146 N N . GLN A 1 291 ? 23.927 1.091 -14.205 1.00 90.94 291 GLN A N 1
ATOM 2147 C CA . GLN A 1 291 ? 23.237 0.891 -15.489 1.00 90.94 291 GLN A CA 1
ATOM 2148 C C . GLN A 1 291 ? 24.224 0.745 -16.655 1.00 90.94 291 GLN A C 1
ATOM 2150 O O . GLN A 1 291 ? 24.106 -0.171 -17.470 1.00 90.94 291 GLN A O 1
ATOM 2155 N N . ARG A 1 292 ? 25.232 1.624 -16.722 1.00 92.06 292 ARG A N 1
ATOM 2156 C CA . ARG A 1 292 ? 26.275 1.596 -17.757 1.00 92.06 292 ARG A CA 1
ATOM 2157 C C . ARG A 1 292 ? 27.101 0.309 -17.712 1.00 92.06 292 ARG A C 1
ATOM 2159 O O . ARG A 1 292 ? 27.366 -0.263 -18.763 1.00 92.06 292 ARG A O 1
ATOM 2166 N N . VAL A 1 293 ? 27.518 -0.145 -16.527 1.00 92.94 293 VAL A N 1
ATOM 2167 C CA . VAL A 1 293 ? 28.326 -1.372 -16.388 1.00 92.94 293 VAL A CA 1
ATOM 2168 C C . VAL A 1 293 ? 27.513 -2.610 -16.766 1.00 92.94 293 VAL A C 1
ATOM 2170 O O . VAL A 1 293 ? 28.036 -3.495 -17.438 1.00 92.94 293 VAL A O 1
ATOM 2173 N N . ARG A 1 294 ? 26.227 -2.652 -16.407 1.00 91.31 294 ARG A N 1
ATOM 2174 C CA . ARG A 1 294 ? 25.349 -3.789 -16.711 1.00 91.31 294 ARG A CA 1
ATOM 2175 C C . ARG A 1 294 ? 24.951 -3.879 -18.178 1.00 91.31 294 ARG A C 1
ATOM 2177 O O . ARG A 1 294 ? 24.912 -4.971 -18.731 1.00 91.31 294 ARG A O 1
ATOM 2184 N N . THR A 1 295 ? 24.662 -2.743 -18.811 1.00 89.69 295 THR A N 1
ATOM 2185 C CA . THR A 1 295 ? 24.162 -2.701 -20.198 1.00 89.69 295 THR A CA 1
ATOM 2186 C C . THR A 1 295 ? 25.279 -2.674 -21.243 1.00 89.69 295 THR A C 1
ATOM 2188 O O . THR A 1 295 ? 25.186 -3.372 -22.248 1.00 89.69 295 THR A O 1
ATOM 2191 N N . ALA A 1 296 ? 26.349 -1.906 -21.008 1.00 90.38 296 ALA A N 1
ATOM 2192 C CA . ALA A 1 296 ? 27.462 -1.732 -21.950 1.00 90.38 296 ALA A CA 1
ATOM 2193 C C . ALA A 1 296 ? 28.757 -2.462 -21.539 1.00 90.38 296 ALA A C 1
ATOM 2195 O O . ALA A 1 296 ? 29.717 -2.486 -22.309 1.00 90.38 296 ALA A O 1
ATOM 2196 N N . GLY A 1 297 ? 28.810 -3.035 -20.333 1.00 88.19 297 GLY A N 1
ATOM 2197 C CA . GLY A 1 297 ? 29.890 -3.920 -19.895 1.00 88.19 297 GLY A CA 1
ATOM 2198 C C . GLY A 1 297 ? 29.613 -5.395 -20.204 1.00 88.19 297 GLY A C 1
ATOM 2199 O O . GLY A 1 297 ? 28.716 -5.739 -20.970 1.00 88.19 297 GLY A O 1
ATOM 2200 N N . LEU A 1 298 ? 30.394 -6.283 -19.580 1.00 90.56 298 LEU A N 1
ATOM 2201 C CA . LEU A 1 298 ? 30.403 -7.724 -19.880 1.00 90.56 298 LEU A CA 1
ATOM 2202 C C . LEU A 1 298 ? 29.090 -8.463 -19.566 1.00 90.56 298 LEU A C 1
ATOM 2204 O O . LEU A 1 298 ? 28.901 -9.570 -20.062 1.00 90.56 298 LEU A O 1
ATOM 2208 N N . GLU A 1 299 ? 28.200 -7.883 -18.754 1.00 86.56 299 GLU A N 1
ATOM 2209 C CA . GLU A 1 299 ? 26.876 -8.461 -18.484 1.00 86.56 299 GLU A CA 1
ATOM 2210 C C . GLU A 1 299 ? 25.935 -8.369 -19.701 1.00 86.56 299 GLU A C 1
ATOM 2212 O O . GLU A 1 299 ? 25.081 -9.237 -19.862 1.00 86.56 299 GLU A O 1
ATOM 2217 N N . GLY A 1 300 ? 26.084 -7.351 -20.562 1.00 83.88 300 GLY A N 1
ATOM 2218 C CA . GLY A 1 300 ? 25.281 -7.177 -21.782 1.00 83.88 300 GLY A CA 1
ATOM 2219 C C . GLY A 1 300 ? 23.763 -7.106 -21.553 1.00 83.88 300 GLY A C 1
ATOM 2220 O O . GLY A 1 300 ? 22.988 -7.486 -22.431 1.00 83.88 300 GLY A O 1
ATOM 2221 N N . SER A 1 301 ? 23.333 -6.668 -20.368 1.00 87.25 301 SER A N 1
ATOM 2222 C CA . SER A 1 301 ? 21.927 -6.634 -19.961 1.00 87.25 301 SER A CA 1
ATOM 2223 C C . SER A 1 301 ? 21.084 -5.684 -20.817 1.00 87.25 301 SER A C 1
ATOM 2225 O O . SER A 1 301 ? 21.544 -4.629 -21.257 1.00 87.25 301 SER A O 1
ATOM 2227 N N . ALA A 1 302 ? 19.800 -6.013 -20.982 1.00 83.38 302 ALA A N 1
ATOM 2228 C CA . ALA A 1 302 ? 18.839 -5.137 -21.646 1.00 83.38 302 ALA A CA 1
ATOM 2229 C C . ALA A 1 302 ? 18.672 -3.796 -20.891 1.00 83.38 302 ALA A C 1
ATOM 2231 O O . ALA A 1 302 ? 18.787 -3.765 -19.660 1.00 83.38 302 ALA A O 1
ATOM 2232 N N . PRO A 1 303 ? 18.371 -2.681 -21.586 1.00 83.56 303 PRO A N 1
ATOM 2233 C CA . PRO A 1 303 ? 18.063 -1.409 -20.941 1.00 83.56 303 PRO A CA 1
ATOM 2234 C C . PRO A 1 303 ? 16.894 -1.522 -19.957 1.00 83.56 303 PRO A C 1
ATOM 2236 O O . PRO A 1 303 ? 15.924 -2.233 -20.205 1.00 83.56 303 PRO A O 1
ATOM 2239 N N . LEU A 1 304 ? 16.965 -0.776 -18.855 1.00 86.50 304 LEU A N 1
ATOM 2240 C CA . LEU A 1 304 ? 15.905 -0.732 -17.851 1.00 86.50 304 LEU A CA 1
ATOM 2241 C C . LEU A 1 304 ? 14.608 -0.137 -18.423 1.00 86.50 304 LEU A C 1
ATOM 2243 O O . LEU A 1 304 ? 14.568 1.060 -18.726 1.00 86.50 304 LEU A O 1
ATOM 2247 N N . THR A 1 305 ? 13.547 -0.943 -18.481 1.00 91.75 305 THR A N 1
ATOM 2248 C CA . THR A 1 305 ? 12.208 -0.533 -18.929 1.00 91.75 305 THR A CA 1
ATOM 2249 C C . THR A 1 305 ? 11.284 -0.292 -17.731 1.00 91.75 305 THR A C 1
ATOM 2251 O O . THR A 1 305 ? 10.816 -1.232 -17.086 1.00 91.75 305 THR A O 1
ATOM 2254 N N . VAL A 1 306 ? 11.015 0.979 -17.429 1.00 96.38 306 VAL A N 1
ATOM 2255 C CA . VAL A 1 306 ? 10.082 1.420 -16.378 1.00 96.38 306 VAL A CA 1
ATOM 2256 C C . VAL A 1 306 ? 9.161 2.470 -16.987 1.00 96.38 306 VAL A C 1
ATOM 2258 O O . VAL A 1 306 ? 9.630 3.329 -17.730 1.00 96.38 306 VAL A O 1
ATOM 2261 N N . VAL A 1 307 ? 7.864 2.395 -16.695 1.00 98.00 307 VAL A N 1
ATOM 2262 C CA . VAL A 1 307 ? 6.853 3.347 -17.169 1.00 98.00 307 VAL A CA 1
ATOM 2263 C C . VAL A 1 307 ? 6.129 3.918 -15.957 1.00 98.00 307 VAL A C 1
ATOM 2265 O O . VAL A 1 307 ? 5.441 3.183 -15.250 1.00 98.00 307 VAL A O 1
ATOM 2268 N N . ALA A 1 308 ? 6.300 5.215 -15.711 1.00 98.50 308 ALA A N 1
ATOM 2269 C CA . ALA A 1 308 ? 5.608 5.927 -14.644 1.00 98.50 308 ALA A CA 1
ATOM 2270 C C . ALA A 1 308 ? 4.245 6.452 -15.124 1.00 98.50 308 ALA A C 1
ATOM 2272 O O . ALA A 1 308 ? 4.133 6.971 -16.234 1.00 98.50 308 ALA A O 1
ATOM 2273 N N . HIS A 1 309 ? 3.229 6.338 -14.272 1.00 98.50 309 HIS A N 1
ATOM 2274 C CA . HIS A 1 309 ? 1.856 6.782 -14.506 1.00 98.50 309 HIS A CA 1
ATOM 2275 C C . HIS A 1 309 ? 1.405 7.610 -13.302 1.00 98.50 309 HIS A C 1
ATOM 2277 O O . HIS A 1 309 ? 1.233 7.075 -12.206 1.00 98.50 309 HIS A O 1
ATOM 2283 N N . GLU A 1 310 ? 1.217 8.912 -13.492 1.00 98.44 310 GLU A N 1
ATOM 2284 C CA . GLU A 1 310 ? 0.659 9.775 -12.448 1.00 98.44 310 GLU A CA 1
ATOM 2285 C C . GLU A 1 310 ? -0.869 9.713 -12.506 1.00 98.44 310 GLU A C 1
ATOM 2287 O O . GLU A 1 310 ? -1.467 10.178 -13.476 1.00 98.44 310 GLU A O 1
ATOM 2292 N N . VAL A 1 311 ? -1.482 9.119 -11.482 1.00 98.19 311 VAL A N 1
ATOM 2293 C CA . VAL A 1 311 ? -2.936 8.927 -11.356 1.00 98.19 311 VAL A CA 1
ATOM 2294 C C . VAL A 1 311 ? -3.525 9.918 -10.355 1.00 98.19 311 VAL A C 1
ATOM 2296 O O . VAL A 1 311 ? -2.832 10.339 -9.430 1.00 98.19 311 VAL A O 1
ATOM 2299 N N . ARG A 1 312 ? -4.807 10.275 -10.492 1.00 97.88 312 ARG A N 1
ATOM 2300 C CA . ARG A 1 312 ? -5.523 11.128 -9.522 1.00 97.88 312 ARG A CA 1
ATOM 2301 C C . ARG A 1 312 ? -6.903 10.571 -9.158 1.00 97.88 312 ARG A C 1
ATOM 2303 O O . ARG A 1 312 ? -7.565 9.967 -10.003 1.00 97.88 312 ARG A O 1
ATOM 2310 N N . PRO A 1 313 ? -7.387 10.805 -7.924 1.00 97.06 313 PRO A N 1
ATOM 2311 C CA . PRO A 1 313 ? -8.771 10.529 -7.552 1.00 97.06 313 PRO A CA 1
ATOM 2312 C C . PRO A 1 313 ? -9.777 11.172 -8.515 1.00 97.06 313 PRO A C 1
ATOM 2314 O O . PRO A 1 313 ? -9.660 12.351 -8.847 1.00 97.06 313 PRO A O 1
ATOM 2317 N N . GLY A 1 314 ? -10.772 10.396 -8.950 1.00 93.38 314 GLY A N 1
ATOM 2318 C CA . GLY A 1 314 ? -11.785 10.821 -9.924 1.00 93.38 314 GLY A CA 1
ATOM 2319 C C . GLY A 1 314 ? -11.388 10.670 -11.400 1.00 93.38 314 GLY A C 1
ATOM 2320 O O . GLY A 1 314 ? -12.237 10.870 -12.269 1.00 93.38 314 GLY A O 1
ATOM 2321 N N . GLU A 1 315 ? -10.143 10.290 -11.709 1.00 93.25 315 GLU A N 1
ATOM 2322 C CA . GLU A 1 315 ? -9.765 9.813 -13.046 1.00 93.25 315 GLU A CA 1
ATOM 2323 C C . GLU A 1 315 ? -10.273 8.373 -13.285 1.00 93.25 315 GLU A C 1
ATOM 2325 O O . GLU A 1 315 ? -10.776 7.696 -12.385 1.00 93.25 315 GLU A O 1
ATOM 2330 N N . ALA A 1 316 ? -10.165 7.881 -14.523 1.00 93.06 316 ALA A N 1
ATOM 2331 C CA . ALA A 1 316 ? -10.585 6.523 -14.856 1.00 93.06 316 ALA A CA 1
ATOM 2332 C C . ALA A 1 316 ? -9.731 5.471 -14.122 1.00 93.06 316 ALA A C 1
ATOM 2334 O O . ALA A 1 316 ? -8.502 5.523 -14.148 1.00 93.06 316 ALA A O 1
ATOM 2335 N N . ALA A 1 317 ? -10.391 4.480 -13.516 1.00 95.81 317 ALA A N 1
ATOM 2336 C CA . ALA A 1 317 ? -9.717 3.390 -12.818 1.00 95.81 317 ALA A CA 1
ATOM 2337 C C . ALA A 1 317 ? -8.749 2.624 -13.739 1.00 95.81 317 ALA A C 1
ATOM 2339 O O . ALA A 1 317 ? -9.078 2.280 -14.877 1.00 95.81 317 ALA A O 1
ATOM 2340 N N . THR A 1 318 ? -7.566 2.308 -13.215 1.00 98.31 318 THR A N 1
ATOM 2341 C CA . THR A 1 318 ? -6.558 1.510 -13.918 1.00 98.31 318 THR A CA 1
ATOM 2342 C C . THR A 1 318 ? -6.960 0.038 -13.889 1.00 98.31 318 THR A C 1
ATOM 2344 O O . THR A 1 318 ? -7.327 -0.483 -12.838 1.00 98.31 318 THR A O 1
ATOM 2347 N N . VAL A 1 319 ? -6.876 -0.651 -15.029 1.00 98.38 319 VAL A N 1
ATOM 2348 C CA . VAL A 1 319 ? -7.197 -2.083 -15.131 1.00 98.38 319 VAL A CA 1
ATOM 2349 C C . VAL A 1 319 ? -5.917 -2.895 -15.311 1.00 98.38 319 VAL A C 1
ATOM 2351 O O . VAL A 1 319 ? -5.166 -2.666 -16.259 1.00 98.38 319 VAL A O 1
ATOM 2354 N N . VAL A 1 320 ? -5.681 -3.857 -14.416 1.00 97.88 320 VAL A N 1
ATOM 2355 C CA . VAL A 1 320 ? -4.541 -4.785 -14.464 1.00 97.88 320 VAL A CA 1
ATOM 2356 C C . VAL A 1 320 ? -5.059 -6.210 -14.292 1.00 97.88 320 VAL A C 1
ATOM 2358 O O . VAL A 1 320 ? -5.390 -6.639 -13.187 1.00 97.88 320 VAL A O 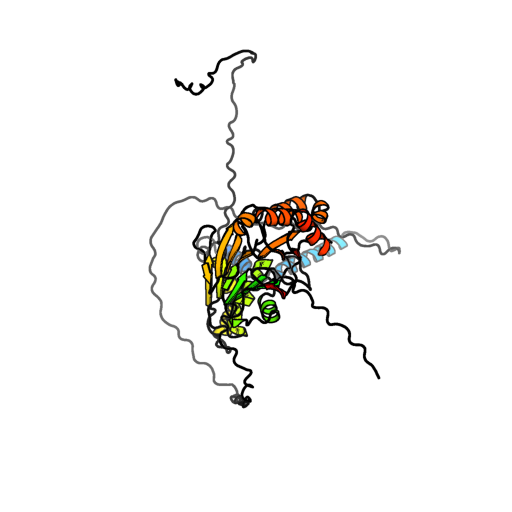1
ATOM 2361 N N . GLY A 1 321 ? -5.155 -6.952 -15.398 1.00 95.69 321 GLY A N 1
ATOM 2362 C CA . GLY A 1 321 ? -5.745 -8.294 -15.398 1.00 95.69 321 GLY A CA 1
ATOM 2363 C C . GLY A 1 321 ? -7.193 -8.267 -14.873 1.00 95.69 321 GLY A C 1
ATOM 2364 O O . GLY A 1 321 ? -8.006 -7.531 -15.431 1.00 95.69 321 GLY A O 1
ATOM 2365 N N . PRO A 1 322 ? -7.536 -9.035 -13.820 1.00 95.75 322 PRO A N 1
ATOM 2366 C CA . PRO A 1 322 ? -8.872 -9.042 -13.220 1.00 95.75 322 PRO A CA 1
ATOM 2367 C C . PRO A 1 322 ? -9.127 -7.877 -12.243 1.00 95.75 322 PRO A C 1
ATOM 2369 O O . PRO A 1 322 ? -10.208 -7.807 -11.664 1.00 95.75 322 PRO A O 1
ATOM 2372 N N . PHE A 1 323 ? -8.154 -6.987 -12.017 1.00 98.19 323 PHE A N 1
ATOM 2373 C CA . PHE A 1 323 ? -8.257 -5.906 -11.035 1.00 98.19 323 PHE A CA 1
ATOM 2374 C C . PHE A 1 323 ? -8.644 -4.577 -11.680 1.00 98.19 323 PHE A C 1
ATOM 2376 O O . PHE A 1 323 ? -7.985 -4.128 -12.620 1.00 98.19 323 PHE A O 1
ATOM 2383 N N . ARG A 1 324 ? -9.656 -3.907 -11.117 1.00 98.56 324 ARG A N 1
ATOM 2384 C CA . ARG A 1 324 ? -9.971 -2.493 -11.377 1.00 98.56 324 ARG A CA 1
ATOM 2385 C C . ARG A 1 324 ? -9.546 -1.679 -10.156 1.00 98.56 324 ARG A C 1
ATOM 2387 O O . ARG A 1 324 ? -10.055 -1.915 -9.066 1.00 98.56 324 ARG A O 1
ATOM 2394 N N . ILE A 1 325 ? -8.607 -0.754 -10.338 1.00 98.75 325 ILE A N 1
ATOM 2395 C CA . ILE A 1 325 ? -7.907 -0.045 -9.260 1.00 98.75 325 ILE A CA 1
ATOM 2396 C C . ILE A 1 325 ? -8.176 1.456 -9.378 1.00 98.75 325 ILE A C 1
ATOM 2398 O O . ILE A 1 325 ? -7.868 2.072 -10.400 1.00 98.75 325 ILE A O 1
ATOM 2402 N N . GLU A 1 326 ? -8.743 2.044 -8.331 1.00 98.62 326 GLU A N 1
ATOM 2403 C CA . GLU A 1 326 ? -9.185 3.438 -8.291 1.00 98.62 326 GLU A CA 1
ATOM 2404 C C . GLU A 1 326 ? -8.570 4.156 -7.073 1.00 98.62 326 GLU A C 1
ATOM 2406 O O . GLU A 1 326 ? -8.787 3.715 -5.938 1.00 98.62 326 GLU A O 1
ATOM 2411 N N . PRO A 1 327 ? -7.776 5.228 -7.271 1.00 98.62 327 PRO A N 1
ATOM 2412 C CA . PRO A 1 327 ? -7.240 6.019 -6.169 1.00 98.62 327 PRO A CA 1
ATOM 2413 C C . PRO A 1 327 ? -8.332 6.880 -5.522 1.00 98.62 327 PRO A C 1
ATOM 2415 O O . PRO A 1 327 ? -9.180 7.454 -6.205 1.00 98.62 327 PRO A O 1
ATOM 2418 N N . PHE A 1 328 ? -8.258 7.054 -4.206 1.00 98.50 328 PHE A N 1
ATOM 2419 C CA . PHE A 1 328 ? -9.022 8.058 -3.464 1.00 98.50 328 PHE A CA 1
ATOM 2420 C C . PHE A 1 328 ? -8.085 8.883 -2.578 1.00 98.50 328 PHE A C 1
ATOM 2422 O O . PHE A 1 328 ? -7.041 8.396 -2.153 1.00 98.50 328 PHE A O 1
ATOM 2429 N N . ALA A 1 329 ? -8.442 10.136 -2.293 1.00 97.88 329 ALA A N 1
ATOM 2430 C CA . ALA A 1 329 ? -7.607 11.013 -1.473 1.00 97.88 329 ALA A CA 1
ATOM 2431 C C . ALA A 1 329 ? -7.548 10.530 -0.011 1.00 97.88 329 ALA A C 1
ATOM 2433 O O . ALA A 1 329 ? -8.581 10.423 0.656 1.00 97.88 329 ALA A O 1
ATOM 2434 N N . ALA A 1 330 ? -6.336 10.269 0.476 1.00 97.44 330 ALA A N 1
ATOM 2435 C CA . ALA A 1 330 ? -6.029 10.036 1.881 1.00 97.44 330 ALA A CA 1
ATOM 2436 C C . ALA A 1 330 ? -5.700 11.369 2.577 1.00 97.44 330 ALA A C 1
ATOM 2438 O O . ALA A 1 330 ? -5.256 12.329 1.948 1.00 97.44 330 ALA A O 1
ATOM 2439 N N . ALA A 1 331 ? -5.926 11.444 3.887 1.00 96.75 331 ALA A N 1
ATOM 2440 C CA . ALA A 1 331 ? -5.757 12.658 4.684 1.00 96.75 331 ALA A CA 1
ATOM 2441 C C . ALA A 1 331 ? -4.434 12.628 5.469 1.00 96.75 331 ALA A C 1
ATOM 2443 O O . ALA A 1 331 ? -4.432 12.627 6.698 1.00 96.75 331 ALA A O 1
ATOM 2444 N N . HIS A 1 332 ? -3.297 12.560 4.774 1.00 97.62 332 HIS A N 1
ATOM 2445 C CA . HIS A 1 332 ? -1.978 12.398 5.398 1.00 97.62 332 HIS A CA 1
ATOM 2446 C C . HIS A 1 332 ? -1.353 13.741 5.837 1.00 97.62 332 HIS A C 1
ATOM 2448 O O . HIS A 1 332 ? -0.315 14.182 5.341 1.00 97.62 332 HIS A O 1
ATOM 2454 N N . GLY A 1 333 ? -2.012 14.434 6.769 1.00 95.38 333 GLY A N 1
ATOM 2455 C CA . GLY A 1 333 ? -1.515 15.675 7.366 1.00 95.38 333 GLY A CA 1
ATOM 2456 C C . GLY A 1 333 ? -1.327 16.811 6.361 1.00 95.38 333 GLY A C 1
ATOM 2457 O O . GLY A 1 333 ? -2.283 17.262 5.736 1.00 95.38 333 GLY A O 1
ATOM 2458 N N . SER A 1 334 ? -0.095 17.313 6.242 1.00 95.19 334 SER A N 1
ATOM 2459 C CA . SER A 1 334 ? 0.272 18.359 5.273 1.00 95.19 334 SER A CA 1
ATOM 2460 C C . SER A 1 334 ? 0.852 17.804 3.968 1.00 95.19 334 SER A C 1
ATOM 2462 O O . SER A 1 334 ? 1.454 18.559 3.206 1.00 95.19 334 SER A O 1
ATOM 2464 N N . TRP A 1 335 ? 0.752 16.496 3.733 1.00 96.31 335 TRP A N 1
ATOM 2465 C CA . TRP A 1 335 ? 1.250 15.868 2.517 1.00 96.31 335 TRP A CA 1
ATOM 2466 C C . TRP A 1 335 ? 0.248 16.061 1.370 1.00 96.31 335 TRP A C 1
ATOM 2468 O O . TRP A 1 335 ? -0.876 15.571 1.435 1.00 96.31 335 TRP A O 1
ATOM 2478 N N . GLU A 1 336 ? 0.645 16.787 0.321 1.00 94.50 336 GLU A N 1
ATOM 2479 C CA . GLU A 1 336 ? -0.277 17.266 -0.726 1.00 94.50 336 GLU A CA 1
ATOM 2480 C C . GLU A 1 336 ? -0.958 16.132 -1.512 1.00 94.50 336 GLU A C 1
ATOM 2482 O O . GLU A 1 336 ? -2.119 16.246 -1.912 1.00 94.50 336 GLU A O 1
ATOM 2487 N N . HIS A 1 337 ? -0.238 15.033 -1.751 1.00 97.69 337 HIS A N 1
ATOM 2488 C CA . HIS A 1 337 ? -0.716 13.911 -2.556 1.00 97.69 337 HIS A CA 1
ATOM 2489 C C . HIS A 1 337 ? -0.437 12.578 -1.857 1.00 97.69 337 HIS A C 1
ATOM 2491 O O . HIS A 1 337 ? 0.604 11.949 -2.063 1.00 97.69 337 HIS A O 1
ATOM 2497 N N . ALA A 1 338 ? -1.379 12.166 -1.010 1.00 98.19 338 ALA A N 1
ATOM 2498 C CA . ALA A 1 338 ? -1.455 10.819 -0.459 1.00 98.19 338 ALA A CA 1
ATOM 2499 C C . ALA A 1 338 ? -2.782 10.180 -0.865 1.00 98.19 338 ALA A C 1
ATOM 2501 O O . ALA A 1 338 ? -3.830 10.830 -0.806 1.00 98.19 338 ALA A O 1
ATOM 2502 N N . TYR A 1 339 ? -2.739 8.916 -1.277 1.00 98.62 339 TYR A N 1
ATOM 2503 C CA . TYR A 1 339 ? -3.892 8.159 -1.747 1.00 98.62 339 TYR A CA 1
ATOM 2504 C C . TYR A 1 339 ? -4.046 6.837 -1.006 1.00 98.62 339 TYR A C 1
ATOM 2506 O O . TYR A 1 339 ? -3.067 6.151 -0.717 1.00 98.62 339 TYR A O 1
ATOM 2514 N N . GLY A 1 340 ? -5.297 6.435 -0.817 1.00 98.62 340 GLY A N 1
ATOM 2515 C CA . GLY A 1 340 ? -5.645 5.028 -0.695 1.00 98.62 340 GLY A CA 1
ATOM 2516 C C . GLY A 1 340 ? -6.117 4.474 -2.039 1.00 98.62 340 GLY A C 1
ATOM 2517 O O . GLY A 1 340 ? -6.395 5.223 -2.980 1.00 98.62 340 GLY A O 1
ATOM 2518 N N . TYR A 1 341 ? -6.239 3.153 -2.129 1.00 98.88 341 TYR A N 1
ATOM 2519 C CA . TYR A 1 341 ? -6.702 2.458 -3.328 1.00 98.88 341 TYR A CA 1
ATOM 2520 C C . TYR A 1 341 ? -7.912 1.585 -3.024 1.00 98.88 341 TYR A C 1
ATOM 2522 O O . TYR A 1 341 ? -7.866 0.712 -2.155 1.00 98.88 341 TYR A O 1
ATOM 2530 N N . ARG A 1 342 ? -8.989 1.787 -3.787 1.00 98.75 342 ARG A N 1
ATOM 2531 C CA . ARG A 1 342 ? -10.078 0.821 -3.921 1.00 98.75 342 ARG A CA 1
ATOM 2532 C C . ARG A 1 342 ? -9.728 -0.132 -5.058 1.00 98.75 342 ARG A C 1
ATOM 2534 O O . ARG A 1 342 ? -9.380 0.313 -6.149 1.00 98.75 342 ARG A O 1
ATOM 2541 N N . ILE A 1 343 ? -9.840 -1.431 -4.809 1.00 98.75 343 ILE A N 1
ATOM 2542 C CA . ILE A 1 343 ? -9.545 -2.473 -5.787 1.00 98.75 343 ILE A CA 1
ATOM 2543 C C . ILE A 1 343 ? -10.745 -3.412 -5.886 1.00 98.75 343 ILE A C 1
ATOM 2545 O O . ILE A 1 343 ? -11.005 -4.204 -4.978 1.00 98.75 343 ILE A O 1
ATOM 2549 N N . ASP A 1 344 ? -11.489 -3.316 -6.985 1.00 98.19 344 ASP A N 1
ATOM 2550 C CA . ASP A 1 344 ? -12.574 -4.247 -7.283 1.00 98.19 344 ASP A CA 1
ATOM 2551 C C . ASP A 1 344 ? -11.986 -5.550 -7.864 1.00 98.19 344 ASP A C 1
ATOM 2553 O O . ASP A 1 344 ? -11.139 -5.521 -8.765 1.00 98.19 344 ASP A O 1
ATOM 2557 N N . THR A 1 345 ? -12.448 -6.693 -7.351 1.00 96.69 345 THR A N 1
ATOM 2558 C CA . THR A 1 345 ? -12.149 -8.049 -7.850 1.00 96.69 345 THR A CA 1
ATOM 2559 C C . THR A 1 345 ? -13.456 -8.813 -8.094 1.00 96.69 345 THR A C 1
ATOM 2561 O O . THR A 1 345 ? -14.522 -8.380 -7.650 1.00 96.69 345 THR A O 1
ATOM 2564 N N . ASP A 1 346 ? -13.394 -9.970 -8.752 1.00 93.50 346 ASP A N 1
ATOM 2565 C CA . ASP A 1 346 ? -14.554 -10.845 -8.976 1.00 93.50 346 ASP A CA 1
ATOM 2566 C C . ASP A 1 346 ? -15.154 -11.427 -7.677 1.00 93.50 346 ASP A C 1
ATOM 2568 O O . ASP A 1 346 ? -16.358 -11.678 -7.610 1.00 93.50 346 ASP A O 1
ATOM 2572 N N . ALA A 1 347 ? -14.342 -11.596 -6.628 1.00 94.12 347 ALA A N 1
ATOM 2573 C CA . ALA A 1 347 ? -14.768 -12.110 -5.325 1.00 94.12 347 ALA A CA 1
ATOM 2574 C C . ALA A 1 347 ? -15.174 -11.020 -4.314 1.00 94.12 347 ALA A C 1
ATOM 2576 O O . ALA A 1 347 ? -15.735 -11.336 -3.263 1.00 94.12 347 ALA A O 1
ATOM 2577 N N . GLY A 1 348 ? -14.881 -9.745 -4.591 1.00 96.19 348 GLY A N 1
ATOM 2578 C CA . GLY A 1 348 ? -15.186 -8.628 -3.695 1.00 96.19 348 GLY A CA 1
ATOM 2579 C C . GLY A 1 348 ? -14.195 -7.469 -3.778 1.00 96.19 348 GLY A C 1
ATOM 2580 O O . GLY A 1 348 ? -13.242 -7.483 -4.554 1.00 96.19 348 GLY A O 1
ATOM 2581 N N . ILE A 1 349 ? -14.429 -6.447 -2.958 1.00 98.44 349 ILE A N 1
ATOM 2582 C CA . ILE A 1 349 ? -13.636 -5.211 -2.939 1.00 98.44 349 ILE A CA 1
ATOM 2583 C C . ILE A 1 349 ? -12.548 -5.320 -1.867 1.00 98.44 349 ILE A C 1
ATOM 2585 O O . ILE A 1 349 ? -12.840 -5.699 -0.728 1.00 98.44 349 ILE A O 1
ATOM 2589 N N . VAL A 1 350 ? -11.322 -4.934 -2.207 1.00 98.81 350 VAL A N 1
ATOM 2590 C CA . VAL A 1 350 ? -10.239 -4.662 -1.253 1.00 98.81 350 VAL A CA 1
ATOM 2591 C C . VAL A 1 350 ? -10.021 -3.155 -1.195 1.00 98.81 350 VAL A C 1
ATOM 2593 O O . VAL A 1 350 ? -9.960 -2.502 -2.233 1.00 98.81 350 VAL A O 1
ATOM 2596 N N . VAL A 1 351 ? -9.886 -2.596 0.004 1.00 98.88 351 VAL A N 1
ATOM 2597 C CA . VAL A 1 351 ? -9.447 -1.209 0.197 1.00 98.88 351 VAL A CA 1
ATOM 2598 C C . VAL A 1 351 ? -8.127 -1.196 0.940 1.00 98.88 351 VAL A C 1
ATOM 2600 O O . VAL A 1 351 ? -7.999 -1.852 1.969 1.00 98.88 351 VAL A O 1
ATOM 2603 N N . VAL A 1 352 ? -7.169 -0.432 0.426 1.00 98.94 352 VAL A N 1
ATOM 2604 C CA . VAL A 1 352 ? -5.907 -0.099 1.093 1.00 98.94 352 VAL A CA 1
ATOM 2605 C C . VAL A 1 352 ? -5.958 1.382 1.444 1.00 98.94 352 VAL A C 1
ATOM 2607 O O . VAL A 1 352 ? -6.183 2.199 0.555 1.00 98.94 352 VAL A O 1
ATOM 2610 N N . SER A 1 353 ? -5.785 1.743 2.716 1.00 98.75 353 SER A N 1
ATOM 2611 C CA . SER A 1 353 ? -5.894 3.143 3.157 1.00 98.75 353 SER A CA 1
ATOM 2612 C C . SER A 1 353 ? -4.770 4.048 2.643 1.00 98.75 353 SER A C 1
ATOM 2614 O O . SER A 1 353 ? -5.006 5.240 2.469 1.00 98.75 353 SER A O 1
ATOM 2616 N N . GLY A 1 354 ? -3.568 3.492 2.440 1.00 98.38 354 GLY A N 1
ATOM 2617 C CA . GLY A 1 354 ? -2.329 4.273 2.538 1.00 98.38 354 GLY A CA 1
ATOM 2618 C C . GLY A 1 354 ? -2.130 4.797 3.964 1.00 98.38 354 GLY A C 1
ATOM 2619 O O . GLY A 1 354 ? -2.891 4.429 4.864 1.00 98.38 354 GLY A O 1
ATOM 2620 N N . ASP A 1 355 ? -1.152 5.669 4.173 1.00 98.62 355 ASP A N 1
ATOM 2621 C CA . ASP A 1 355 ? -1.067 6.417 5.429 1.00 98.62 355 ASP A CA 1
ATOM 2622 C C . ASP A 1 355 ? -2.100 7.544 5.409 1.00 98.62 355 ASP A C 1
ATOM 2624 O O . ASP A 1 355 ? -2.271 8.246 4.407 1.00 98.62 355 ASP A O 1
ATOM 2628 N N . THR A 1 356 ? -2.839 7.708 6.502 1.00 98.50 356 THR A N 1
ATOM 2629 C CA . THR A 1 356 ? -3.954 8.654 6.554 1.00 98.50 356 THR A CA 1
ATOM 2630 C C . THR A 1 356 ? -4.356 8.978 7.980 1.00 98.50 356 THR A C 1
ATOM 2632 O O . THR A 1 356 ? -4.519 8.090 8.812 1.00 98.50 356 THR A O 1
ATOM 2635 N N . GLY A 1 357 ? -4.660 10.250 8.233 1.00 96.75 357 GLY A N 1
ATOM 2636 C CA . GLY A 1 357 ? -5.539 10.651 9.322 1.00 96.75 357 GLY A CA 1
ATOM 2637 C C . GLY A 1 357 ? -6.985 10.183 9.096 1.00 96.75 357 GLY A C 1
ATOM 2638 O O . GLY A 1 357 ? -7.339 9.746 7.992 1.00 96.75 357 GLY A O 1
ATOM 2639 N N . PRO A 1 358 ? -7.852 10.284 10.116 1.00 91.25 358 PRO A N 1
ATOM 2640 C CA . PRO A 1 358 ? -9.236 9.829 10.030 1.00 91.25 358 PRO A CA 1
ATOM 2641 C C . PRO A 1 358 ? -10.017 10.604 8.956 1.00 91.25 358 PRO A C 1
ATOM 2643 O O . PRO A 1 358 ? -10.209 11.815 9.055 1.00 91.25 358 PRO A O 1
ATOM 2646 N N . THR A 1 359 ? -10.513 9.895 7.938 1.00 95.38 359 THR A N 1
ATOM 2647 C CA . THR A 1 359 ? -11.264 10.475 6.813 1.00 95.38 359 THR A CA 1
ATOM 2648 C C . THR A 1 359 ? -12.436 9.591 6.388 1.00 95.38 359 THR A C 1
ATOM 2650 O O . THR A 1 359 ? -12.352 8.361 6.390 1.00 95.38 359 THR A O 1
ATOM 2653 N N . ASP A 1 360 ? -13.541 10.214 5.974 1.00 96.00 360 ASP A N 1
ATOM 2654 C CA . ASP A 1 360 ? -14.700 9.503 5.422 1.00 96.00 360 ASP A CA 1
ATOM 2655 C C . ASP A 1 360 ? -14.436 8.933 4.017 1.00 96.00 360 ASP A C 1
ATOM 2657 O O . ASP A 1 360 ? -15.184 8.062 3.564 1.00 96.00 360 ASP A O 1
ATOM 2661 N N . ALA A 1 361 ? -13.355 9.351 3.345 1.00 98.00 361 ALA A N 1
ATOM 2662 C CA . ALA A 1 361 ? -12.948 8.804 2.051 1.00 98.00 361 ALA A CA 1
ATOM 2663 C C . ALA A 1 361 ? -12.701 7.285 2.109 1.00 98.00 361 ALA A C 1
ATOM 2665 O O . ALA A 1 361 ? -13.193 6.561 1.248 1.00 98.00 361 ALA A O 1
ATOM 2666 N N . VAL A 1 362 ? -12.045 6.781 3.163 1.00 98.62 362 VAL A N 1
ATOM 2667 C CA . VAL A 1 362 ? -11.794 5.338 3.350 1.00 98.62 362 VAL A CA 1
ATOM 2668 C C . VAL A 1 362 ? -13.100 4.562 3.560 1.00 98.62 362 VAL A C 1
ATOM 2670 O O . VAL A 1 362 ? -13.305 3.507 2.958 1.00 98.62 362 VAL A O 1
ATOM 2673 N N . ALA A 1 363 ? -14.018 5.089 4.379 1.00 98.38 363 ALA A N 1
ATOM 2674 C CA . ALA A 1 363 ? -15.323 4.461 4.606 1.00 98.38 363 ALA A CA 1
ATOM 2675 C C . ALA A 1 363 ? -16.152 4.404 3.310 1.00 98.38 363 ALA A C 1
ATOM 2677 O O . ALA A 1 363 ? -16.772 3.381 3.019 1.00 98.38 363 ALA A O 1
ATOM 2678 N N . SER A 1 364 ? -16.104 5.480 2.518 1.00 98.38 364 SER A N 1
ATOM 2679 C CA . SER A 1 364 ? -16.803 5.610 1.233 1.00 98.38 364 SER A CA 1
ATOM 2680 C C . SER A 1 364 ? -16.203 4.700 0.154 1.00 98.38 364 SER A C 1
ATOM 2682 O O . SER A 1 364 ? -16.937 4.087 -0.615 1.00 98.38 364 SER A O 1
ATOM 2684 N N . ALA A 1 365 ? -14.874 4.565 0.122 1.00 98.50 365 ALA A N 1
ATOM 2685 C CA . ALA A 1 365 ? -14.167 3.647 -0.764 1.00 98.50 365 ALA A CA 1
ATOM 2686 C C . ALA A 1 365 ? -14.449 2.175 -0.423 1.00 98.50 365 ALA A C 1
ATOM 2688 O O . ALA A 1 365 ? -14.527 1.347 -1.333 1.00 98.50 365 ALA A O 1
ATOM 2689 N N . CYS A 1 366 ? -14.619 1.849 0.864 1.00 98.31 366 CYS A N 1
ATOM 2690 C CA . CYS A 1 366 ? -14.946 0.496 1.306 1.00 98.31 366 CYS A CA 1
ATOM 2691 C C . CYS A 1 366 ? -16.377 0.098 0.932 1.00 98.31 366 CYS A C 1
ATOM 2693 O O . CYS A 1 366 ? -16.549 -0.907 0.249 1.00 98.31 366 CYS A O 1
ATOM 2695 N N . ASP A 1 367 ? -17.372 0.860 1.392 1.00 97.12 367 ASP A N 1
ATOM 2696 C CA . ASP A 1 367 ? -18.815 0.582 1.308 1.00 97.12 367 ASP A CA 1
ATOM 2697 C C . ASP A 1 367 ? -19.214 -0.891 1.035 1.00 97.12 367 ASP A C 1
ATOM 2699 O O . ASP A 1 367 ? -19.655 -1.263 -0.053 1.00 97.12 367 ASP A O 1
ATOM 2703 N N . GLY A 1 368 ? -19.037 -1.752 2.041 1.00 97.56 368 GLY A N 1
ATOM 2704 C CA . GLY A 1 368 ? -19.289 -3.196 1.953 1.00 97.56 368 GLY A CA 1
ATOM 2705 C C . GLY A 1 368 ? -18.067 -4.046 1.583 1.00 97.56 368 GLY A C 1
ATOM 2706 O O . GLY A 1 368 ? -18.227 -5.227 1.254 1.00 97.56 368 GLY A O 1
ATOM 2707 N N . CYS A 1 369 ? -16.857 -3.474 1.617 1.00 98.38 369 CYS A N 1
ATOM 2708 C CA . CYS A 1 369 ? -15.636 -4.148 1.177 1.00 98.38 369 CYS A CA 1
ATOM 2709 C C . CYS A 1 369 ? -15.351 -5.461 1.920 1.00 98.38 369 CYS A C 1
ATOM 2711 O O . CYS A 1 369 ? -15.618 -5.601 3.114 1.00 98.38 369 CYS A O 1
ATOM 2713 N N . ALA A 1 370 ? -14.789 -6.433 1.197 1.00 98.25 370 ALA A N 1
ATOM 2714 C CA . ALA A 1 370 ? -14.429 -7.736 1.745 1.00 98.25 370 ALA A CA 1
ATOM 2715 C C . ALA A 1 370 ? -13.241 -7.617 2.712 1.00 98.25 370 ALA A C 1
ATOM 2717 O O . ALA A 1 370 ? -13.277 -8.177 3.805 1.00 98.25 370 ALA A O 1
ATOM 2718 N N . LEU A 1 371 ? -12.223 -6.837 2.333 1.00 98.44 371 LEU A N 1
ATOM 2719 C CA . LEU A 1 371 ? -11.067 -6.520 3.172 1.00 98.44 371 LEU A CA 1
ATOM 2720 C C . LEU A 1 371 ? -10.848 -5.005 3.219 1.00 98.44 371 LEU A C 1
ATOM 2722 O O . LEU A 1 371 ? -10.646 -4.378 2.178 1.00 98.44 371 LEU A O 1
ATOM 2726 N N . LEU A 1 372 ? -10.817 -4.444 4.428 1.00 98.81 372 LEU A N 1
ATOM 2727 C CA . LEU A 1 372 ? -10.257 -3.124 4.700 1.00 98.81 372 LEU A CA 1
ATOM 2728 C C . LEU A 1 372 ? -8.857 -3.294 5.296 1.00 98.81 372 LEU A C 1
ATOM 2730 O O . LEU A 1 372 ? -8.712 -3.776 6.419 1.00 98.81 372 LEU A O 1
ATOM 2734 N N . ILE A 1 373 ? -7.839 -2.896 4.541 1.00 98.88 373 ILE A N 1
ATOM 2735 C CA . ILE A 1 373 ? -6.440 -2.871 4.960 1.00 98.88 373 ILE A CA 1
ATOM 2736 C C . ILE A 1 373 ? -6.123 -1.444 5.383 1.00 98.88 373 ILE A C 1
ATOM 2738 O O . ILE A 1 373 ? -6.179 -0.533 4.555 1.00 98.88 373 ILE A O 1
ATOM 2742 N N . HIS A 1 374 ? -5.841 -1.250 6.669 1.00 98.88 374 HIS A N 1
ATOM 2743 C CA . HIS A 1 374 ? -5.719 0.081 7.261 1.00 98.88 374 HIS A CA 1
ATOM 2744 C C . HIS A 1 374 ? -4.449 0.211 8.102 1.00 98.88 374 HIS A C 1
ATOM 2746 O O . HIS A 1 374 ? -4.122 -0.702 8.861 1.00 98.88 374 HIS A O 1
ATOM 2752 N N . GLU A 1 375 ? -3.767 1.351 8.001 1.00 98.50 375 GLU A N 1
ATOM 2753 C CA . GLU A 1 375 ? -2.760 1.753 8.993 1.00 98.50 375 GLU A CA 1
ATOM 2754 C C . GLU A 1 375 ? -3.391 1.920 10.388 1.00 98.50 375 GLU A C 1
ATOM 2756 O O . GLU A 1 375 ? -4.588 2.213 10.489 1.00 98.50 375 GLU A O 1
ATOM 2761 N N . ALA A 1 376 ? -2.634 1.713 11.468 1.00 98.19 376 ALA A N 1
ATOM 2762 C CA . ALA A 1 376 ? -3.143 2.004 12.806 1.00 98.19 376 ALA A CA 1
ATOM 2763 C C . ALA A 1 376 ? -2.052 2.316 13.829 1.00 98.19 376 ALA A C 1
ATOM 2765 O O . ALA A 1 376 ? -1.079 1.573 13.997 1.00 98.19 376 ALA A O 1
ATOM 2766 N N . TYR A 1 377 ? -2.319 3.339 14.642 1.00 97.75 377 TYR A N 1
ATOM 2767 C CA . TYR A 1 377 ? -1.597 3.566 15.887 1.00 97.75 377 TYR A CA 1
ATOM 2768 C C . TYR A 1 377 ? -2.375 3.134 17.134 1.00 97.75 377 TYR A C 1
ATOM 2770 O O . TYR A 1 377 ? -3.608 3.181 17.186 1.00 97.75 377 TYR A O 1
ATOM 2778 N N . ALA A 1 378 ? -1.639 2.753 18.181 1.00 97.88 378 ALA A N 1
ATOM 2779 C CA . ALA A 1 378 ? -2.213 2.372 19.469 1.00 97.88 378 ALA A CA 1
ATOM 2780 C C . ALA A 1 378 ? -2.753 3.598 20.226 1.00 97.88 378 ALA A C 1
ATOM 2782 O O . ALA A 1 378 ? -1.996 4.469 20.667 1.00 97.88 378 ALA A O 1
ATOM 2783 N N . THR A 1 379 ? -4.069 3.658 20.410 1.00 97.25 379 THR A N 1
ATOM 2784 C CA . THR A 1 379 ? -4.811 4.809 20.940 1.00 97.25 379 THR A CA 1
ATOM 2785 C C . THR A 1 379 ? -4.436 5.107 22.392 1.00 97.25 379 THR A C 1
ATOM 2787 O O . THR A 1 379 ? -4.070 6.235 22.720 1.00 97.25 379 THR A O 1
ATOM 2790 N N . ALA A 1 380 ? -4.439 4.098 23.267 1.00 95.69 380 ALA A N 1
ATOM 2791 C CA . ALA A 1 380 ? -4.106 4.289 24.678 1.00 95.69 380 ALA A CA 1
ATOM 2792 C C . ALA A 1 380 ? -2.639 4.715 24.884 1.00 95.69 380 ALA A C 1
ATOM 2794 O O . ALA A 1 380 ? -2.314 5.385 25.864 1.00 95.69 380 ALA A O 1
ATOM 2795 N N . ARG A 1 381 ? -1.733 4.357 23.960 1.00 95.75 381 ARG A N 1
ATOM 2796 C CA . ARG A 1 381 ? -0.334 4.819 23.992 1.00 95.75 381 ARG A CA 1
ATOM 2797 C C . ARG A 1 381 ? -0.182 6.223 23.425 1.00 95.75 381 ARG A C 1
ATOM 2799 O O . ARG A 1 381 ? 0.511 7.027 24.048 1.00 95.75 381 ARG A O 1
ATOM 2806 N N . PHE A 1 382 ? -0.872 6.543 22.330 1.00 96.31 382 PHE A N 1
ATOM 2807 C CA . PHE A 1 382 ? -0.927 7.885 21.745 1.00 96.31 382 PHE A CA 1
ATOM 2808 C C . PHE A 1 382 ? -1.234 8.962 22.788 1.00 96.31 382 PHE A C 1
ATOM 2810 O O . PHE A 1 382 ? -0.523 9.961 22.880 1.00 96.31 382 PHE A O 1
ATOM 2817 N N . GLU A 1 383 ? -2.256 8.734 23.619 1.00 94.31 383 GLU A N 1
ATOM 2818 C CA . GLU A 1 383 ? -2.689 9.663 24.671 1.00 94.31 383 GLU A CA 1
ATOM 2819 C C . GLU A 1 383 ? -1.559 10.016 25.663 1.00 94.31 383 GLU A C 1
ATOM 2821 O O . GLU A 1 383 ? -1.500 11.144 26.160 1.00 94.31 383 GLU A O 1
ATOM 2826 N N . THR A 1 384 ? -0.610 9.097 25.889 1.00 96.00 384 THR A N 1
ATOM 2827 C CA . THR A 1 384 ? 0.547 9.292 26.785 1.00 96.00 384 THR A CA 1
ATOM 2828 C C . THR A 1 384 ? 1.736 10.019 26.145 1.00 96.00 384 THR A C 1
ATOM 2830 O O . THR A 1 384 ? 2.629 10.472 26.864 1.00 96.00 384 THR A O 1
ATOM 2833 N N . LEU A 1 385 ? 1.771 10.167 24.815 1.00 96.25 385 LEU A N 1
ATOM 2834 C CA . LEU A 1 385 ? 2.885 10.819 24.119 1.00 96.25 385 LEU A CA 1
ATOM 2835 C C . LEU A 1 385 ? 2.934 12.335 24.408 1.00 96.25 385 LEU A C 1
ATOM 2837 O O . LEU A 1 385 ? 1.888 12.958 24.610 1.00 96.25 385 LEU A O 1
ATOM 2841 N N . PRO A 1 386 ? 4.117 12.979 24.344 1.00 97.88 386 PRO A N 1
ATOM 2842 C CA . PRO A 1 386 ? 4.259 14.435 24.326 1.00 97.88 386 PRO A CA 1
ATOM 2843 C C . PRO A 1 386 ? 3.335 15.131 23.315 1.00 97.88 386 PRO A C 1
ATOM 2845 O O . PRO A 1 386 ? 3.149 14.661 22.193 1.00 97.88 386 PRO A O 1
ATOM 2848 N N . ALA A 1 387 ? 2.811 16.305 23.683 1.00 97.50 387 ALA A N 1
ATOM 2849 C CA . ALA A 1 387 ? 1.802 17.024 22.896 1.00 97.50 387 ALA A CA 1
ATOM 2850 C C . ALA A 1 387 ? 2.224 17.319 21.441 1.00 97.50 387 ALA A C 1
ATOM 2852 O O . ALA A 1 387 ? 1.385 17.265 20.545 1.00 97.50 387 ALA A O 1
ATOM 2853 N N . ALA A 1 388 ? 3.514 17.577 21.193 1.00 96.50 388 ALA A N 1
ATOM 2854 C CA . ALA A 1 388 ? 4.046 17.771 19.844 1.00 96.50 388 ALA A CA 1
ATOM 2855 C C . ALA A 1 388 ? 3.929 16.501 18.978 1.00 96.50 388 ALA A C 1
ATOM 2857 O O . ALA A 1 388 ? 3.481 16.587 17.837 1.00 96.50 388 ALA A O 1
ATOM 2858 N N . MET A 1 389 ? 4.248 15.325 19.535 1.00 96.38 389 MET A N 1
ATOM 2859 C CA . MET A 1 389 ? 4.106 14.048 18.824 1.00 96.38 389 MET A CA 1
ATOM 2860 C C . MET A 1 389 ? 2.636 13.693 18.596 1.00 96.38 389 MET A C 1
ATOM 2862 O O . MET A 1 389 ? 2.297 13.222 17.517 1.00 96.38 389 MET A O 1
ATOM 2866 N N . ARG A 1 390 ? 1.742 13.997 19.550 1.00 96.75 390 ARG A N 1
ATOM 2867 C CA . ARG A 1 390 ? 0.293 13.823 19.343 1.00 96.75 390 ARG A CA 1
ATOM 2868 C C . ARG A 1 390 ? -0.250 14.720 18.230 1.00 96.75 390 ARG A C 1
ATOM 2870 O O . ARG A 1 390 ? -1.020 14.249 17.404 1.00 96.75 390 ARG A O 1
ATOM 2877 N N . ARG A 1 391 ? 0.171 15.992 18.175 1.00 95.62 391 ARG A N 1
ATOM 2878 C CA . ARG A 1 391 ? -0.211 16.922 17.095 1.00 95.62 391 ARG A CA 1
ATOM 2879 C C . ARG A 1 391 ? 0.272 16.439 15.727 1.00 95.62 391 ARG A C 1
ATOM 2881 O O . ARG A 1 391 ? -0.445 16.626 14.755 1.00 95.62 391 ARG A O 1
ATOM 2888 N N . TYR A 1 392 ? 1.471 15.859 15.657 1.00 94.56 392 TYR A N 1
ATOM 2889 C CA . TYR A 1 392 ? 1.994 15.270 14.428 1.00 94.56 392 TYR A CA 1
ATOM 2890 C C . TYR A 1 392 ? 1.230 13.992 14.060 1.00 94.56 392 TYR A C 1
ATOM 2892 O O . TYR A 1 392 ? 0.464 14.003 13.103 1.00 94.56 392 TYR A O 1
ATOM 2900 N N . HIS A 1 393 ? 1.344 12.915 14.843 1.00 96.06 393 HIS A N 1
ATOM 2901 C CA . HIS A 1 393 ? 0.767 11.627 14.451 1.00 96.06 393 HIS A CA 1
ATOM 2902 C C . HIS A 1 393 ? -0.762 11.669 14.303 1.00 96.06 393 HIS A C 1
ATOM 2904 O O . HIS A 1 393 ? -1.275 11.069 13.373 1.00 96.06 393 HIS A O 1
ATOM 2910 N N . GLY A 1 394 ? -1.489 12.438 15.123 1.00 95.75 394 GLY A N 1
ATOM 2911 C CA . GLY A 1 394 ? -2.947 12.574 14.992 1.00 95.75 394 GLY A CA 1
ATOM 2912 C C . GLY A 1 394 ? -3.418 13.407 13.791 1.00 95.75 394 GLY A C 1
ATOM 2913 O O . GLY A 1 394 ? -4.617 13.483 13.546 1.00 95.75 394 GLY A O 1
ATOM 2914 N N . ALA A 1 395 ? -2.505 14.059 13.060 1.00 95.50 395 ALA A N 1
ATOM 2915 C CA . ALA A 1 395 ? -2.811 14.730 11.796 1.00 95.50 395 ALA A CA 1
ATOM 2916 C C . ALA A 1 395 ? -2.459 13.869 10.570 1.00 95.50 395 ALA A C 1
ATOM 2918 O O . ALA A 1 395 ? -3.053 14.064 9.515 1.00 95.50 395 ALA A O 1
ATOM 2919 N N . PHE A 1 396 ? -1.503 12.944 10.699 1.00 97.62 396 PHE A N 1
ATOM 2920 C CA . PHE A 1 396 ? -0.981 12.128 9.596 1.00 97.62 396 PHE A CA 1
ATOM 2921 C C . PHE A 1 396 ? -1.499 10.680 9.600 1.00 97.62 396 PHE A C 1
ATOM 2923 O O . PHE A 1 396 ? -1.549 10.074 8.534 1.00 97.62 396 PHE A O 1
ATOM 2930 N N . HIS A 1 397 ? -1.907 10.155 10.759 1.00 98.19 397 HIS A N 1
ATOM 2931 C CA . HIS A 1 397 ? -2.232 8.743 10.987 1.00 98.19 397 HIS A CA 1
ATOM 2932 C C . HIS A 1 397 ? -3.566 8.559 11.727 1.00 98.19 397 HIS A C 1
ATOM 2934 O O . HIS A 1 397 ? -4.111 9.507 12.301 1.00 98.19 397 HIS A O 1
ATOM 2940 N N . THR A 1 398 ? -4.087 7.332 11.752 1.00 98.56 398 THR A N 1
ATOM 2941 C CA . THR A 1 398 ? -5.394 6.976 12.319 1.00 98.56 398 THR A CA 1
ATOM 2942 C C . THR A 1 398 ? -5.242 6.112 13.577 1.00 98.56 398 THR A C 1
ATOM 2944 O O . THR A 1 398 ? -4.525 5.110 13.593 1.00 98.56 398 THR A O 1
ATOM 2947 N N . SER A 1 399 ? -5.955 6.452 14.658 1.00 98.56 399 SER A N 1
ATOM 2948 C CA . SER A 1 399 ? -5.984 5.598 15.855 1.00 98.56 399 SER A CA 1
ATOM 2949 C C . SER A 1 399 ? -6.761 4.304 15.607 1.00 98.56 399 SER A C 1
ATOM 2951 O O . SER A 1 399 ? -7.754 4.292 14.881 1.00 98.56 399 SER A O 1
ATOM 2953 N N . ALA A 1 400 ? -6.407 3.210 16.278 1.00 98.62 400 ALA A N 1
ATOM 2954 C CA . ALA A 1 400 ? -7.155 1.954 16.171 1.00 98.62 400 ALA A CA 1
ATOM 2955 C C . ALA A 1 400 ? -8.656 2.109 16.510 1.00 98.62 400 ALA A C 1
ATOM 2957 O O . ALA A 1 400 ? -9.513 1.526 15.837 1.00 98.62 400 ALA A O 1
ATOM 2958 N N . ARG A 1 401 ? -9.006 2.974 17.476 1.00 98.62 401 ARG A N 1
ATOM 2959 C CA . ARG A 1 401 ? -10.408 3.339 17.760 1.00 98.62 401 ARG A CA 1
ATOM 2960 C C . ARG A 1 401 ? -11.094 4.045 16.587 1.00 98.62 401 ARG A C 1
ATOM 2962 O O . ARG A 1 401 ? -12.300 3.884 16.397 1.00 98.62 401 ARG A O 1
ATOM 2969 N N . GLU A 1 402 ? -10.373 4.860 15.821 1.00 98.62 402 GLU A N 1
ATOM 2970 C CA . GLU A 1 402 ? -10.885 5.496 14.602 1.00 98.62 402 GLU A CA 1
ATOM 2971 C C . GLU A 1 402 ? -11.026 4.499 13.459 1.00 98.62 402 GLU A C 1
ATOM 2973 O O . GLU A 1 402 ? -12.083 4.496 12.829 1.00 98.62 402 GLU A O 1
ATOM 2978 N N . VAL A 1 403 ? -10.061 3.590 13.267 1.00 98.75 403 VAL A N 1
ATOM 2979 C CA . VAL A 1 403 ? -10.182 2.480 12.305 1.00 98.75 403 VAL A CA 1
ATOM 2980 C C . VAL A 1 403 ? -11.455 1.676 12.578 1.00 98.75 403 VAL A C 1
ATOM 2982 O O . VAL A 1 403 ? -12.213 1.404 11.650 1.00 98.75 403 VAL A O 1
ATOM 2985 N N . GLY A 1 404 ? -11.766 1.379 13.845 1.00 98.69 404 GLY A N 1
ATOM 2986 C CA . GLY A 1 404 ? -13.018 0.714 14.224 1.00 98.69 404 GLY A CA 1
ATOM 2987 C C . GLY A 1 404 ? -14.281 1.478 13.794 1.00 98.69 404 GLY A C 1
ATOM 2988 O O . GLY A 1 404 ? -15.241 0.880 13.308 1.00 98.69 404 GLY A O 1
ATOM 2989 N N . ARG A 1 405 ? -14.285 2.814 13.904 1.00 98.69 405 ARG A N 1
ATOM 2990 C CA . ARG A 1 405 ? -15.412 3.658 13.455 1.00 98.69 405 ARG A CA 1
ATOM 2991 C C . ARG A 1 405 ? -15.502 3.751 11.930 1.00 98.69 405 ARG A C 1
ATOM 2993 O O . ARG A 1 405 ? -16.606 3.672 11.389 1.00 98.69 405 ARG A O 1
ATOM 3000 N N . VAL A 1 406 ? -14.367 3.885 11.243 1.00 98.44 406 VAL A N 1
ATOM 3001 C CA . VAL A 1 406 ? -14.267 3.908 9.773 1.00 98.44 406 VAL A CA 1
ATOM 3002 C C . VAL A 1 406 ? -14.744 2.579 9.184 1.00 98.44 406 VAL A C 1
ATOM 3004 O O . VAL A 1 406 ? -15.593 2.586 8.295 1.00 98.44 406 VAL A O 1
ATOM 3007 N N . ALA A 1 407 ? -14.287 1.449 9.728 1.00 98.50 407 ALA A N 1
ATOM 3008 C CA . ALA A 1 407 ? -14.671 0.106 9.301 1.00 98.50 407 ALA A CA 1
ATOM 3009 C C . ALA A 1 407 ? -16.175 -0.161 9.474 1.00 98.50 407 ALA A C 1
ATOM 3011 O O . ALA A 1 407 ? -16.821 -0.673 8.558 1.00 98.50 407 ALA A O 1
ATOM 3012 N N . THR A 1 408 ? -16.755 0.239 10.613 1.00 98.56 408 THR A N 1
ATOM 3013 C CA . THR A 1 408 ? -18.202 0.118 10.861 1.00 98.56 408 THR A CA 1
ATOM 3014 C C . THR A 1 408 ? -19.018 0.997 9.918 1.00 98.56 408 THR A C 1
ATOM 3016 O O . THR A 1 408 ? -20.000 0.523 9.348 1.00 98.56 408 THR A O 1
ATOM 3019 N N . ARG A 1 409 ? -18.606 2.253 9.690 1.00 98.31 409 ARG A N 1
ATOM 3020 C CA . ARG A 1 409 ? -19.281 3.153 8.738 1.00 98.31 409 ARG A CA 1
ATOM 3021 C C . ARG A 1 409 ? -19.199 2.630 7.304 1.00 98.31 409 ARG A C 1
ATOM 3023 O O . ARG A 1 409 ? -20.208 2.617 6.610 1.00 98.31 409 ARG A O 1
ATOM 3030 N N . GLY A 1 410 ? -18.019 2.170 6.891 1.00 98.19 410 GLY A N 1
ATOM 3031 C CA . GLY A 1 410 ? -17.770 1.580 5.576 1.00 98.19 410 GLY A CA 1
ATOM 3032 C C . GLY A 1 410 ? -18.317 0.163 5.407 1.00 98.19 410 GLY A C 1
ATOM 3033 O O . GLY A 1 410 ? -18.131 -0.422 4.347 1.00 98.19 410 GLY A O 1
ATOM 3034 N N . ARG A 1 411 ? -18.988 -0.407 6.421 1.00 98.25 411 ARG A N 1
ATOM 3035 C CA . ARG A 1 411 ? -19.582 -1.756 6.383 1.00 98.25 411 ARG A CA 1
ATOM 3036 C C . ARG A 1 411 ? -18.572 -2.849 5.989 1.00 98.25 411 ARG A C 1
ATOM 3038 O O . ARG A 1 411 ? -18.933 -3.799 5.297 1.00 98.25 411 ARG A O 1
ATOM 3045 N N . ALA A 1 412 ? -17.312 -2.700 6.406 1.00 98.44 412 ALA A N 1
ATOM 3046 C CA . ALA A 1 412 ? -16.246 -3.647 6.091 1.00 98.44 412 ALA A CA 1
ATOM 3047 C C . ALA A 1 412 ? -16.589 -5.052 6.615 1.00 98.44 412 ALA A C 1
ATOM 3049 O O . ALA A 1 412 ? -17.074 -5.201 7.736 1.00 98.44 412 ALA A O 1
ATOM 3050 N N . GLN A 1 413 ? -16.314 -6.089 5.827 1.00 98.12 413 GLN A N 1
ATOM 3051 C CA . GLN A 1 413 ? -16.530 -7.477 6.246 1.00 98.12 413 GLN A CA 1
ATOM 3052 C C . GLN A 1 413 ? -15.400 -7.968 7.157 1.00 98.12 413 GLN A C 1
ATOM 3054 O O . GLN A 1 413 ? -15.657 -8.721 8.091 1.00 98.12 413 GLN A O 1
ATOM 3059 N N . GLN A 1 414 ? -14.167 -7.508 6.927 1.00 98.31 414 GLN A N 1
ATOM 3060 C CA . GLN A 1 414 ? -12.997 -7.783 7.759 1.00 98.31 414 GLN A CA 1
ATOM 3061 C C . GLN A 1 414 ? -12.019 -6.600 7.721 1.00 98.31 414 GLN A C 1
ATOM 3063 O O . GLN A 1 414 ? -11.820 -5.981 6.676 1.00 98.31 414 GLN A O 1
ATOM 3068 N N . VAL A 1 415 ? -11.368 -6.331 8.856 1.00 98.81 415 VAL A N 1
ATOM 3069 C CA . VAL A 1 415 ? -10.248 -5.383 8.976 1.00 98.81 415 VAL A CA 1
ATOM 3070 C C . VAL A 1 415 ? -8.929 -6.145 9.099 1.00 98.81 415 VAL A C 1
ATOM 3072 O O . VAL A 1 415 ? -8.821 -7.104 9.869 1.00 98.81 415 VAL A O 1
ATOM 3075 N N . VAL A 1 416 ? -7.913 -5.690 8.372 1.00 98.81 416 VAL A N 1
ATOM 3076 C CA . VAL A 1 416 ? -6.522 -6.134 8.485 1.00 98.81 416 VAL A CA 1
ATOM 3077 C C . VAL A 1 416 ? -5.661 -4.905 8.761 1.00 98.81 416 VAL A C 1
ATOM 3079 O O . VAL A 1 416 ? -5.594 -3.994 7.941 1.00 98.81 416 VAL A O 1
ATOM 3082 N N . LEU A 1 417 ? -5.019 -4.860 9.924 1.00 98.81 417 LEU A N 1
ATOM 3083 C CA . LEU A 1 417 ? -4.157 -3.739 10.298 1.00 98.81 417 LEU A CA 1
ATOM 3084 C C . LEU A 1 417 ? -2.769 -3.886 9.670 1.00 98.81 417 LEU A C 1
ATOM 3086 O O . LEU A 1 417 ? -2.225 -4.984 9.662 1.00 98.81 417 LEU A O 1
ATOM 3090 N N . THR A 1 418 ? -2.170 -2.799 9.206 1.00 98.62 418 THR A N 1
ATOM 3091 C CA . THR A 1 418 ? -0.761 -2.721 8.783 1.00 98.62 418 THR A CA 1
ATOM 3092 C C . THR A 1 418 ? -0.132 -1.440 9.348 1.00 98.62 418 THR A C 1
ATOM 3094 O O . THR A 1 418 ? -0.812 -0.727 10.080 1.00 98.62 418 THR A O 1
ATOM 3097 N N . HIS A 1 419 ? 1.136 -1.152 9.029 1.00 98.00 419 HIS A N 1
ATOM 3098 C CA . HIS A 1 419 ? 1.849 0.085 9.405 1.00 98.00 419 HIS A CA 1
ATOM 3099 C C . HIS A 1 419 ? 1.692 0.429 10.897 1.00 98.00 419 HIS A C 1
ATOM 3101 O O . HIS A 1 419 ? 0.946 1.314 11.318 1.00 98.00 419 HIS A O 1
ATOM 3107 N N . HIS A 1 420 ? 2.316 -0.404 11.731 1.00 94.62 420 HIS A N 1
ATOM 3108 C CA . HIS A 1 420 ? 1.944 -0.516 13.143 1.00 94.62 420 HIS A CA 1
ATOM 3109 C C . HIS A 1 420 ? 2.687 0.470 14.052 1.00 94.62 420 HIS A C 1
ATOM 3111 O O . HIS A 1 420 ? 3.797 0.202 14.521 1.00 94.62 420 HIS A O 1
ATOM 3117 N N . LEU A 1 421 ? 2.037 1.576 14.408 1.00 94.88 421 LEU A N 1
ATOM 3118 C CA . LEU A 1 421 ? 2.571 2.577 15.339 1.00 94.88 421 LEU A CA 1
ATOM 3119 C C . LEU A 1 421 ? 2.187 2.246 16.798 1.00 94.88 421 LEU A C 1
ATOM 3121 O O . LEU A 1 421 ? 1.262 2.807 17.388 1.00 94.88 421 LEU A O 1
ATOM 3125 N N . LEU A 1 422 ? 2.896 1.277 17.390 1.00 94.69 422 LEU A N 1
ATOM 3126 C CA . LEU A 1 422 ? 2.510 0.671 18.677 1.00 94.69 422 LEU A CA 1
ATOM 3127 C C . LEU A 1 422 ? 2.916 1.456 19.933 1.00 94.69 422 LEU A C 1
ATOM 3129 O O . LEU A 1 422 ? 2.229 1.371 20.948 1.00 94.69 422 LEU A O 1
ATOM 3133 N N . TRP A 1 423 ? 4.070 2.132 19.924 1.00 94.31 423 TRP A N 1
ATOM 3134 C CA . TRP A 1 423 ? 4.658 2.823 21.092 1.00 94.31 423 TRP A CA 1
ATOM 3135 C C . TRP A 1 423 ? 4.604 2.021 22.417 1.00 94.31 423 TRP A C 1
ATOM 3137 O O . TRP A 1 423 ? 4.289 2.553 23.483 1.00 94.31 423 TRP A O 1
ATOM 3147 N N . GLY A 1 424 ? 4.892 0.715 22.357 1.00 92.31 424 GLY A N 1
ATOM 3148 C CA . GLY A 1 424 ? 4.865 -0.184 23.519 1.00 92.31 424 GLY A CA 1
ATOM 3149 C C . GLY A 1 424 ? 3.481 -0.735 23.896 1.00 92.31 424 GLY A C 1
ATOM 3150 O O . GLY A 1 424 ? 3.304 -1.251 25.003 1.00 92.31 424 GLY A O 1
ATOM 3151 N N . ALA A 1 425 ? 2.476 -0.607 23.029 1.00 96.00 425 ALA A N 1
ATOM 3152 C CA . ALA A 1 425 ? 1.302 -1.482 23.029 1.00 96.00 425 ALA A CA 1
ATOM 3153 C C . ALA A 1 425 ? 1.648 -2.865 22.460 1.00 96.00 425 ALA A C 1
ATOM 3155 O O . ALA A 1 425 ? 2.617 -3.024 21.715 1.00 96.00 425 ALA A O 1
ATOM 3156 N N . THR A 1 426 ? 0.830 -3.860 22.785 1.00 96.88 426 THR A N 1
ATOM 3157 C CA . THR A 1 426 ? 0.856 -5.176 22.143 1.00 96.88 426 THR A CA 1
ATOM 3158 C C . THR A 1 426 ? -0.094 -5.213 20.937 1.00 96.88 426 THR A C 1
ATOM 3160 O O . THR A 1 426 ? -1.067 -4.454 20.897 1.00 96.88 426 THR A O 1
ATOM 3163 N N . PRO A 1 427 ? 0.102 -6.143 19.983 1.00 97.25 427 PRO A N 1
ATOM 3164 C CA . PRO A 1 427 ? -0.867 -6.413 18.917 1.00 97.25 427 PRO A CA 1
ATOM 3165 C C . PRO A 1 427 ? -2.302 -6.654 19.412 1.00 97.25 427 PRO A C 1
ATOM 3167 O O . PRO A 1 427 ? -3.267 -6.261 18.757 1.00 97.25 427 PRO A O 1
ATOM 3170 N N . ALA A 1 428 ? -2.452 -7.281 20.586 1.00 97.94 428 ALA A N 1
ATOM 3171 C CA . ALA A 1 428 ? -3.751 -7.573 21.182 1.00 97.94 428 ALA A CA 1
ATOM 3172 C C . ALA A 1 428 ? -4.476 -6.307 21.667 1.00 97.94 428 ALA A C 1
ATOM 3174 O O . ALA A 1 428 ? -5.693 -6.222 21.504 1.00 97.94 428 ALA A O 1
ATOM 3175 N N . ASP A 1 429 ? -3.744 -5.321 22.198 1.00 97.69 429 ASP A N 1
ATOM 3176 C CA . ASP A 1 429 ? -4.313 -4.041 22.640 1.00 97.69 429 ASP A CA 1
ATOM 3177 C C . ASP A 1 429 ? -4.916 -3.282 21.448 1.00 97.69 429 ASP A C 1
ATOM 3179 O O . ASP A 1 429 ? -6.077 -2.880 21.483 1.00 97.69 429 ASP A O 1
ATOM 3183 N N . VAL A 1 430 ? -4.165 -3.170 20.346 1.00 98.12 430 VAL A N 1
ATOM 3184 C CA . VAL A 1 430 ? -4.611 -2.478 19.122 1.00 98.12 430 VAL A CA 1
ATOM 3185 C C . VAL A 1 430 ? -5.836 -3.166 18.510 1.00 98.12 430 VAL A C 1
ATOM 3187 O O . VAL A 1 430 ? -6.810 -2.510 18.149 1.00 98.12 430 VAL A O 1
ATOM 3190 N N . VAL A 1 431 ? -5.846 -4.503 18.451 1.00 98.69 431 VAL A N 1
ATOM 3191 C CA . VAL A 1 431 ? -7.014 -5.267 17.975 1.00 98.69 431 VAL A CA 1
ATOM 3192 C C . VAL A 1 431 ? -8.232 -5.088 18.890 1.00 98.69 431 VAL A C 1
ATOM 3194 O O . VAL A 1 431 ? -9.359 -5.049 18.392 1.00 98.69 431 VAL A O 1
ATOM 3197 N N . ALA A 1 432 ? -8.038 -4.971 20.207 1.00 98.62 432 ALA A N 1
ATOM 3198 C CA . ALA A 1 432 ? -9.124 -4.694 21.144 1.00 98.62 432 ALA A CA 1
ATOM 3199 C C . ALA A 1 432 ? -9.711 -3.286 20.937 1.00 98.62 432 ALA A C 1
ATOM 3201 O O . ALA A 1 432 ? -10.932 -3.151 20.893 1.00 98.62 432 ALA A O 1
ATOM 3202 N N . GLU A 1 433 ? -8.868 -2.273 20.718 1.00 98.62 433 GLU A N 1
ATOM 3203 C CA . GLU A 1 433 ? -9.290 -0.891 20.446 1.00 98.62 433 GLU A CA 1
ATOM 3204 C C . GLU A 1 433 ? -10.140 -0.761 19.165 1.00 98.62 433 GLU A C 1
ATOM 3206 O O . GLU A 1 433 ? -11.157 -0.067 19.179 1.00 98.62 433 GLU A O 1
ATOM 3211 N N . VAL A 1 434 ? -9.804 -1.469 18.074 1.00 98.81 434 VAL A N 1
ATOM 3212 C CA . VAL A 1 434 ? -10.661 -1.518 16.861 1.00 98.81 434 VAL A CA 1
ATOM 3213 C C . VAL A 1 434 ? -12.030 -2.133 17.185 1.00 98.81 434 VAL A C 1
ATOM 3215 O O . VAL A 1 434 ? -13.077 -1.635 16.753 1.00 98.81 434 VAL A O 1
ATOM 3218 N N . ARG A 1 435 ? -12.036 -3.216 17.973 1.00 98.62 435 ARG A N 1
ATOM 3219 C CA . ARG A 1 435 ? -13.246 -3.969 18.346 1.00 98.62 435 ARG A CA 1
ATOM 3220 C C . ARG A 1 435 ? -14.168 -3.233 19.320 1.00 98.62 435 ARG A C 1
ATOM 3222 O O . ARG A 1 435 ? -15.307 -3.661 19.482 1.00 98.62 435 ARG A O 1
ATOM 3229 N N . GLU A 1 436 ? -13.745 -2.111 19.908 1.00 98.62 436 GLU A N 1
ATOM 3230 C CA . GLU A 1 436 ? -14.645 -1.227 20.667 1.00 98.62 436 GLU A CA 1
ATOM 3231 C C . GLU A 1 436 ? -15.794 -0.682 19.799 1.00 98.62 436 GLU A C 1
ATOM 3233 O O . GLU A 1 436 ? -16.873 -0.397 20.314 1.00 98.62 436 GLU A O 1
ATOM 3238 N N . SER A 1 437 ? -15.571 -0.515 18.488 1.00 98.44 437 SER A N 1
ATOM 3239 C CA . SER A 1 437 ? -16.566 0.023 17.543 1.00 98.44 437 SER A CA 1
ATOM 3240 C C . SER A 1 437 ? -16.889 -0.898 16.363 1.00 98.44 437 SER A C 1
ATOM 3242 O O . SER A 1 437 ? -17.928 -0.698 15.733 1.00 98.44 437 SER A O 1
ATOM 3244 N N . PHE A 1 438 ? -16.043 -1.887 16.051 1.00 98.62 438 PHE A N 1
ATOM 3245 C CA . PHE A 1 438 ? -16.220 -2.794 14.911 1.00 98.62 438 PHE A CA 1
ATOM 3246 C C . PHE A 1 438 ? -16.499 -4.239 15.336 1.00 98.62 438 PHE A C 1
ATOM 3248 O O . PHE A 1 438 ? -15.680 -4.883 15.987 1.00 98.62 438 PHE A O 1
ATOM 3255 N N . GLY A 1 439 ? -17.660 -4.761 14.925 1.00 97.75 439 GLY A N 1
ATOM 3256 C CA . GLY A 1 439 ? -18.124 -6.109 15.280 1.00 97.75 439 GLY A CA 1
ATOM 3257 C C . GLY A 1 439 ? -17.652 -7.242 14.360 1.00 97.75 439 GLY A C 1
ATOM 3258 O O . GLY A 1 439 ? -17.965 -8.399 14.632 1.00 97.75 439 GLY A O 1
ATOM 3259 N N . GLY A 1 440 ? -16.947 -6.938 13.265 1.00 97.44 440 GLY A N 1
ATOM 3260 C CA . GLY A 1 440 ? -16.427 -7.945 12.337 1.00 97.44 440 GLY A CA 1
ATOM 3261 C C . GLY A 1 440 ? -15.052 -8.507 12.742 1.00 97.44 440 GLY A C 1
ATOM 3262 O O . GLY A 1 440 ? -14.426 -8.033 13.694 1.00 97.44 440 GLY A O 1
ATOM 3263 N N . PRO A 1 441 ? -14.537 -9.512 12.010 1.00 98.31 441 PRO A N 1
ATOM 3264 C CA . PRO A 1 441 ? -13.166 -9.990 12.150 1.00 98.31 441 PRO A CA 1
ATOM 3265 C C . PRO A 1 441 ? -12.129 -8.867 12.011 1.00 98.31 441 PRO A C 1
ATOM 3267 O O . PRO A 1 441 ? -12.100 -8.142 11.020 1.00 98.31 441 PRO A O 1
ATOM 3270 N N . VAL A 1 442 ? -11.238 -8.772 12.998 1.00 98.69 442 VAL A N 1
ATOM 3271 C CA . VAL A 1 442 ? -10.056 -7.896 12.973 1.00 98.69 442 VAL A CA 1
ATOM 3272 C C . VAL A 1 442 ? -8.821 -8.767 13.112 1.00 98.69 442 VAL A C 1
ATOM 3274 O O . VAL A 1 442 ? -8.722 -9.514 14.094 1.00 98.69 442 VAL A O 1
ATOM 3277 N N . ALA A 1 443 ? -7.899 -8.645 12.160 1.00 98.44 443 ALA A N 1
ATOM 3278 C CA . ALA A 1 443 ? -6.569 -9.233 12.204 1.00 98.44 443 ALA A CA 1
ATOM 3279 C C . ALA A 1 443 ? -5.512 -8.140 12.406 1.00 98.44 443 ALA A C 1
ATOM 3281 O O . ALA A 1 443 ? -5.540 -7.104 11.741 1.00 98.44 443 ALA A O 1
ATOM 3282 N N . PHE A 1 444 ? -4.550 -8.402 13.287 1.00 98.31 444 PHE A N 1
ATOM 3283 C CA . PHE A 1 444 ? -3.289 -7.673 13.285 1.00 98.31 444 PHE A CA 1
ATOM 3284 C C . PHE A 1 444 ? -2.441 -8.224 12.135 1.00 98.31 444 PHE A C 1
ATOM 3286 O O . PHE A 1 444 ? -2.194 -9.429 12.096 1.00 98.31 444 PHE A O 1
ATOM 3293 N N . GLY A 1 445 ? -2.072 -7.390 11.165 1.00 97.81 445 GLY A N 1
ATOM 3294 C CA . GLY A 1 445 ? -1.320 -7.839 9.999 1.00 97.81 445 GLY A CA 1
ATOM 3295 C C . GLY A 1 445 ? 0.102 -8.225 10.362 1.00 97.81 445 GLY A C 1
ATOM 3296 O O . GLY A 1 445 ? 0.836 -7.459 10.993 1.00 97.81 445 GLY A O 1
ATOM 3297 N N . GLU A 1 446 ? 0.493 -9.414 9.928 1.00 97.62 446 GLU A N 1
ATOM 3298 C CA . GLU A 1 446 ? 1.862 -9.888 10.042 1.00 97.62 446 GLU A CA 1
ATOM 3299 C C . GLU A 1 446 ? 2.529 -9.975 8.676 1.00 97.62 446 GLU A C 1
ATOM 3301 O O . GLU A 1 446 ? 1.911 -10.131 7.624 1.00 97.62 446 GLU A O 1
ATOM 3306 N N . ASP A 1 447 ? 3.837 -9.853 8.736 1.00 98.19 447 ASP A N 1
ATOM 3307 C CA . ASP A 1 447 ? 4.770 -9.913 7.636 1.00 98.19 447 ASP A CA 1
ATOM 3308 C C . ASP A 1 447 ? 4.724 -11.321 6.976 1.00 98.19 447 ASP A C 1
ATOM 3310 O O . ASP A 1 447 ? 5.021 -12.327 7.616 1.00 98.19 447 ASP A O 1
ATOM 3314 N N . LEU A 1 448 ? 4.350 -11.391 5.690 1.00 97.94 448 LEU A N 1
ATOM 3315 C CA . LEU A 1 448 ? 3.942 -12.577 4.896 1.00 97.94 448 LEU A CA 1
ATOM 3316 C C . LEU A 1 448 ? 2.553 -13.182 5.199 1.00 97.94 448 LEU A C 1
ATOM 3318 O O . LEU A 1 448 ? 2.220 -14.234 4.644 1.00 97.94 448 LEU A O 1
ATOM 3322 N N . ALA A 1 449 ? 1.706 -12.545 6.013 1.00 97.75 449 ALA A N 1
ATOM 3323 C CA . ALA A 1 449 ? 0.345 -13.034 6.244 1.00 97.75 449 ALA A CA 1
ATOM 3324 C C . ALA A 1 449 ? -0.525 -12.941 4.975 1.00 97.75 449 ALA A C 1
ATOM 3326 O O . ALA A 1 449 ? -0.462 -11.968 4.218 1.00 97.75 449 ALA A O 1
ATOM 3327 N N . VAL A 1 450 ? -1.361 -13.964 4.758 1.00 97.94 450 VAL A N 1
ATOM 3328 C CA . VAL A 1 450 ? -2.206 -14.122 3.563 1.00 97.94 450 VAL A CA 1
ATOM 3329 C C . VAL A 1 450 ? -3.683 -14.020 3.936 1.00 97.94 450 VAL A C 1
ATOM 3331 O O . VAL A 1 450 ? -4.157 -14.750 4.807 1.00 97.94 450 VAL A O 1
ATOM 3334 N N . TYR A 1 451 ? -4.425 -13.177 3.220 1.00 97.50 451 TYR A N 1
ATOM 3335 C CA . TYR A 1 451 ? -5.852 -12.934 3.430 1.00 97.50 451 TYR A CA 1
ATOM 3336 C C . TYR A 1 451 ? -6.624 -13.182 2.122 1.00 97.50 451 TYR A C 1
ATOM 3338 O O . TYR A 1 451 ? -6.358 -12.499 1.130 1.00 97.50 451 TYR A O 1
ATOM 3346 N N . PRO A 1 452 ? -7.549 -14.157 2.060 1.00 95.81 452 PRO A N 1
ATOM 3347 C CA . PRO A 1 452 ? -8.380 -14.366 0.876 1.00 95.81 452 PRO A CA 1
ATOM 3348 C C . PRO A 1 452 ? -9.366 -13.204 0.696 1.00 95.81 452 PRO A C 1
ATOM 3350 O O . PRO A 1 452 ? -9.862 -12.654 1.677 1.00 95.81 452 PRO A O 1
ATOM 3353 N N . VAL A 1 453 ? -9.671 -12.850 -0.553 1.00 94.06 453 VAL A N 1
ATOM 3354 C CA . VAL A 1 453 ? -10.724 -11.879 -0.878 1.00 94.06 453 VAL A CA 1
ATOM 3355 C C . VAL A 1 453 ? -12.029 -12.634 -1.124 1.00 94.06 453 VAL A C 1
ATOM 3357 O O . VAL A 1 453 ? -12.052 -13.618 -1.861 1.00 94.06 453 VAL A O 1
ATOM 3360 N N . GLY A 1 454 ? -13.111 -12.167 -0.505 1.00 81.25 454 GLY A N 1
ATOM 3361 C CA . GLY A 1 454 ? -14.442 -12.771 -0.585 1.00 81.25 454 GLY A CA 1
ATOM 3362 C C . GLY A 1 454 ? -14.989 -13.177 0.786 1.00 81.25 454 GLY A C 1
ATOM 3363 O O . GLY A 1 454 ? -14.360 -12.895 1.808 1.00 81.25 454 GLY A O 1
ATOM 3364 N N . PRO A 1 455 ? -16.175 -13.810 0.838 1.00 60.53 455 PRO A N 1
ATOM 3365 C CA . PRO A 1 455 ? -16.801 -14.184 2.098 1.00 60.53 455 PRO A CA 1
ATOM 3366 C C . PRO A 1 455 ? -15.917 -15.171 2.863 1.00 60.53 455 PRO A C 1
ATOM 3368 O O . PRO A 1 455 ? -15.502 -16.199 2.323 1.00 60.53 455 PRO A O 1
ATOM 3371 N N . ALA A 1 456 ? -15.666 -14.873 4.141 1.00 53.72 456 ALA A N 1
ATOM 3372 C CA . ALA A 1 456 ? -14.960 -15.779 5.036 1.00 53.72 456 ALA A CA 1
ATOM 3373 C C . ALA A 1 456 ? -15.618 -17.165 4.987 1.00 53.72 456 ALA A C 1
ATOM 3375 O O . ALA A 1 456 ? -16.836 -17.287 5.155 1.00 53.72 456 ALA A O 1
ATOM 3376 N N . ALA A 1 457 ? -14.813 -18.205 4.742 1.00 44.25 457 ALA A N 1
ATOM 3377 C CA . ALA A 1 457 ? -15.308 -19.572 4.684 1.00 44.25 457 ALA A CA 1
ATOM 3378 C C . ALA A 1 457 ? -16.097 -19.866 5.964 1.00 44.25 457 ALA A C 1
ATOM 3380 O O . ALA A 1 457 ? -15.553 -19.757 7.066 1.00 44.25 457 ALA A O 1
ATOM 3381 N N . SER A 1 458 ? -17.384 -20.206 5.819 1.00 31.45 458 SER A N 1
ATOM 3382 C CA . SER A 1 458 ? -18.226 -20.551 6.964 1.00 31.45 458 SER A CA 1
ATOM 3383 C C . SER A 1 458 ? -17.501 -21.613 7.786 1.00 31.45 458 SER A C 1
ATOM 3385 O O . SER A 1 458 ? -16.984 -22.557 7.178 1.00 31.45 458 SER A O 1
ATOM 3387 N N . PRO A 1 459 ? -17.427 -21.486 9.125 1.00 34.56 459 PRO A N 1
ATOM 3388 C CA . PRO A 1 459 ? -16.710 -22.449 9.942 1.00 34.56 459 PRO A CA 1
ATOM 3389 C C . PRO A 1 459 ? -17.338 -23.821 9.717 1.00 34.56 459 PRO A C 1
ATOM 3391 O O . PRO A 1 459 ? -18.435 -24.103 10.202 1.00 34.56 459 PRO A O 1
ATOM 3394 N N . GLN A 1 460 ? -16.657 -24.661 8.933 1.00 33.16 460 GLN A N 1
ATOM 3395 C CA . GLN A 1 460 ? -17.067 -26.040 8.744 1.00 33.16 460 GLN A CA 1
ATOM 3396 C C . GLN A 1 460 ? -17.050 -26.662 10.130 1.00 33.16 460 GLN A C 1
ATOM 3398 O O . GLN A 1 460 ? -15.994 -26.719 10.767 1.00 33.16 460 GLN A O 1
ATOM 3403 N N . ALA A 1 461 ? -18.229 -27.067 10.606 1.00 34.88 461 ALA A N 1
ATOM 3404 C CA . ALA A 1 461 ? -18.358 -27.762 11.870 1.00 34.88 461 ALA A CA 1
ATOM 3405 C C . ALA A 1 461 ? -17.339 -28.902 11.863 1.00 34.88 461 ALA A C 1
ATOM 3407 O O . ALA A 1 461 ? -17.392 -29.771 10.988 1.00 34.88 461 ALA A O 1
ATOM 3408 N N . GLN A 1 462 ? -16.373 -28.851 12.784 1.00 36.38 462 GLN A N 1
ATOM 3409 C CA . GLN A 1 462 ? -15.380 -29.905 12.915 1.00 36.38 462 GLN A CA 1
ATOM 3410 C C . GLN A 1 462 ? -16.133 -31.155 13.349 1.00 36.38 462 GLN A C 1
ATOM 3412 O O . GLN A 1 462 ? -16.437 -31.327 14.526 1.00 36.38 462 GLN A O 1
ATOM 3417 N N . GLY A 1 463 ? -16.497 -31.984 12.367 1.00 32.22 463 GLY A N 1
ATOM 3418 C CA . GLY A 1 463 ? -17.216 -33.221 12.604 1.00 32.22 463 GLY A CA 1
ATOM 3419 C C . GLY A 1 463 ? -16.417 -34.053 13.590 1.00 32.22 463 GLY A C 1
ATOM 3420 O O . GLY A 1 463 ? -15.255 -34.376 13.326 1.00 32.22 463 GLY A O 1
ATOM 3421 N N . GLU A 1 464 ? -17.038 -34.353 14.727 1.00 37.16 464 GLU A N 1
ATOM 3422 C CA . GLU A 1 464 ? -16.445 -35.133 15.801 1.00 37.16 464 GLU A CA 1
ATOM 3423 C C . GLU A 1 464 ? -15.938 -36.459 15.225 1.00 37.16 464 GLU A C 1
ATOM 3425 O O . GLU A 1 464 ? -16.711 -37.372 14.923 1.00 37.16 464 GLU A O 1
ATOM 3430 N N . ARG A 1 465 ? -14.617 -36.585 15.051 1.00 38.03 465 ARG A N 1
ATOM 3431 C CA . ARG A 1 465 ? -14.010 -37.887 14.772 1.00 38.03 465 ARG A CA 1
ATOM 3432 C C . ARG A 1 465 ? -14.078 -38.679 16.064 1.00 38.03 465 ARG A C 1
ATOM 3434 O O . ARG A 1 465 ? -13.187 -38.575 16.904 1.00 38.03 465 ARG A O 1
ATOM 3441 N N . GLY A 1 466 ? -15.165 -39.434 16.208 1.00 33.16 466 GLY A N 1
ATOM 3442 C CA . GLY A 1 466 ? -15.393 -40.314 17.342 1.00 33.16 466 GLY A CA 1
ATOM 3443 C C . GLY A 1 466 ? -14.164 -41.177 17.612 1.00 33.16 466 GLY A C 1
ATOM 3444 O O . GLY A 1 466 ? -13.671 -41.886 16.733 1.00 33.16 466 GLY A O 1
ATOM 3445 N N . SER A 1 467 ? -13.670 -41.098 18.841 1.00 37.56 467 SER A N 1
ATOM 3446 C CA . SER A 1 467 ? -12.580 -41.919 19.342 1.00 37.56 467 SER A CA 1
ATOM 3447 C C . SER A 1 467 ? -13.023 -43.382 19.406 1.00 37.56 467 SER A C 1
ATOM 3449 O O . SER A 1 467 ? -13.762 -43.786 20.303 1.00 37.56 467 SER A O 1
ATOM 3451 N N . GLN A 1 468 ? -12.554 -44.206 18.466 1.00 36.03 468 GLN A N 1
ATOM 3452 C CA . GLN A 1 468 ? -12.626 -45.655 18.645 1.00 36.03 468 GLN A CA 1
ATOM 3453 C C . GLN A 1 468 ? -11.565 -46.095 19.668 1.00 36.03 468 GLN A C 1
ATOM 3455 O O . GLN A 1 468 ? -10.403 -45.695 19.547 1.00 36.03 468 GLN A O 1
ATOM 3460 N N . PRO A 1 469 ? -11.926 -46.907 20.678 1.00 42.34 469 PRO A N 1
ATOM 3461 C CA . PRO A 1 469 ? -10.968 -47.402 21.654 1.00 42.34 469 PRO A CA 1
ATOM 3462 C C . PRO A 1 469 ? -10.100 -48.496 21.027 1.00 42.34 469 PRO A C 1
ATOM 3464 O O . PRO A 1 469 ? -10.610 -49.510 20.552 1.00 42.34 469 PRO A O 1
ATOM 3467 N N . SER A 1 470 ? -8.779 -48.313 21.066 1.00 38.25 470 SER A N 1
ATOM 3468 C CA . SER A 1 470 ? -7.841 -49.379 20.713 1.00 38.25 470 SER A CA 1
ATOM 3469 C C . SER A 1 470 ? -7.961 -50.527 21.717 1.00 38.25 470 SER A C 1
ATOM 3471 O O . SER A 1 470 ? -7.787 -50.323 22.920 1.00 38.25 470 SER A O 1
ATOM 3473 N N . THR A 1 471 ? -8.243 -51.736 21.232 1.00 48.66 471 THR A N 1
ATOM 3474 C CA . THR A 1 471 ? -8.197 -52.959 22.041 1.00 48.66 471 THR A CA 1
ATOM 3475 C C . THR A 1 471 ? -7.101 -53.893 21.545 1.00 48.66 471 THR A C 1
ATOM 3477 O O . THR A 1 471 ? -7.197 -54.376 20.417 1.00 48.66 471 THR A O 1
ATOM 3480 N N . ARG A 1 472 ? -6.205 -54.245 22.481 1.00 41.75 472 ARG A N 1
ATOM 3481 C CA . ARG A 1 472 ? -5.028 -55.136 22.381 1.00 41.75 472 ARG A CA 1
ATOM 3482 C C . ARG A 1 472 ? -3.760 -54.500 21.820 1.00 41.75 472 ARG A C 1
ATOM 3484 O O . ARG A 1 472 ? -3.781 -54.036 20.666 1.00 41.75 472 ARG A O 1
#

pLDDT: mean 70.87, std 29.85, range [23.19, 98.94]